Protein AF-A0A4U5U1N8-F1 (afdb_monomer)

Radius of gyration: 30.34 Å; Cα contacts (8 Å, |Δi|>4): 1080; chains: 1; bounding box: 78×65×90 Å

Solvent-accessible surface area (backbone atoms only — not comparable to full-atom values): 33071 Å² total; per-residue (Å²): 130,90,74,56,73,62,35,57,53,26,42,51,42,44,45,37,59,76,46,22,54,63,46,25,17,30,62,67,73,17,41,69,33,65,70,50,55,51,37,35,34,54,51,21,52,77,66,70,43,96,59,53,83,64,86,81,75,51,74,69,52,16,62,66,38,36,66,73,60,97,55,49,71,41,74,53,55,57,47,68,44,51,35,63,34,92,48,67,73,75,74,83,46,76,73,38,51,54,27,50,45,78,42,76,49,78,91,34,50,80,39,57,47,85,98,38,28,58,38,75,70,38,59,61,54,51,52,50,49,49,29,70,75,50,70,59,63,59,73,41,80,78,42,73,62,80,55,68,78,71,73,69,79,83,69,67,95,66,96,68,88,77,78,49,72,66,52,56,53,49,50,49,32,62,76,56,74,49,84,70,84,52,79,88,73,52,86,65,63,47,64,60,64,93,79,50,41,75,46,62,35,86,52,66,70,23,29,27,22,58,57,67,49,96,78,49,70,60,31,29,50,61,57,38,32,72,35,86,85,51,12,42,95,66,33,64,41,53,49,45,53,35,38,71,85,34,50,68,70,56,48,77,76,55,91,73,80,73,49,67,77,32,69,75,63,48,54,32,73,50,44,76,68,44,30,52,66,29,68,68,45,29,58,53,47,26,54,52,43,51,54,49,49,73,74,42,25,89,77,48,45,41,38,30,46,38,47,32,52,62,52,45,12,37,34,7,21,29,70,27,72,35,49,77,46,36,63,73,39,22,49,50,19,39,56,32,49,54,52,20,41,24,49,34,38,49,50,39,56,79,75,37,32,90,83,42,71,45,46,47,24,47,28,40,50,45,65,23,64,40,34,63,42,84,92,35,69,60,15,42,55,18,20,53,43,48,46,40,65,54,40,25,52,65,44,25,25,33,73,73,21,44,66,35,65,72,55,52,53,46,35,36,52,53,22,45,75,69,70,38,96,56,47,72,58,77,82,74,52,74,70,51,22,64,60,26,33,64,46,53,69,41,48,30,29,29,41,64,28,49,36,26,17,29,64,41,88,57,76,86,47,88,44,72,61,37,55,58,30,48,44,76,47,71,68,88,85,45,50,76,46,38,40,94,88,42,35,64,39,39,69,33,58,28,49,43,50,49,46,50,24,72,76,62,71,48,50,47,27,32,40,58,31,36,53,56,39,42,48,78,82,91,64,54,78,37,59,69,51,36,53,49,52,56,45,38,54,37,25,48,49,43,28,38,76,74,68,67,36,48,67,45,29,45,17,37,31,23,51,44,33,38,38,48,65,49,49,10,75,57,37,38,38,28,30,16,46,52,41,77,92,42,95,84,41,54,74,42,74,22,50,34,36,57,51,51,51,48,35,60,73,59,38,38,36,78,49,94,89,60,135

Mean predicted aligned error: 8.99 Å

Secondary structure (DSSP, 8-state):
----HHHHHHHHHHHIIIIIHHHHIIIIISS--HHHHHHHHHHHHHTT-SS-SS----HHHHHHHTT--SSEEEEE---EEEEE-----SS--HHHHT-EEEEE-TTSPB-SSTT-B--HHHHHHHHHHHHHHHTS--EEEEEE------------SSS--PPPHHHHHHHHHHHTTS----TTTSPPPEE--TT-EEEEE--HHHH---TTGGGPPPBHHHHHHTSTTSSGGG--SSSTT-TTT-HHHHHTT-S---EEEESS--BHHHHTTTGGGSTHHHHHHHHHHHHHHHHHTTT--EEEEEE-HHIIIIIIHTB-SSTT--BS-HHHHHHHHHHHHHHHHHHIIIIIHHHH--EEEEEEE--EEEESSTT-HHHHHHHHHHHHHHHHHHHHHHHTSS--HHHHHHHHHHHHHTT-SS-SSPPPPHHHHHHHTT--SSEEEE---EEEEEE---TT--SHHHHH-EEEE--TTSPB-SSTT-B--HHHHHHHHHHHHHHHTS--EEEEEB---B-SS--S--HHHHHHHHHHHHHHHHHHHTT---EEEEEEE-SB----GGGTTSSB--SEEE-TTSTT--EEE-HHHHHHHHHHHHTEE--TT--

Structure (mmCIF, N/CA/C/O backbone):
data_AF-A0A4U5U1N8-F1
#
_entry.id   AF-A0A4U5U1N8-F1
#
loop_
_atom_site.group_PDB
_atom_site.id
_atom_site.type_symbol
_atom_site.label_atom_id
_atom_site.label_alt_id
_atom_site.label_comp_id
_atom_site.label_asym_id
_atom_site.label_entity_id
_atom_site.label_seq_id
_atom_site.pdbx_PDB_ins_code
_atom_site.Cartn_x
_atom_site.Cartn_y
_atom_site.Cartn_z
_atom_site.occupancy
_atom_site.B_iso_or_equiv
_atom_site.auth_seq_id
_atom_site.auth_comp_id
_atom_site.auth_asym_id
_atom_site.auth_atom_id
_atom_site.pdbx_PDB_model_num
ATOM 1 N N . MET A 1 1 ? 5.875 -6.495 -27.330 1.00 36.09 1 MET A N 1
ATOM 2 C CA . MET A 1 1 ? 5.680 -5.553 -28.451 1.00 36.09 1 MET A CA 1
ATOM 3 C C . MET A 1 1 ? 6.366 -6.152 -29.669 1.00 36.09 1 MET A C 1
ATOM 5 O O . MET A 1 1 ? 7.585 -6.265 -29.663 1.00 36.09 1 MET A O 1
ATOM 9 N N . LEU A 1 2 ? 5.601 -6.657 -30.639 1.00 35.62 2 LEU A N 1
ATOM 10 C CA . LEU A 1 2 ? 6.147 -7.120 -31.917 1.00 35.62 2 LEU A CA 1
ATOM 11 C C . LEU A 1 2 ? 6.656 -5.877 -32.657 1.00 35.62 2 LEU A C 1
ATOM 13 O O . LEU A 1 2 ? 5.852 -5.110 -33.176 1.00 35.62 2 LEU A O 1
ATOM 17 N N . MET A 1 3 ? 7.963 -5.612 -32.617 1.00 47.00 3 MET A N 1
ATOM 18 C CA . MET A 1 3 ? 8.541 -4.534 -33.420 1.00 47.00 3 MET A CA 1
ATOM 19 C C . MET A 1 3 ? 8.435 -4.928 -34.890 1.00 47.00 3 MET A C 1
ATOM 21 O O . MET A 1 3 ? 8.891 -6.002 -35.284 1.00 47.00 3 MET A O 1
ATOM 25 N N . PHE A 1 4 ? 7.833 -4.062 -35.699 1.00 55.88 4 PHE A N 1
ATOM 26 C CA . PHE A 1 4 ? 7.873 -4.211 -37.146 1.00 55.88 4 PHE A CA 1
ATOM 27 C C . PHE A 1 4 ? 9.339 -4.136 -37.612 1.00 55.88 4 PHE A C 1
ATOM 29 O O . PHE A 1 4 ? 10.073 -3.266 -37.134 1.00 55.88 4 PHE A O 1
ATOM 36 N N . PRO A 1 5 ? 9.789 -4.999 -38.544 1.00 73.06 5 PRO A N 1
ATOM 37 C CA . PRO A 1 5 ? 11.172 -4.992 -39.029 1.00 73.06 5 PRO A CA 1
ATOM 38 C C . PRO A 1 5 ? 11.665 -3.620 -39.522 1.00 73.06 5 PRO A C 1
ATOM 40 O O . PRO A 1 5 ? 12.852 -3.327 -39.414 1.00 73.06 5 PRO A O 1
ATOM 43 N N . CYS A 1 6 ? 10.770 -2.752 -40.014 1.00 82.06 6 CYS A N 1
ATOM 44 C CA . CYS A 1 6 ? 11.125 -1.408 -40.480 1.00 82.06 6 CYS A CA 1
ATOM 45 C C . CYS A 1 6 ? 11.585 -0.463 -39.361 1.00 82.06 6 CYS A C 1
ATOM 47 O O . CYS A 1 6 ? 12.508 0.318 -39.583 1.00 82.06 6 CYS A O 1
ATOM 49 N N . GLU A 1 7 ? 10.995 -0.551 -38.167 1.00 86.75 7 GLU A N 1
ATOM 50 C CA . GLU A 1 7 ? 11.324 0.341 -37.047 1.00 86.75 7 GLU A CA 1
ATOM 51 C C . GLU A 1 7 ? 12.685 -0.002 -36.442 1.00 86.75 7 GLU A C 1
ATOM 53 O O . GLU A 1 7 ? 13.459 0.881 -36.084 1.00 86.75 7 GLU A O 1
ATOM 58 N N . VAL A 1 8 ? 13.026 -1.292 -36.409 1.00 87.56 8 VAL A N 1
ATOM 59 C CA . VAL A 1 8 ? 14.351 -1.753 -35.969 1.00 87.56 8 VAL A CA 1
ATOM 60 C C . VAL A 1 8 ? 15.438 -1.232 -36.906 1.00 87.56 8 VAL A C 1
ATOM 62 O O . VAL A 1 8 ? 16.449 -0.707 -36.448 1.00 87.56 8 VAL A O 1
ATOM 65 N N . VAL A 1 9 ? 15.203 -1.313 -38.219 1.00 89.44 9 VAL A N 1
ATOM 66 C CA . VAL A 1 9 ? 16.128 -0.782 -39.232 1.00 89.44 9 VAL A CA 1
ATOM 67 C C . VAL A 1 9 ? 16.237 0.743 -39.145 1.00 89.44 9 VAL A C 1
ATOM 69 O O . VAL A 1 9 ? 17.320 1.292 -39.337 1.00 89.44 9 VAL A O 1
ATOM 72 N N . ALA A 1 10 ? 15.142 1.446 -38.842 1.00 91.56 10 ALA A N 1
ATOM 73 C CA . ALA A 1 10 ? 15.162 2.891 -38.624 1.00 91.56 10 ALA A CA 1
ATOM 74 C C . ALA A 1 10 ? 15.995 3.274 -37.389 1.00 91.56 10 ALA A C 1
ATOM 76 O O . ALA A 1 10 ? 16.814 4.191 -37.467 1.00 91.56 10 ALA A O 1
ATOM 77 N N . ALA A 1 11 ? 15.834 2.551 -36.278 1.00 93.06 11 ALA A N 1
ATOM 78 C CA . ALA A 1 11 ? 16.604 2.767 -35.058 1.00 93.06 11 ALA A CA 1
ATOM 79 C C . ALA A 1 11 ? 18.103 2.489 -35.256 1.00 93.06 11 ALA A C 1
ATOM 81 O O . ALA A 1 11 ? 18.928 3.311 -34.854 1.00 93.06 11 ALA A O 1
ATOM 82 N N . ASP A 1 12 ? 18.461 1.384 -35.920 1.00 93.81 12 ASP A N 1
ATOM 83 C CA . ASP A 1 12 ? 19.859 1.091 -36.258 1.00 93.81 12 ASP A CA 1
ATOM 84 C C . ASP A 1 12 ? 20.443 2.181 -37.162 1.00 93.81 12 ASP A C 1
ATOM 86 O O . ASP A 1 12 ? 21.479 2.762 -36.847 1.00 93.81 12 ASP A O 1
ATOM 90 N N . ARG A 1 13 ? 19.726 2.577 -38.221 1.00 93.94 13 ARG A N 1
ATOM 91 C CA . ARG A 1 13 ? 20.154 3.672 -39.100 1.00 93.94 13 ARG A CA 1
ATOM 92 C C . ARG A 1 13 ? 20.382 4.978 -38.336 1.00 93.94 13 ARG A C 1
ATOM 94 O O . ARG A 1 13 ? 21.367 5.661 -38.606 1.00 93.94 13 ARG A O 1
ATOM 101 N N . ALA A 1 14 ? 19.521 5.331 -37.384 1.00 95.19 14 ALA A N 1
ATOM 102 C CA . ALA A 1 14 ? 19.724 6.517 -36.554 1.00 95.19 14 ALA A CA 1
ATOM 103 C C . ALA A 1 14 ? 21.027 6.425 -35.736 1.00 95.19 14 ALA A C 1
ATOM 105 O O . ALA A 1 14 ? 21.788 7.394 -35.691 1.00 95.19 14 ALA A O 1
ATOM 106 N N . LEU A 1 15 ? 21.339 5.260 -35.156 1.00 95.88 15 LEU A N 1
ATOM 107 C CA . LEU A 1 15 ? 22.602 5.026 -34.442 1.00 95.88 15 LEU A CA 1
ATOM 108 C C . LEU A 1 15 ? 23.815 5.074 -35.379 1.00 95.88 15 LEU A C 1
ATOM 110 O O . LEU A 1 15 ? 24.818 5.707 -35.045 1.00 95.88 15 LEU A O 1
ATOM 114 N N . GLN A 1 16 ? 23.711 4.496 -36.574 1.00 96.00 16 GLN A N 1
ATOM 115 C CA . GLN A 1 16 ? 24.749 4.558 -37.606 1.00 96.00 16 GLN A CA 1
ATOM 116 C C . GLN A 1 16 ? 25.038 6.013 -38.021 1.00 96.00 16 GLN A C 1
ATOM 118 O O . GLN A 1 16 ? 26.195 6.404 -38.137 1.00 96.00 16 GLN A O 1
ATOM 123 N N . PHE A 1 17 ? 24.017 6.860 -38.169 1.00 96.06 17 PHE A N 1
ATOM 124 C CA . PHE A 1 17 ? 24.200 8.281 -38.495 1.00 96.06 17 PHE A CA 1
ATOM 125 C C . PHE A 1 17 ? 24.734 9.117 -37.321 1.00 96.06 17 PHE A C 1
ATOM 127 O O . PHE A 1 17 ? 25.592 9.973 -37.516 1.00 96.06 17 PHE A O 1
ATOM 134 N N . GLN A 1 18 ? 24.248 8.896 -36.097 1.00 93.56 18 GLN A N 1
ATOM 135 C CA . GLN A 1 18 ? 24.595 9.738 -34.943 1.00 93.56 18 GLN A CA 1
ATOM 136 C C . GLN A 1 18 ? 25.885 9.318 -34.229 1.00 93.56 18 GLN A C 1
ATOM 138 O O . GLN A 1 18 ? 26.564 10.155 -33.629 1.00 93.56 18 GLN A O 1
ATOM 143 N N . ARG A 1 19 ? 26.187 8.017 -34.215 1.00 93.88 19 ARG A N 1
ATOM 144 C CA . ARG A 1 19 ? 27.355 7.427 -33.542 1.00 93.88 19 ARG A CA 1
ATOM 145 C C . ARG A 1 19 ? 28.305 6.814 -34.555 1.00 93.88 19 ARG A C 1
ATOM 147 O O . ARG A 1 19 ? 29.485 7.158 -34.552 1.00 93.88 19 ARG A O 1
ATOM 154 N N . GLY A 1 20 ? 27.776 5.983 -35.453 1.00 95.94 20 GLY A N 1
ATOM 155 C CA . GLY A 1 20 ? 28.558 5.311 -36.491 1.00 95.94 20 GLY A CA 1
ATOM 156 C C . GLY A 1 20 ? 29.323 6.274 -37.397 1.00 95.94 20 GLY A C 1
ATOM 157 O O . GLY A 1 20 ? 30.432 5.946 -37.801 1.00 95.94 20 GLY A O 1
ATOM 158 N N . TRP A 1 21 ? 28.818 7.490 -37.636 1.00 96.44 21 TRP A N 1
ATOM 159 C CA . TRP A 1 21 ? 29.503 8.497 -38.456 1.00 96.44 21 TRP A CA 1
ATOM 160 C C . TRP A 1 21 ? 30.965 8.721 -38.032 1.00 96.44 21 TRP A C 1
ATOM 162 O O . TRP A 1 21 ? 31.841 8.818 -38.888 1.00 96.44 21 TRP A O 1
ATOM 172 N N . PHE A 1 22 ? 31.247 8.709 -36.728 1.00 96.50 22 PHE A N 1
ATOM 173 C CA . PHE A 1 22 ? 32.614 8.804 -36.209 1.00 96.50 22 PHE A CA 1
ATOM 174 C C . PHE A 1 22 ? 33.151 7.461 -35.706 1.00 96.50 22 PHE A C 1
ATOM 176 O O . PHE A 1 22 ? 34.342 7.187 -35.836 1.00 96.50 22 PHE A O 1
ATOM 183 N N . ALA A 1 23 ? 32.287 6.603 -35.159 1.00 97.19 23 ALA A N 1
ATOM 184 C CA . ALA A 1 23 ? 32.712 5.345 -34.560 1.00 97.19 23 ALA A CA 1
ATOM 185 C C . ALA A 1 23 ? 33.088 4.265 -35.592 1.00 97.19 23 ALA A C 1
ATOM 187 O O . ALA A 1 23 ? 34.042 3.533 -35.349 1.00 97.19 23 ALA A O 1
ATOM 188 N N . HIS A 1 24 ? 32.423 4.161 -36.751 1.00 97.12 24 HIS A N 1
ATOM 189 C CA . HIS A 1 24 ? 32.784 3.161 -37.777 1.00 97.12 24 HIS A CA 1
ATOM 190 C C . HIS A 1 24 ? 34.177 3.356 -38.362 1.00 97.12 24 HIS A C 1
ATOM 192 O O . HIS A 1 24 ? 34.922 2.367 -38.396 1.00 97.12 24 HIS A O 1
ATOM 198 N N . PRO A 1 25 ? 34.564 4.581 -38.780 1.00 98.00 25 PRO A N 1
ATOM 199 C CA . PRO A 1 25 ? 35.912 4.806 -39.272 1.00 98.00 25 PRO A CA 1
ATOM 200 C C . PRO A 1 25 ? 36.972 4.393 -38.248 1.00 98.00 25 PRO A C 1
ATOM 202 O O . PRO A 1 25 ? 37.932 3.711 -38.590 1.00 98.00 25 PRO A O 1
ATOM 205 N N . ILE A 1 26 ? 36.765 4.725 -36.974 1.00 97.94 26 ILE A N 1
ATOM 206 C CA . ILE A 1 26 ? 37.755 4.480 -35.922 1.00 97.94 26 ILE A CA 1
ATOM 207 C C . ILE A 1 26 ? 37.766 3.007 -35.488 1.00 97.94 26 ILE A C 1
ATOM 209 O O . ILE A 1 26 ? 38.822 2.384 -35.469 1.00 97.94 26 ILE A O 1
ATOM 213 N N . PHE A 1 27 ? 36.614 2.421 -35.162 1.00 97.06 27 PHE A N 1
ATOM 214 C CA . PHE A 1 27 ? 36.540 1.127 -34.469 1.00 97.06 27 PHE A CA 1
ATOM 215 C C . PHE A 1 27 ? 36.222 -0.067 -35.376 1.00 97.06 27 PHE A C 1
ATOM 217 O O . PHE A 1 27 ? 36.320 -1.204 -34.922 1.00 97.06 27 PHE A O 1
ATOM 224 N N . LYS A 1 28 ? 35.846 0.145 -36.648 1.00 95.06 28 LYS A N 1
ATOM 225 C CA . LYS A 1 28 ? 35.412 -0.948 -37.537 1.00 95.06 28 LYS A CA 1
ATOM 226 C C . LYS A 1 28 ? 36.340 -1.159 -38.728 1.00 95.06 28 LYS A C 1
ATOM 228 O O . LYS A 1 28 ? 37.045 -2.169 -38.804 1.00 95.06 28 LYS A O 1
ATOM 233 N N . ASN A 1 29 ? 36.331 -0.245 -39.693 1.00 95.38 29 ASN A N 1
ATOM 234 C CA . ASN A 1 29 ? 36.944 -0.498 -41.002 1.00 95.38 29 ASN A CA 1
ATOM 235 C C . ASN A 1 29 ? 37.616 0.716 -41.661 1.00 95.38 29 ASN A C 1
ATOM 237 O O . ASN A 1 29 ? 38.034 0.589 -42.808 1.00 95.38 29 ASN A O 1
ATOM 241 N N . GLY A 1 30 ? 37.758 1.851 -40.972 1.00 96.94 30 GLY A N 1
ATOM 242 C CA . GLY A 1 30 ? 38.370 3.049 -41.557 1.00 96.94 30 GLY A CA 1
ATOM 243 C C . GLY A 1 30 ? 37.421 3.893 -42.409 1.00 96.94 30 GLY A C 1
ATOM 244 O O . GLY A 1 30 ? 37.813 4.974 -42.830 1.00 96.94 30 GLY A O 1
ATOM 245 N N . ASP A 1 31 ? 36.186 3.441 -42.655 1.00 97.81 31 ASP A N 1
ATOM 246 C CA . ASP A 1 31 ? 35.242 4.080 -43.576 1.00 97.81 31 ASP A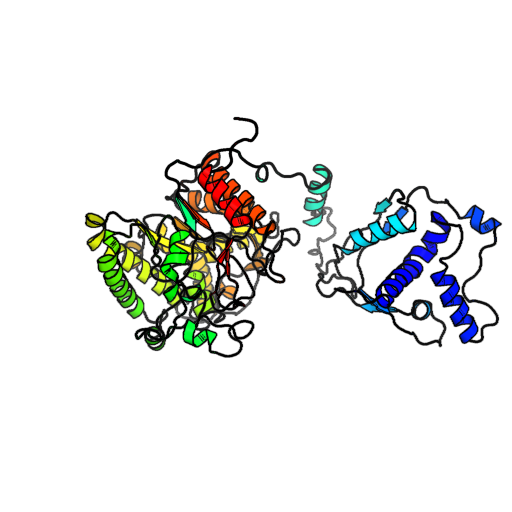 CA 1
ATOM 247 C C . ASP A 1 31 ? 33.906 4.441 -42.901 1.00 97.81 31 ASP A C 1
ATOM 249 O O . ASP A 1 31 ? 33.576 3.953 -41.817 1.00 97.81 31 ASP A O 1
ATOM 253 N N . TYR A 1 32 ? 33.115 5.304 -43.543 1.00 98.00 32 TYR A N 1
ATOM 254 C CA . TYR A 1 32 ? 31.778 5.655 -43.063 1.00 98.00 32 TYR A CA 1
ATOM 255 C C . TYR A 1 32 ? 30.819 4.449 -43.088 1.00 98.00 32 TYR A C 1
ATOM 257 O O . TYR A 1 32 ? 30.971 3.556 -43.929 1.00 98.00 32 TYR A O 1
ATOM 265 N N . PRO A 1 33 ? 29.777 4.429 -42.229 1.00 97.19 33 PRO A N 1
ATOM 266 C CA . PRO A 1 33 ? 28.763 3.378 -42.246 1.00 97.19 33 PRO A CA 1
ATOM 267 C C . PRO A 1 33 ? 28.093 3.208 -43.612 1.00 97.19 33 PRO A C 1
ATOM 269 O O . PRO A 1 33 ? 27.700 4.191 -44.246 1.00 97.19 33 PRO A O 1
ATOM 272 N N . ASP A 1 34 ? 27.861 1.963 -44.032 1.00 95.00 34 ASP A N 1
ATOM 273 C CA . ASP A 1 34 ? 27.206 1.669 -45.315 1.00 95.00 34 ASP A CA 1
ATOM 274 C C . ASP A 1 34 ? 25.800 2.276 -45.400 1.00 95.00 34 ASP A C 1
ATOM 276 O O . ASP A 1 34 ? 25.427 2.826 -46.435 1.00 95.00 34 ASP A O 1
ATOM 280 N N . ALA A 1 35 ? 25.050 2.277 -44.292 1.00 93.31 35 ALA A N 1
ATOM 281 C CA . ALA A 1 35 ? 23.739 2.918 -44.216 1.00 93.31 35 ALA A CA 1
ATOM 282 C C . ALA A 1 35 ? 23.800 4.425 -44.529 1.00 93.31 35 ALA A C 1
ATOM 284 O O . ALA A 1 35 ? 22.895 4.955 -45.174 1.00 93.31 35 ALA A O 1
ATOM 285 N N . MET A 1 36 ? 24.869 5.106 -44.103 1.00 95.31 36 MET A N 1
ATOM 286 C CA . MET A 1 36 ? 25.071 6.536 -44.336 1.00 95.31 36 MET A CA 1
ATOM 287 C C . MET A 1 36 ? 25.526 6.808 -45.770 1.00 95.31 36 MET A C 1
ATOM 289 O O . MET A 1 36 ? 24.948 7.669 -46.435 1.00 95.31 36 MET A O 1
ATOM 293 N N . LYS A 1 37 ? 26.494 6.029 -46.275 1.00 95.62 37 LYS A N 1
ATOM 294 C CA . LYS A 1 37 ? 26.947 6.098 -47.675 1.00 95.62 37 LYS A CA 1
ATOM 295 C C . LYS A 1 37 ? 25.784 5.896 -48.643 1.00 95.62 37 LYS A C 1
ATOM 297 O O . LYS A 1 37 ? 25.605 6.691 -49.561 1.00 95.62 37 LYS A O 1
ATOM 302 N N . TRP A 1 38 ? 24.960 4.880 -48.392 1.00 92.88 38 TRP A N 1
ATOM 303 C CA . TRP A 1 38 ? 23.801 4.558 -49.218 1.00 92.88 38 TRP A CA 1
ATOM 304 C C . TRP A 1 38 ? 22.745 5.666 -49.203 1.00 92.88 38 TRP A C 1
ATOM 306 O O . TRP A 1 38 ? 22.325 6.139 -50.256 1.00 92.88 38 TRP A O 1
ATOM 316 N N . GLN A 1 39 ? 22.331 6.121 -48.018 1.00 93.06 39 GLN A N 1
ATOM 317 C CA . GLN A 1 39 ? 21.272 7.124 -47.894 1.00 93.06 39 GLN A CA 1
ATOM 318 C C . GLN A 1 39 ? 21.678 8.492 -48.445 1.00 93.06 39 GLN A C 1
ATOM 320 O O . GLN A 1 39 ? 20.934 9.094 -49.220 1.00 93.06 39 GLN A O 1
ATOM 325 N N . VAL A 1 40 ? 22.868 8.983 -48.085 1.00 95.00 40 VAL A N 1
ATOM 326 C CA . VAL A 1 40 ? 23.341 10.289 -48.561 1.00 95.00 40 VAL A CA 1
ATOM 327 C C . VAL A 1 40 ? 23.659 10.236 -50.055 1.00 95.00 40 VAL A C 1
ATOM 329 O O . VAL A 1 40 ? 23.319 11.180 -50.770 1.00 95.00 40 VAL A O 1
ATOM 332 N N . GLY A 1 41 ? 24.242 9.135 -50.540 1.00 93.50 41 GLY A N 1
ATOM 333 C CA . GLY A 1 41 ? 24.523 8.921 -51.960 1.00 93.50 41 GLY A CA 1
ATOM 334 C C . GLY A 1 41 ? 23.252 8.949 -52.805 1.00 93.50 41 GLY A C 1
ATOM 335 O O . GLY A 1 41 ? 23.110 9.818 -53.666 1.00 93.50 41 GLY A O 1
ATOM 336 N N . ASN A 1 42 ? 22.280 8.090 -52.484 1.00 92.12 42 ASN A N 1
ATOM 337 C CA . ASN A 1 42 ? 21.018 8.007 -53.224 1.00 92.12 42 ASN A CA 1
ATOM 338 C C . ASN A 1 42 ? 20.243 9.325 -53.199 1.00 92.12 42 ASN A C 1
ATOM 340 O O . ASN A 1 42 ? 19.684 9.743 -54.210 1.00 92.12 42 ASN A O 1
ATOM 344 N N . LYS A 1 43 ? 20.199 10.016 -52.055 1.00 93.12 43 LYS A N 1
ATOM 345 C CA . LYS A 1 43 ? 19.506 11.307 -51.986 1.00 93.12 43 LYS A CA 1
ATOM 346 C C . LYS A 1 43 ? 20.232 12.397 -52.757 1.00 93.12 43 LYS A C 1
ATOM 348 O O . LYS A 1 43 ? 19.556 13.241 -53.330 1.00 93.12 43 LYS A O 1
ATOM 353 N N . SER A 1 44 ? 21.562 12.376 -52.807 1.00 92.75 44 SER A N 1
ATOM 354 C CA . SER A 1 44 ? 22.330 13.322 -53.626 1.00 92.75 44 SER A CA 1
ATOM 355 C C . SER A 1 44 ? 22.034 13.128 -55.116 1.00 92.75 44 SER A C 1
ATOM 357 O O . SER A 1 44 ? 21.790 14.110 -55.815 1.00 92.75 44 SER A O 1
ATOM 359 N N . GLU A 1 45 ? 21.946 11.875 -55.573 1.00 92.94 45 GLU A N 1
ATOM 360 C CA . GLU A 1 45 ? 21.542 11.536 -56.943 1.00 92.94 45 GLU A CA 1
ATOM 361 C C . GLU A 1 45 ? 20.110 12.003 -57.241 1.00 92.94 45 GLU A C 1
ATOM 363 O O . GLU A 1 45 ? 19.877 12.730 -58.207 1.00 92.94 45 GLU A O 1
ATOM 368 N N . LEU A 1 46 ? 19.150 11.679 -56.368 1.00 91.06 46 LEU A N 1
ATOM 369 C CA . LEU A 1 46 ? 17.754 12.110 -56.518 1.00 91.06 46 LEU A CA 1
ATOM 370 C C . LEU A 1 46 ? 17.595 13.642 -56.475 1.00 91.06 46 LEU A C 1
ATOM 372 O O . LEU A 1 46 ? 16.664 14.184 -57.069 1.00 91.06 46 LEU A O 1
ATOM 376 N N . GLN A 1 47 ? 18.489 14.350 -55.780 1.00 90.88 47 GLN A N 1
ATOM 377 C CA . GLN A 1 47 ? 18.554 15.816 -55.732 1.00 90.88 47 GLN A CA 1
ATOM 378 C C . GLN A 1 47 ? 19.189 16.434 -56.990 1.00 90.88 47 GLN A C 1
ATOM 380 O O . GLN A 1 47 ? 19.210 17.660 -57.105 1.00 90.88 47 GLN A O 1
ATOM 385 N N . GLY A 1 48 ? 19.703 15.622 -57.920 1.00 91.38 48 GLY A N 1
ATOM 386 C CA . GLY A 1 48 ? 20.384 16.083 -59.129 1.00 91.38 48 GLY A CA 1
ATOM 387 C C . GLY A 1 48 ? 21.775 16.665 -58.868 1.00 91.38 48 GLY A C 1
ATOM 388 O O . GLY A 1 48 ? 22.238 17.501 -59.644 1.00 91.38 48 GLY A O 1
ATOM 389 N N . LEU A 1 49 ? 22.430 16.277 -57.768 1.00 90.81 49 LEU A N 1
ATOM 390 C CA . LEU A 1 49 ? 23.802 16.693 -57.481 1.00 90.81 49 LEU A CA 1
ATOM 391 C C . LEU A 1 49 ? 24.789 15.864 -58.320 1.00 90.81 49 LEU A C 1
ATOM 393 O O . LEU A 1 49 ? 24.585 14.661 -58.478 1.00 90.81 49 LEU A O 1
ATOM 397 N N . PRO A 1 50 ? 25.864 16.480 -58.849 1.00 89.31 50 PRO A N 1
ATOM 398 C CA . PRO A 1 50 ? 26.834 15.781 -59.694 1.00 89.31 50 PRO A CA 1
ATOM 399 C C . PRO A 1 50 ? 27.664 14.743 -58.924 1.00 89.31 50 PRO A C 1
ATOM 401 O O . PRO A 1 50 ? 28.189 13.815 -59.530 1.00 89.31 50 PRO A O 1
ATOM 404 N N . GLU A 1 51 ? 27.775 14.894 -57.601 1.00 91.56 51 GLU A N 1
ATOM 405 C CA . GLU A 1 51 ? 28.518 14.010 -56.702 1.00 91.56 51 GLU A CA 1
ATOM 406 C C . GLU A 1 51 ? 27.761 13.843 -55.373 1.00 91.56 51 GLU A C 1
ATOM 408 O O . GLU A 1 51 ? 26.901 14.657 -55.013 1.00 91.56 51 GLU A O 1
ATOM 413 N N . THR A 1 52 ? 28.079 12.780 -54.627 1.00 93.25 52 THR A N 1
ATOM 414 C CA . THR A 1 52 ? 27.528 12.558 -53.282 1.00 93.25 52 THR A CA 1
ATOM 415 C C . THR A 1 52 ? 27.960 13.664 -52.318 1.00 93.25 52 THR A C 1
ATOM 417 O O . THR A 1 52 ? 29.111 14.091 -52.309 1.00 93.25 52 THR A O 1
ATOM 420 N N . ARG A 1 53 ? 27.047 14.100 -51.440 1.00 94.06 53 ARG A N 1
ATOM 421 C CA . ARG A 1 53 ? 27.373 15.047 -50.359 1.00 94.06 53 ARG A CA 1
ATOM 422 C C . ARG A 1 53 ? 28.274 14.458 -49.273 1.00 94.06 53 ARG A C 1
ATOM 424 O O . ARG A 1 53 ? 28.817 15.225 -48.482 1.00 94.06 53 ARG A O 1
ATOM 431 N N . LEU A 1 54 ? 28.386 13.131 -49.186 1.00 94.81 54 LEU A N 1
ATOM 432 C CA . LEU A 1 54 ? 29.278 12.459 -48.243 1.00 94.81 54 LEU A CA 1
ATOM 433 C C . LEU A 1 54 ? 30.623 12.175 -48.928 1.00 94.81 54 LEU A C 1
ATOM 435 O O . LEU A 1 54 ? 30.631 11.384 -49.873 1.00 94.81 54 LEU A O 1
ATOM 439 N N . PRO A 1 55 ? 31.738 12.770 -48.468 1.00 94.50 55 PRO A N 1
ATOM 440 C CA . PRO A 1 55 ? 33.063 12.475 -49.005 1.00 94.50 55 PRO A CA 1
ATOM 441 C C . PRO A 1 55 ? 33.444 10.999 -48.840 1.00 94.50 55 PRO A C 1
ATOM 443 O O . PRO A 1 55 ? 32.929 10.305 -47.964 1.00 94.50 55 PRO A O 1
ATOM 446 N N . SER A 1 56 ? 34.382 10.528 -49.658 1.00 94.31 56 SER A N 1
ATOM 447 C CA . SER A 1 56 ? 34.964 9.187 -49.548 1.00 94.31 56 SER A CA 1
ATOM 448 C C . SER A 1 56 ? 36.377 9.248 -48.982 1.00 94.31 56 SER A C 1
ATOM 450 O O . SER A 1 56 ? 37.164 10.081 -49.428 1.00 94.31 56 SER A O 1
ATOM 452 N N . PHE A 1 57 ? 36.726 8.320 -48.092 1.00 97.06 57 PHE A N 1
ATOM 453 C CA . PHE A 1 57 ? 38.118 8.102 -47.701 1.00 97.06 57 PHE A CA 1
ATOM 454 C C . PHE A 1 57 ? 38.863 7.273 -48.751 1.00 97.06 57 PHE A C 1
ATOM 456 O O . PHE A 1 57 ? 38.344 6.275 -49.262 1.00 97.06 57 PHE A O 1
ATOM 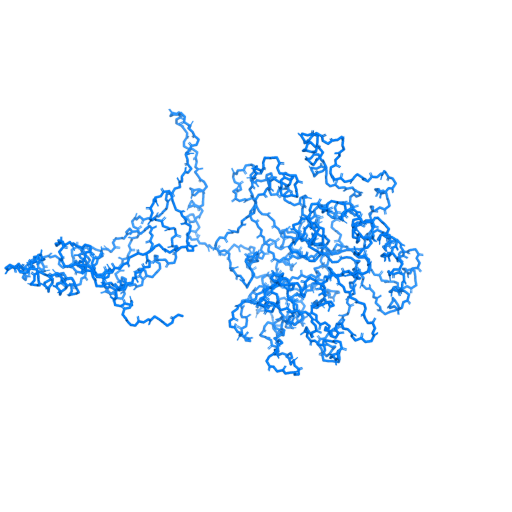463 N N . THR A 1 58 ? 40.101 7.658 -49.038 1.00 97.31 58 THR A N 1
ATOM 464 C CA . THR A 1 58 ? 41.075 6.821 -49.750 1.00 97.31 58 THR A CA 1
ATOM 465 C C . THR A 1 58 ? 41.501 5.633 -48.882 1.00 97.31 58 THR A C 1
ATOM 467 O O . THR A 1 58 ? 41.367 5.659 -47.661 1.00 97.31 58 THR A O 1
ATOM 470 N N . GLU A 1 59 ? 42.048 4.573 -49.481 1.00 97.06 59 GLU A N 1
ATOM 471 C CA . GLU A 1 59 ? 42.520 3.410 -48.710 1.00 97.06 59 GLU A CA 1
ATOM 472 C C . GLU A 1 59 ? 43.662 3.759 -47.737 1.00 97.06 59 GLU A C 1
ATOM 474 O O . GLU A 1 59 ? 43.765 3.170 -46.662 1.00 97.06 59 GLU A O 1
ATOM 479 N N . GLU A 1 60 ? 44.500 4.742 -48.076 1.00 97.50 60 GLU A N 1
ATOM 480 C CA . GLU A 1 60 ? 45.546 5.254 -47.181 1.00 97.50 60 GLU A CA 1
ATOM 481 C C . GLU A 1 60 ? 44.934 5.936 -45.949 1.00 97.50 60 GLU A C 1
ATOM 483 O O . GLU A 1 60 ? 45.331 5.638 -44.822 1.00 97.50 60 GLU A O 1
ATOM 488 N N . GLU A 1 61 ? 43.910 6.774 -46.139 1.00 98.00 61 GLU A N 1
ATOM 489 C CA . GLU A 1 61 ? 43.184 7.425 -45.042 1.00 98.00 61 GLU A CA 1
ATOM 490 C C . GLU A 1 61 ? 42.429 6.413 -44.174 1.00 98.00 61 GLU A C 1
ATOM 492 O O . GLU A 1 61 ? 42.498 6.493 -42.949 1.00 98.00 61 GLU A O 1
ATOM 497 N N . LYS A 1 62 ? 41.764 5.418 -44.777 1.00 98.06 62 LYS A N 1
ATOM 498 C CA . LYS A 1 62 ? 41.070 4.357 -44.025 1.00 98.06 62 LYS A CA 1
ATOM 499 C C . LYS A 1 62 ? 42.028 3.616 -43.097 1.00 98.06 62 LYS A C 1
ATOM 501 O O . LYS A 1 62 ? 41.713 3.405 -41.927 1.00 98.06 62 LYS A O 1
ATOM 506 N N . ASN A 1 63 ? 43.205 3.245 -43.603 1.00 96.44 63 ASN A N 1
ATOM 507 C CA . ASN A 1 63 ? 44.231 2.562 -42.814 1.00 96.44 63 ASN A CA 1
ATOM 508 C C . ASN A 1 63 ? 44.850 3.464 -41.740 1.00 96.44 63 ASN A C 1
ATOM 510 O O . ASN A 1 63 ? 45.224 2.963 -40.685 1.00 96.44 63 ASN A O 1
ATOM 514 N N . LEU A 1 64 ? 44.939 4.773 -41.990 1.00 97.25 64 LEU A N 1
ATOM 515 C CA . LEU A 1 64 ? 45.416 5.744 -41.009 1.00 97.25 64 LEU A CA 1
ATOM 516 C C . LEU A 1 64 ? 44.419 5.948 -39.857 1.00 97.25 64 LEU A C 1
ATOM 518 O O . LEU A 1 64 ? 44.843 6.126 -38.722 1.00 97.25 64 LEU A O 1
ATOM 522 N N . ILE A 1 65 ? 43.112 5.948 -40.142 1.00 97.44 65 ILE A N 1
ATOM 523 C CA . ILE A 1 65 ? 42.047 6.238 -39.164 1.00 97.44 65 ILE A CA 1
ATOM 524 C C . ILE A 1 65 ? 41.669 4.997 -38.350 1.00 97.44 65 ILE A C 1
ATOM 526 O O . ILE A 1 65 ? 41.351 5.101 -37.161 1.00 97.44 65 ILE A O 1
ATOM 530 N N . LYS A 1 66 ? 41.672 3.816 -38.972 1.00 96.56 66 LYS A N 1
ATOM 531 C CA . LYS A 1 66 ? 41.251 2.578 -38.317 1.00 96.56 66 LYS A CA 1
ATOM 532 C C . LYS A 1 66 ? 42.145 2.262 -37.113 1.00 96.56 66 LYS A C 1
ATOM 534 O O . LYS A 1 66 ? 43.356 2.134 -37.241 1.00 96.56 66 LYS A O 1
ATOM 539 N N . GLY A 1 67 ? 41.526 2.056 -35.954 1.00 95.12 67 GLY A N 1
ATOM 540 C CA . GLY A 1 67 ? 42.201 1.695 -34.708 1.00 95.12 67 GLY A CA 1
ATOM 541 C C . GLY A 1 67 ? 42.878 2.866 -33.993 1.00 95.12 67 GLY A C 1
ATOM 542 O O . GLY A 1 67 ? 43.749 2.637 -33.165 1.00 95.12 67 GLY A O 1
ATOM 543 N N . THR A 1 68 ? 42.498 4.113 -34.287 1.00 97.06 68 THR A N 1
ATOM 544 C CA . THR A 1 68 ? 43.097 5.325 -33.683 1.00 97.06 68 THR A CA 1
ATOM 545 C C . THR A 1 68 ? 42.558 5.687 -32.292 1.00 97.06 68 THR A C 1
ATOM 547 O O . THR A 1 68 ? 42.699 6.827 -31.850 1.00 97.06 68 THR A O 1
ATOM 550 N N . ALA A 1 69 ? 41.944 4.738 -31.582 1.00 95.88 69 ALA A N 1
ATOM 551 C CA . ALA A 1 69 ? 41.455 4.934 -30.222 1.00 95.88 69 ALA A CA 1
ATOM 552 C C . ALA A 1 69 ? 41.656 3.673 -29.376 1.00 95.88 69 ALA A C 1
ATOM 554 O O . ALA A 1 69 ? 41.229 2.588 -29.766 1.00 95.88 69 ALA A O 1
ATOM 555 N N . ASP A 1 70 ? 42.255 3.844 -28.196 1.00 95.00 70 ASP A N 1
ATOM 556 C CA . ASP A 1 70 ? 42.542 2.746 -27.262 1.00 95.00 70 ASP A CA 1
ATOM 557 C C . ASP A 1 70 ? 41.292 2.264 -26.506 1.00 95.00 70 ASP A C 1
ATOM 559 O O . ASP A 1 70 ? 41.238 1.138 -26.024 1.00 95.00 70 ASP A O 1
ATOM 563 N N . MET A 1 71 ? 40.277 3.124 -26.397 1.00 95.56 71 MET A N 1
ATOM 564 C CA . MET A 1 71 ? 39.056 2.889 -25.628 1.00 95.56 71 MET A CA 1
ATOM 565 C C . MET A 1 71 ? 37.866 3.605 -26.266 1.00 95.56 71 MET A C 1
ATOM 567 O O . MET A 1 71 ? 37.998 4.687 -26.848 1.00 95.56 71 MET A O 1
ATOM 571 N N . PHE A 1 72 ? 36.678 3.026 -26.127 1.00 97.06 72 PHE A N 1
ATOM 572 C CA . PHE A 1 72 ? 35.436 3.611 -26.610 1.00 97.06 72 PHE A CA 1
ATOM 573 C C . PHE A 1 72 ? 34.858 4.561 -25.551 1.00 97.06 72 PHE A C 1
ATOM 575 O O . PHE A 1 72 ? 34.149 4.152 -24.628 1.00 97.06 72 PHE A O 1
ATOM 582 N N . CYS A 1 73 ? 35.155 5.854 -25.676 1.00 96.38 73 CYS A N 1
ATOM 583 C CA . CYS A 1 73 ? 34.591 6.885 -24.804 1.00 96.38 73 CYS A CA 1
ATOM 584 C C . CYS A 1 73 ? 33.170 7.265 -25.239 1.00 96.38 73 CYS A C 1
ATOM 586 O O . CYS A 1 73 ? 32.931 7.556 -26.413 1.00 96.38 73 CYS A O 1
ATOM 588 N N . ILE A 1 74 ? 32.224 7.301 -24.297 1.00 95.38 74 ILE A N 1
ATOM 589 C CA . ILE A 1 74 ? 30.823 7.612 -24.588 1.00 95.38 74 ILE A CA 1
ATOM 590 C C . ILE A 1 74 ? 30.212 8.631 -23.625 1.00 95.38 74 ILE A C 1
ATOM 592 O O . ILE A 1 74 ? 30.317 8.520 -22.404 1.00 95.38 74 ILE A O 1
ATOM 596 N N . ASN A 1 75 ? 29.461 9.565 -24.211 1.00 94.94 75 ASN A N 1
ATOM 597 C CA . ASN A 1 75 ? 28.566 10.475 -23.506 1.00 94.94 75 ASN A CA 1
ATOM 598 C C . ASN A 1 75 ? 27.109 10.060 -23.744 1.00 94.94 75 ASN A C 1
ATOM 600 O O . ASN A 1 75 ? 26.683 9.866 -24.890 1.00 94.94 75 ASN A O 1
ATOM 604 N N . HIS A 1 76 ? 26.318 9.955 -22.677 1.00 94.19 76 HIS A N 1
ATOM 605 C CA . HIS A 1 76 ? 24.900 9.609 -22.778 1.00 94.19 76 HIS A CA 1
ATOM 606 C C . HIS A 1 76 ? 24.060 10.386 -21.769 1.00 94.19 76 HIS A C 1
ATOM 608 O O . HIS A 1 76 ? 24.303 10.305 -20.568 1.00 94.19 76 HIS A O 1
ATOM 614 N N . TYR A 1 77 ? 23.014 11.064 -22.245 1.00 92.19 77 TYR A N 1
ATOM 615 C CA . TYR A 1 77 ? 22.131 11.862 -21.383 1.00 92.19 77 TYR A CA 1
ATOM 616 C C . TYR A 1 77 ? 20.635 11.576 -21.571 1.00 92.19 77 TYR A C 1
ATOM 618 O O . TYR A 1 77 ? 19.834 11.967 -20.723 1.00 92.19 77 TYR A O 1
ATOM 626 N N . THR A 1 78 ? 20.232 10.947 -22.682 1.00 94.12 78 THR A N 1
ATOM 627 C CA . THR A 1 78 ? 18.827 10.628 -22.974 1.00 94.12 78 THR A CA 1
ATOM 628 C C . THR A 1 78 ? 18.700 9.587 -24.081 1.00 94.12 78 THR A C 1
ATOM 630 O O . THR A 1 78 ? 19.667 9.288 -24.783 1.00 94.12 78 THR A O 1
ATOM 633 N N . THR A 1 79 ? 17.490 9.060 -24.248 1.00 94.62 79 THR A N 1
ATOM 634 C CA . THR A 1 79 ? 17.110 8.142 -25.325 1.00 94.62 79 THR A CA 1
ATOM 635 C C . THR A 1 79 ? 15.842 8.639 -26.000 1.00 94.62 79 THR A C 1
ATOM 637 O O . THR A 1 79 ? 14.966 9.214 -25.353 1.00 94.62 79 THR A O 1
ATOM 640 N N . LYS A 1 80 ? 15.767 8.426 -27.313 1.00 92.88 80 LYS A N 1
ATOM 641 C CA . LYS A 1 80 ? 14.632 8.783 -28.160 1.00 92.88 80 LYS A CA 1
ATOM 642 C C . LYS A 1 80 ? 13.967 7.527 -28.695 1.00 92.88 80 LYS A C 1
ATOM 644 O O . LYS A 1 80 ? 14.640 6.522 -28.927 1.00 92.88 80 LYS A O 1
ATOM 649 N N . ILE A 1 81 ? 12.659 7.605 -28.896 1.00 92.75 81 ILE A N 1
ATOM 650 C CA . ILE A 1 81 ? 11.925 6.623 -29.687 1.00 92.75 81 ILE A CA 1
ATOM 651 C C . ILE A 1 81 ? 12.043 7.058 -31.142 1.00 92.75 81 ILE A C 1
ATOM 653 O O . ILE A 1 81 ? 11.807 8.220 -31.466 1.00 92.75 81 ILE A O 1
ATOM 657 N N . VAL A 1 82 ? 12.485 6.144 -31.996 1.00 92.50 82 VAL A N 1
ATOM 658 C CA . VAL A 1 82 ? 12.750 6.410 -33.409 1.00 92.50 82 VAL A CA 1
ATOM 659 C C . VAL A 1 82 ? 11.756 5.616 -34.232 1.00 92.50 82 VAL A C 1
ATOM 661 O O . VAL A 1 82 ? 11.598 4.420 -33.979 1.00 92.50 82 VAL A O 1
ATOM 664 N N . SER A 1 83 ? 11.153 6.274 -35.222 1.00 91.88 83 SER A N 1
ATOM 665 C CA . SER A 1 83 ? 10.294 5.609 -36.198 1.00 91.88 83 SER A CA 1
ATOM 666 C C . SER A 1 83 ? 10.741 5.872 -37.630 1.00 91.88 83 SER A C 1
ATOM 668 O O . SER A 1 83 ? 11.331 6.916 -37.926 1.00 91.88 83 SER A O 1
ATOM 670 N N . HIS A 1 84 ? 10.457 4.940 -38.538 1.00 91.88 84 HIS A N 1
ATOM 671 C CA . HIS A 1 84 ? 10.728 5.117 -39.959 1.00 91.88 84 HIS A CA 1
ATOM 672 C C . HIS A 1 84 ? 9.911 6.282 -40.535 1.00 91.88 84 HIS A C 1
ATOM 674 O O . HIS A 1 84 ? 8.694 6.350 -40.375 1.00 91.88 84 HIS A O 1
ATOM 680 N N . LEU A 1 85 ? 10.572 7.170 -41.278 1.00 91.62 85 LEU A N 1
ATOM 681 C CA . LEU A 1 85 ? 9.929 8.267 -41.993 1.00 91.62 85 LEU A CA 1
ATOM 682 C C . LEU A 1 85 ? 10.585 8.443 -43.359 1.00 91.62 85 LEU A C 1
ATOM 684 O O . LEU A 1 85 ? 11.792 8.613 -43.440 1.00 91.62 85 LEU A O 1
ATOM 688 N N . THR A 1 86 ? 9.805 8.517 -44.434 1.00 89.81 86 THR A N 1
ATOM 689 C CA . THR A 1 86 ? 10.331 8.996 -45.719 1.00 89.81 86 THR A CA 1
ATOM 690 C C . THR A 1 86 ? 10.373 10.522 -45.702 1.00 89.81 86 THR A C 1
ATOM 692 O O . THR A 1 86 ? 9.351 11.190 -45.873 1.00 89.81 86 THR A O 1
ATOM 695 N N . ALA A 1 87 ? 11.546 11.091 -45.437 1.00 89.19 87 ALA A N 1
ATOM 696 C CA . ALA A 1 87 ? 11.711 12.529 -45.308 1.00 89.19 87 ALA A CA 1
ATOM 697 C C . ALA A 1 87 ? 11.753 13.228 -46.675 1.00 89.19 87 ALA A C 1
ATOM 699 O O . ALA A 1 87 ? 12.134 12.652 -47.696 1.00 89.19 87 ALA A O 1
ATOM 700 N N . ARG A 1 88 ? 11.391 14.517 -46.684 1.00 88.19 88 ARG A N 1
ATOM 701 C CA . ARG A 1 88 ? 11.437 15.347 -47.894 1.00 88.19 88 ARG A CA 1
ATOM 702 C C . ARG A 1 88 ? 12.844 15.395 -48.494 1.00 88.19 88 ARG A C 1
ATOM 704 O O . ARG A 1 88 ? 13.834 15.463 -47.770 1.00 88.19 88 ARG A O 1
ATOM 711 N N . LEU A 1 89 ? 12.908 15.436 -49.821 1.00 88.62 89 LEU A N 1
ATOM 712 C CA . LEU A 1 89 ? 14.167 15.428 -50.560 1.00 88.62 89 LEU A CA 1
ATOM 713 C C . LEU A 1 89 ? 14.847 16.807 -50.617 1.00 88.62 89 LEU A C 1
ATOM 715 O O . LEU A 1 89 ? 16.069 16.880 -50.622 1.00 88.62 89 LEU A O 1
ATOM 719 N N . THR A 1 90 ? 14.085 17.904 -50.630 1.00 85.19 90 THR A N 1
ATOM 720 C CA . THR A 1 90 ? 14.617 19.271 -50.782 1.00 85.19 90 THR A CA 1
ATOM 721 C C . THR A 1 90 ? 14.122 20.172 -49.639 1.00 85.19 90 THR A C 1
ATOM 723 O O . THR A 1 90 ? 12.939 20.105 -49.288 1.00 85.19 90 THR A O 1
ATOM 726 N N . PRO A 1 91 ? 14.977 21.036 -49.051 1.00 89.75 91 PRO A N 1
ATOM 727 C CA . PRO A 1 91 ? 16.414 21.190 -49.321 1.00 89.75 91 PRO A CA 1
ATOM 728 C C . PRO A 1 91 ? 17.257 20.022 -48.765 1.00 89.75 91 PRO A C 1
ATOM 730 O O . PRO A 1 91 ? 16.793 19.336 -47.850 1.00 89.75 91 PRO A O 1
ATOM 733 N N . PRO A 1 92 ? 18.490 19.808 -49.272 1.00 89.19 92 PRO A N 1
ATOM 734 C CA . PRO A 1 92 ? 19.411 18.815 -48.721 1.00 89.19 92 PRO A CA 1
ATOM 735 C C . PRO A 1 92 ? 19.655 19.030 -47.222 1.00 89.19 92 PRO A C 1
ATOM 737 O O . PRO A 1 92 ? 19.876 20.158 -46.778 1.00 89.19 92 PRO A O 1
ATOM 740 N N . SER A 1 93 ? 19.597 17.963 -46.423 1.00 90.94 93 SER A N 1
ATOM 741 C CA . SER A 1 93 ? 19.748 18.062 -44.970 1.00 90.94 93 SER A CA 1
ATOM 742 C C . SER A 1 93 ? 20.148 16.731 -44.351 1.00 90.94 93 SER A C 1
ATOM 744 O O . SER A 1 93 ? 19.446 15.743 -44.544 1.00 90.94 93 SER A O 1
ATOM 746 N N . TYR A 1 94 ? 21.168 16.752 -43.485 1.00 90.62 94 TYR A N 1
ATOM 747 C CA . TYR A 1 94 ? 21.529 15.619 -42.622 1.00 90.62 94 TYR A CA 1
ATOM 748 C C . TYR A 1 94 ? 20.310 15.038 -41.886 1.00 90.62 94 TYR A C 1
ATOM 750 O O . TYR A 1 94 ? 20.142 13.825 -41.804 1.00 90.62 94 TYR A O 1
ATOM 758 N N . LYS A 1 95 ? 19.403 15.903 -41.403 1.00 89.81 95 LYS A N 1
ATOM 759 C CA . LYS A 1 95 ? 18.197 15.464 -40.691 1.00 89.81 95 LYS A CA 1
ATOM 760 C C . LYS A 1 95 ? 17.259 14.651 -41.585 1.00 89.81 95 LYS A C 1
ATOM 762 O O . LYS A 1 95 ? 16.651 13.699 -41.110 1.00 89.81 95 LYS A O 1
ATOM 767 N N . TYR A 1 96 ? 17.130 15.024 -42.857 1.00 91.06 96 TYR A N 1
ATOM 768 C CA . TYR A 1 96 ? 16.298 14.283 -43.806 1.00 91.06 96 TYR A CA 1
ATOM 769 C C . TYR A 1 96 ? 17.003 13.039 -44.331 1.00 91.06 96 TYR A C 1
ATOM 771 O O . TYR A 1 96 ? 16.329 12.069 -44.649 1.00 91.06 96 TYR A O 1
ATOM 779 N N . ASP A 1 97 ? 18.332 13.018 -44.367 1.00 92.38 97 ASP A N 1
ATOM 780 C CA . ASP A 1 97 ? 19.103 11.858 -44.824 1.00 92.38 97 ASP A CA 1
ATOM 781 C C . ASP A 1 97 ? 18.943 10.634 -43.908 1.00 92.38 97 ASP A C 1
ATOM 783 O O . ASP A 1 97 ? 19.032 9.502 -44.376 1.00 92.38 97 ASP A O 1
ATOM 787 N N . MET A 1 98 ? 18.624 10.844 -42.627 1.00 92.31 98 MET A N 1
ATOM 788 C CA . MET A 1 98 ? 18.364 9.749 -41.688 1.00 92.31 98 MET A CA 1
ATOM 789 C C . MET A 1 98 ? 17.045 9.007 -41.951 1.00 92.31 98 MET A C 1
ATOM 791 O O . MET A 1 98 ? 16.924 7.859 -41.536 1.00 92.31 98 MET A O 1
ATOM 795 N N . ASP A 1 99 ? 16.055 9.620 -42.616 1.00 92.94 99 ASP A N 1
ATOM 796 C CA . ASP A 1 99 ? 14.721 9.027 -42.835 1.00 92.94 99 ASP A CA 1
ATOM 797 C C . ASP A 1 99 ? 14.075 8.476 -41.552 1.00 92.94 99 ASP A C 1
ATOM 799 O O . ASP A 1 99 ? 13.605 7.333 -41.486 1.00 92.94 99 ASP A O 1
ATOM 803 N N . VAL A 1 100 ? 14.098 9.287 -40.497 1.00 93.50 100 VAL A N 1
ATOM 804 C CA . VAL A 1 100 ? 13.473 8.949 -39.220 1.00 93.50 100 VAL A CA 1
ATOM 805 C C . VAL A 1 100 ? 12.717 10.128 -38.626 1.00 93.50 100 VAL A C 1
ATOM 807 O O . VAL A 1 100 ? 13.068 11.293 -38.841 1.00 93.50 100 VAL A O 1
ATOM 810 N N . SER A 1 101 ? 11.690 9.818 -37.846 1.00 93.56 101 SER A N 1
ATOM 811 C CA . SER A 1 101 ? 11.120 10.720 -36.850 1.00 93.56 101 SER A CA 1
ATOM 812 C C . SER A 1 101 ? 11.619 10.330 -35.462 1.00 93.56 101 SER A C 1
ATOM 814 O O . SER A 1 101 ? 11.819 9.151 -35.181 1.00 93.56 101 SER A O 1
ATOM 816 N N . GLU A 1 102 ? 11.798 11.321 -34.593 1.00 92.94 102 GLU A N 1
ATOM 817 C CA . GLU A 1 102 ? 12.220 11.121 -33.208 1.00 92.94 102 GLU A CA 1
ATOM 818 C C . GLU A 1 102 ? 11.153 11.654 -32.258 1.00 92.94 102 GLU A C 1
ATOM 820 O O . GLU A 1 102 ? 10.673 12.779 -32.420 1.00 92.94 102 GLU A O 1
ATOM 825 N N . GLU A 1 103 ? 10.846 10.873 -31.232 1.00 93.25 103 GLU A N 1
ATOM 826 C CA . GLU A 1 103 ? 9.933 11.229 -30.154 1.00 93.25 103 GLU A CA 1
ATOM 827 C C . GLU A 1 103 ? 10.617 11.063 -28.792 1.00 93.25 103 GLU A C 1
ATOM 829 O O . GLU A 1 103 ? 11.592 10.320 -28.624 1.00 93.25 103 GLU A O 1
ATOM 834 N N . GLU A 1 104 ? 10.136 11.809 -27.798 1.00 92.88 104 GLU A N 1
ATOM 835 C CA . GLU A 1 104 ? 10.547 11.594 -26.414 1.00 92.88 104 GLU A CA 1
ATOM 836 C C . GLU A 1 104 ? 9.993 10.272 -25.882 1.00 92.88 104 GLU A C 1
ATOM 838 O O . GLU A 1 104 ? 8.863 9.898 -26.178 1.00 92.88 104 GLU A O 1
ATOM 843 N N . GLU A 1 105 ? 10.762 9.604 -25.025 1.00 90.94 105 GLU A N 1
ATOM 844 C CA . GLU A 1 105 ? 10.232 8.530 -24.188 1.00 90.94 105 GLU A CA 1
ATOM 845 C C . GLU A 1 105 ? 9.377 9.171 -23.083 1.00 90.94 105 GLU A C 1
ATOM 847 O O . GLU A 1 105 ? 9.903 9.707 -22.102 1.00 90.94 105 GLU A O 1
ATOM 852 N N . ALA A 1 106 ? 8.066 9.226 -23.314 1.00 85.25 106 ALA A N 1
ATOM 853 C CA . ALA A 1 106 ? 7.138 10.027 -22.523 1.00 85.25 106 ALA A CA 1
ATOM 854 C C . ALA A 1 106 ? 7.019 9.568 -21.060 1.00 85.25 106 ALA A C 1
ATOM 856 O O . ALA A 1 106 ? 6.728 10.406 -20.198 1.00 85.25 106 ALA A O 1
ATOM 857 N N . ASP A 1 107 ? 7.296 8.293 -20.771 1.00 84.44 107 ASP A N 1
ATOM 858 C CA . ASP A 1 107 ? 7.175 7.721 -19.425 1.00 84.44 107 ASP A CA 1
ATOM 859 C C . ASP A 1 107 ? 8.378 8.087 -18.528 1.00 84.44 107 ASP A C 1
ATOM 861 O O . ASP A 1 107 ? 8.330 7.989 -17.293 1.00 84.44 107 ASP A O 1
ATOM 865 N N . SER A 1 108 ? 9.463 8.588 -19.125 1.00 86.31 108 SER A N 1
ATOM 866 C CA . SER A 1 108 ? 10.651 9.056 -18.414 1.00 86.31 108 SER A CA 1
ATOM 867 C C . SER A 1 108 ? 10.508 10.496 -17.881 1.00 86.31 108 SER A C 1
ATOM 869 O O . SER A 1 108 ? 9.846 11.346 -18.492 1.00 86.31 108 SER A O 1
ATOM 871 N N . PRO A 1 109 ? 11.167 10.836 -16.747 1.00 87.25 109 PRO A N 1
ATOM 872 C CA . PRO A 1 109 ? 11.114 12.180 -16.170 1.00 87.25 109 PRO A CA 1
ATOM 873 C C . PRO A 1 109 ? 11.555 13.251 -17.161 1.00 87.25 109 PRO A C 1
ATOM 875 O O . PRO A 1 109 ? 12.545 13.066 -17.876 1.00 87.25 109 PRO A O 1
ATOM 878 N N . THR A 1 110 ? 10.881 14.398 -17.129 1.00 89.12 110 THR A N 1
ATOM 879 C CA . THR A 1 110 ? 11.406 15.625 -17.729 1.00 89.12 110 THR A CA 1
ATOM 880 C C . THR A 1 110 ? 12.709 16.040 -17.053 1.00 89.12 110 THR A C 1
ATOM 882 O O . THR A 1 110 ? 12.967 15.733 -15.885 1.00 89.12 110 THR A O 1
ATOM 885 N N . THR A 1 111 ? 13.533 16.760 -17.800 1.00 88.94 111 THR A N 1
ATOM 886 C CA . THR A 1 111 ? 14.718 17.441 -17.276 1.00 88.94 111 THR A CA 1
ATOM 887 C C . THR A 1 111 ? 14.590 18.938 -17.546 1.00 88.94 111 THR A C 1
ATOM 889 O O . THR A 1 111 ? 13.700 19.360 -18.284 1.00 88.94 111 THR A O 1
ATOM 892 N N . ALA A 1 112 ? 15.498 19.737 -16.984 1.00 88.69 112 ALA A N 1
ATOM 893 C CA . ALA A 1 112 ? 15.569 21.173 -17.274 1.00 88.69 112 ALA A CA 1
ATOM 894 C C . ALA A 1 112 ? 15.859 21.489 -18.749 1.00 88.69 112 ALA A C 1
ATOM 896 O O . ALA A 1 112 ? 15.652 22.606 -19.222 1.00 88.69 112 ALA A O 1
ATOM 897 N N . ILE A 1 113 ? 16.396 20.513 -19.482 1.00 88.44 113 ILE A N 1
ATOM 898 C CA . ILE A 1 113 ? 16.703 20.655 -20.896 1.00 88.44 113 ILE A CA 1
ATOM 899 C C . ILE A 1 113 ? 15.478 20.200 -21.686 1.00 88.44 113 ILE A C 1
ATOM 901 O O . ILE A 1 113 ? 15.046 19.048 -21.611 1.00 88.44 113 ILE A O 1
ATOM 905 N N . SER A 1 114 ? 14.917 21.131 -22.461 1.00 88.00 114 SER A N 1
ATOM 906 C CA . SER A 1 114 ? 13.810 20.838 -23.370 1.00 88.00 114 SER A CA 1
ATOM 907 C C . SER A 1 114 ? 14.200 19.730 -24.348 1.00 88.00 114 SER A C 1
ATOM 909 O O . SER A 1 114 ? 15.325 19.699 -24.849 1.00 88.00 114 SER A O 1
ATOM 911 N N . ASN A 1 115 ? 13.262 18.833 -24.640 1.00 85.50 115 ASN A N 1
ATOM 912 C CA . ASN A 1 115 ? 13.478 17.644 -25.460 1.00 85.50 115 ASN A CA 1
ATOM 913 C C . ASN A 1 115 ? 14.456 16.613 -24.853 1.00 85.50 115 ASN A C 1
ATOM 915 O O . ASN A 1 115 ? 14.960 15.763 -25.590 1.00 85.50 115 ASN A O 1
ATOM 919 N N . GLN A 1 116 ? 14.755 16.659 -23.550 1.00 90.38 116 GLN A N 1
ATOM 920 C CA . GLN A 1 116 ? 15.596 15.672 -22.872 1.00 90.38 116 GLN A CA 1
ATOM 921 C C . GLN A 1 116 ? 14.841 15.016 -21.709 1.00 90.38 116 GLN A C 1
ATOM 923 O O . GLN A 1 116 ? 14.422 15.680 -20.756 1.00 90.38 116 GLN A O 1
ATOM 928 N N . ARG A 1 117 ? 14.734 13.683 -21.765 1.00 91.56 117 ARG A N 1
ATOM 929 C CA . ARG A 1 117 ? 14.161 12.842 -20.705 1.00 91.56 117 ARG A CA 1
ATOM 930 C C . ARG A 1 117 ? 15.228 12.014 -20.000 1.00 91.56 117 ARG A C 1
ATOM 932 O O . ARG A 1 117 ? 16.198 11.585 -20.628 1.00 91.56 117 ARG A O 1
ATOM 939 N N . ALA A 1 118 ? 15.039 11.749 -18.712 1.00 91.25 118 ALA A N 1
ATOM 940 C CA . ALA A 1 118 ? 15.939 10.920 -17.911 1.00 91.25 118 ALA A CA 1
ATOM 941 C C . ALA A 1 118 ? 15.683 9.413 -18.141 1.00 91.25 118 ALA A C 1
ATOM 943 O O . ALA A 1 118 ? 15.132 8.726 -17.281 1.00 91.25 118 ALA A O 1
ATOM 944 N N . VAL A 1 119 ? 16.058 8.905 -19.319 1.00 91.62 119 VAL A N 1
ATOM 945 C CA . VAL A 1 119 ? 15.750 7.530 -19.758 1.00 91.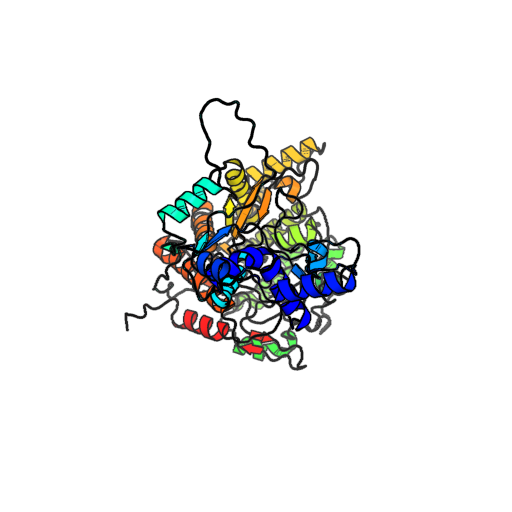62 119 VAL A CA 1
ATOM 946 C C . VAL A 1 119 ? 16.811 6.530 -19.280 1.00 91.62 119 VAL A C 1
ATOM 948 O O . VAL A 1 119 ? 17.793 6.263 -19.971 1.00 91.62 119 VAL A O 1
ATOM 951 N N . ALA A 1 120 ? 16.617 5.951 -18.093 1.00 86.19 120 ALA A N 1
ATOM 952 C CA . ALA A 1 120 ? 17.623 5.102 -17.441 1.00 86.19 120 ALA A CA 1
ATOM 953 C C . ALA A 1 120 ? 17.974 3.817 -18.220 1.00 86.19 120 ALA A C 1
ATOM 955 O O . ALA A 1 120 ? 19.138 3.423 -18.286 1.00 86.19 120 ALA A O 1
ATOM 956 N N . TRP A 1 121 ? 16.991 3.161 -18.848 1.00 88.75 121 TRP A N 1
ATOM 957 C CA . TRP A 1 121 ? 17.217 1.909 -19.587 1.00 88.75 121 TRP A CA 1
ATOM 958 C C . TRP A 1 121 ? 18.000 2.105 -20.895 1.00 88.75 121 TRP A C 1
ATOM 960 O O . TRP A 1 121 ? 18.541 1.143 -21.447 1.00 88.75 121 TRP A O 1
ATOM 970 N N . GLY A 1 122 ? 18.061 3.343 -21.387 1.00 92.88 122 GLY A N 1
ATOM 971 C CA . GLY A 1 122 ? 18.661 3.718 -22.659 1.00 92.88 122 GLY A CA 1
ATOM 972 C C . GLY A 1 122 ? 20.142 3.388 -22.769 1.00 92.88 122 GLY A C 1
ATOM 973 O O . GLY A 1 122 ? 20.565 2.725 -23.717 1.00 92.88 122 GLY A O 1
ATOM 974 N N . LEU A 1 123 ? 20.913 3.776 -21.748 1.00 94.38 123 LEU A N 1
ATOM 975 C CA . LEU A 1 123 ? 22.352 3.528 -21.691 1.00 94.38 123 LEU A CA 1
ATOM 976 C C . LEU A 1 123 ? 22.666 2.033 -21.808 1.00 94.38 123 LEU A C 1
ATOM 978 O O . LEU A 1 123 ? 23.527 1.651 -22.591 1.00 94.38 123 LEU A O 1
ATOM 982 N N . ARG A 1 124 ? 21.915 1.170 -21.112 1.00 94.56 124 ARG A N 1
ATOM 983 C CA . ARG A 1 124 ? 22.100 -0.287 -21.199 1.00 94.56 124 ARG A CA 1
ATOM 984 C C . ARG A 1 124 ? 21.944 -0.801 -22.633 1.00 94.56 124 ARG A C 1
ATOM 986 O O . ARG A 1 124 ? 22.736 -1.631 -23.067 1.00 94.56 124 ARG A O 1
ATOM 993 N N . ARG A 1 125 ? 20.926 -0.339 -23.369 1.00 94.56 125 ARG A N 1
ATOM 994 C CA . ARG A 1 125 ? 20.709 -0.767 -24.763 1.00 94.56 125 ARG A CA 1
ATOM 995 C C . ARG A 1 125 ? 21.795 -0.242 -25.697 1.00 94.56 125 ARG A C 1
ATOM 997 O O . ARG A 1 125 ? 22.256 -0.992 -26.546 1.00 94.56 125 ARG A O 1
ATOM 1004 N N . LEU A 1 126 ? 22.229 1.001 -25.501 1.00 95.31 126 LEU A N 1
ATOM 1005 C CA . LEU A 1 126 ? 23.314 1.596 -26.278 1.00 95.31 126 LEU A CA 1
ATOM 1006 C C . LEU A 1 126 ? 24.641 0.853 -26.074 1.00 95.31 126 LEU A C 1
ATOM 1008 O O . LEU A 1 126 ? 25.324 0.564 -27.049 1.00 95.31 126 LEU A O 1
ATOM 1012 N N . LEU A 1 127 ? 24.974 0.490 -24.832 1.00 96.00 127 LEU A N 1
ATOM 1013 C CA . LEU A 1 127 ? 26.171 -0.300 -24.527 1.00 96.00 127 LEU A CA 1
ATOM 1014 C C . LEU A 1 127 ? 26.132 -1.681 -25.203 1.00 96.00 127 LEU A C 1
ATOM 1016 O O . LEU A 1 127 ? 27.140 -2.107 -25.756 1.00 96.00 127 LEU A O 1
ATOM 1020 N N . ASN A 1 128 ? 24.972 -2.348 -25.227 1.00 96.19 128 ASN A N 1
ATOM 1021 C CA . ASN A 1 128 ? 24.821 -3.615 -25.956 1.00 96.19 128 ASN A CA 1
ATOM 1022 C C . ASN A 1 128 ? 24.981 -3.439 -27.473 1.00 96.19 128 ASN A C 1
ATOM 1024 O O . ASN A 1 128 ? 25.652 -4.250 -28.099 1.00 96.19 128 ASN A O 1
ATOM 1028 N N . TRP A 1 129 ? 24.421 -2.373 -28.056 1.00 95.81 129 TRP A N 1
ATOM 1029 C CA . TRP A 1 129 ? 24.594 -2.095 -29.485 1.00 95.81 129 TRP A CA 1
ATOM 1030 C C . TRP A 1 129 ? 26.066 -1.835 -29.835 1.00 95.81 129 TRP A C 1
ATOM 1032 O O . TRP A 1 129 ? 26.565 -2.406 -30.794 1.00 95.81 129 TRP A O 1
ATOM 1042 N N . ILE A 1 130 ? 26.797 -1.056 -29.027 1.00 96.50 130 ILE A N 1
ATOM 1043 C CA . ILE A 1 130 ? 28.243 -0.820 -29.221 1.00 96.50 130 ILE A CA 1
ATOM 1044 C C . ILE A 1 130 ? 29.027 -2.130 -29.141 1.00 96.50 130 ILE A C 1
ATOM 1046 O O . ILE A 1 130 ? 29.891 -2.384 -29.979 1.00 96.50 130 ILE A O 1
ATOM 1050 N N . LYS A 1 131 ? 28.708 -2.971 -28.151 1.00 96.06 131 LYS A N 1
ATOM 1051 C CA . LYS A 1 131 ? 29.310 -4.296 -27.998 1.00 96.06 131 LYS A CA 1
ATOM 1052 C C . LYS A 1 131 ? 29.114 -5.153 -29.249 1.00 96.06 131 LYS A C 1
ATOM 1054 O O . LYS A 1 131 ? 30.077 -5.749 -29.724 1.00 96.06 131 LYS A O 1
ATOM 1059 N N . GLU A 1 132 ? 27.894 -5.223 -29.771 1.00 96.19 132 GLU A N 1
ATOM 1060 C CA . GLU A 1 132 ? 27.574 -6.028 -30.954 1.00 96.19 132 GLU A CA 1
ATOM 1061 C C . GLU A 1 132 ? 28.187 -5.443 -32.236 1.00 96.19 132 GLU A C 1
ATOM 1063 O O . GLU A 1 132 ? 28.739 -6.186 -33.046 1.00 96.19 132 GLU A O 1
ATOM 1068 N N . GLU A 1 133 ? 28.149 -4.120 -32.404 1.00 96.06 133 GLU A N 1
ATOM 1069 C CA . GLU A 1 133 ? 28.560 -3.443 -33.638 1.00 96.06 133 GLU A CA 1
ATOM 1070 C C . GLU A 1 133 ? 30.086 -3.339 -33.799 1.00 96.06 133 GLU A C 1
ATOM 1072 O O . GLU A 1 133 ? 30.595 -3.392 -34.926 1.00 96.06 133 GLU A O 1
ATOM 1077 N N . TYR A 1 134 ? 30.815 -3.210 -32.683 1.00 96.12 134 TYR A N 1
ATOM 1078 C CA . TYR A 1 134 ? 32.262 -2.950 -32.655 1.00 96.12 134 TYR A CA 1
ATOM 1079 C C . TYR A 1 134 ? 33.091 -4.034 -31.951 1.00 96.12 134 TYR A C 1
ATOM 1081 O O . TYR A 1 134 ? 34.284 -3.841 -31.737 1.00 96.12 134 TYR A O 1
ATOM 1089 N N . GLY A 1 135 ? 32.497 -5.185 -31.619 1.00 93.62 135 GLY A N 1
ATOM 1090 C CA . GLY A 1 135 ? 33.241 -6.352 -31.129 1.00 93.62 135 GLY A CA 1
ATOM 1091 C C . GLY A 1 135 ? 33.687 -6.266 -29.667 1.00 93.62 135 GLY A C 1
ATOM 1092 O O . GLY A 1 135 ? 34.802 -6.666 -29.353 1.00 93.62 135 GLY A O 1
ATOM 1093 N N . ASP A 1 136 ? 32.805 -5.785 -28.788 1.00 94.81 136 ASP A N 1
ATOM 1094 C CA . ASP A 1 136 ? 33.008 -5.689 -27.329 1.00 94.81 136 ASP A CA 1
ATOM 1095 C C . ASP A 1 136 ? 34.258 -4.881 -26.907 1.00 94.81 136 ASP A C 1
ATOM 1097 O O . ASP A 1 136 ? 35.103 -5.396 -26.171 1.00 94.81 136 ASP A O 1
ATOM 1101 N N . PRO A 1 137 ? 34.413 -3.622 -27.371 1.00 95.56 137 PRO A N 1
ATOM 1102 C CA . PRO A 1 137 ? 35.557 -2.796 -26.992 1.00 95.56 137 PRO A CA 1
ATOM 1103 C C . PRO A 1 137 ? 35.532 -2.448 -25.495 1.00 95.56 137 PRO A C 1
ATOM 1105 O O . PRO A 1 137 ? 34.478 -2.457 -24.856 1.00 95.56 137 PRO A O 1
ATOM 1108 N N . GLU A 1 138 ? 36.679 -2.049 -24.940 1.00 96.62 138 GLU A N 1
ATOM 1109 C CA . GLU A 1 138 ? 36.707 -1.407 -23.622 1.00 96.62 138 GLU A CA 1
ATOM 1110 C C . GLU A 1 138 ? 35.955 -0.070 -23.685 1.00 96.62 138 GLU A C 1
ATOM 1112 O O . GLU A 1 138 ? 36.250 0.778 -24.528 1.00 96.62 138 GLU A O 1
ATOM 1117 N N . ILE A 1 139 ? 34.966 0.123 -22.807 1.00 96.94 139 ILE A N 1
ATOM 1118 C CA . ILE A 1 139 ? 34.093 1.305 -22.812 1.00 96.94 139 ILE A CA 1
ATOM 1119 C C . ILE A 1 139 ? 34.335 2.151 -21.565 1.00 96.94 139 ILE A C 1
ATOM 1121 O O . ILE A 1 139 ? 34.348 1.643 -20.444 1.00 96.94 139 ILE A O 1
ATOM 1125 N N . TYR A 1 140 ? 34.413 3.466 -21.756 1.00 96.31 140 TYR A N 1
ATOM 1126 C CA . TYR A 1 140 ? 34.463 4.442 -20.674 1.00 96.31 140 TYR A CA 1
ATOM 1127 C C . TYR A 1 140 ? 33.353 5.476 -20.826 1.00 96.31 140 TYR A C 1
ATOM 1129 O O . TYR A 1 140 ? 33.286 6.213 -21.810 1.00 96.31 140 TYR A O 1
ATOM 1137 N N . VAL A 1 141 ? 32.455 5.525 -19.842 1.00 95.75 141 VAL A N 1
ATOM 1138 C CA . VAL A 1 141 ? 31.392 6.533 -19.798 1.00 95.75 141 VAL A CA 1
ATOM 1139 C C . VAL A 1 141 ? 31.998 7.834 -19.282 1.00 95.75 141 VAL A C 1
ATOM 1141 O O . VAL A 1 141 ? 32.166 8.011 -18.077 1.00 95.75 141 VAL A O 1
ATOM 1144 N N . THR A 1 142 ? 32.345 8.728 -20.203 1.00 95.69 142 THR A N 1
ATOM 1145 C CA . THR A 1 142 ? 32.991 10.011 -19.900 1.00 95.69 142 THR A CA 1
ATOM 1146 C C . THR A 1 142 ? 32.011 11.016 -19.309 1.00 95.69 142 THR A C 1
ATOM 1148 O O . THR A 1 142 ? 32.376 11.771 -18.411 1.00 95.69 142 THR A O 1
ATOM 1151 N N . GLU A 1 143 ? 30.751 11.006 -19.760 1.00 94.50 143 GLU A N 1
ATOM 1152 C CA . GLU A 1 143 ? 29.710 11.893 -19.240 1.00 94.50 143 GLU A CA 1
ATOM 1153 C C . GLU A 1 143 ? 28.338 11.210 -19.168 1.00 94.50 143 GLU A C 1
ATOM 1155 O O . GLU A 1 143 ? 27.840 10.624 -20.136 1.00 94.50 143 GLU A O 1
ATOM 1160 N N . ASN A 1 144 ? 27.690 11.340 -18.008 1.00 94.12 144 ASN A N 1
ATOM 1161 C CA . ASN A 1 144 ? 26.312 10.926 -17.777 1.00 94.12 144 ASN A CA 1
ATOM 1162 C C . ASN A 1 144 ? 25.664 11.809 -16.703 1.00 94.12 144 ASN A C 1
ATOM 1164 O O . ASN A 1 144 ? 26.310 12.226 -15.743 1.00 94.12 144 ASN A O 1
ATOM 1168 N N . GLY A 1 145 ? 24.376 12.100 -16.863 1.00 89.50 145 GLY A N 1
ATOM 1169 C CA . GLY A 1 145 ? 23.620 12.892 -15.902 1.00 89.50 145 GLY A CA 1
ATOM 1170 C C . GLY A 1 145 ? 22.427 13.591 -16.536 1.00 89.50 145 GLY A C 1
ATOM 1171 O O . GLY A 1 145 ? 22.176 13.480 -17.736 1.00 89.50 145 GLY A O 1
ATOM 1172 N N . VAL A 1 146 ? 21.685 14.328 -15.713 1.00 89.12 146 VAL A N 1
ATOM 1173 C CA . VAL A 1 146 ? 20.523 15.113 -16.140 1.00 89.12 146 VAL A CA 1
ATOM 1174 C C . VAL A 1 146 ? 20.515 16.475 -15.458 1.00 89.12 146 VAL A C 1
ATOM 1176 O O . VAL A 1 146 ? 20.962 16.617 -14.318 1.00 89.12 146 VAL A O 1
ATOM 1179 N N . ALA A 1 147 ? 19.997 17.481 -16.158 1.00 86.69 147 ALA A N 1
ATOM 1180 C CA . ALA A 1 147 ? 19.861 18.830 -15.627 1.00 86.69 147 ALA A CA 1
ATOM 1181 C C . ALA A 1 147 ? 18.553 18.990 -14.831 1.00 86.69 147 ALA A C 1
ATOM 1183 O O . ALA A 1 147 ? 17.522 18.413 -15.180 1.00 86.69 147 ALA A O 1
ATOM 1184 N N . THR A 1 148 ? 18.583 19.809 -13.777 1.00 81.31 148 THR A N 1
ATOM 1185 C CA . THR A 1 148 ? 17.423 20.097 -12.916 1.00 81.31 148 THR A CA 1
ATOM 1186 C C . THR A 1 148 ? 17.128 21.594 -12.883 1.00 81.31 148 THR A C 1
ATOM 1188 O O . THR A 1 148 ? 18.062 22.373 -12.707 1.00 81.31 148 THR A O 1
ATOM 1191 N N . ASP A 1 149 ? 15.851 21.988 -12.937 1.00 72.44 149 ASP A N 1
ATOM 1192 C CA . ASP A 1 149 ? 15.408 23.399 -12.928 1.00 72.44 149 ASP A CA 1
ATOM 1193 C C . ASP A 1 149 ? 15.554 24.094 -11.566 1.00 72.44 149 ASP A C 1
ATOM 1195 O O . ASP A 1 149 ? 15.198 25.261 -11.390 1.00 72.44 149 ASP A O 1
ATOM 1199 N N . ILE A 1 150 ? 16.063 23.375 -10.564 1.00 60.56 150 ILE A N 1
ATOM 1200 C CA . ILE A 1 150 ? 16.258 23.905 -9.222 1.00 60.56 150 ILE A CA 1
ATOM 1201 C C . ILE A 1 150 ? 17.362 24.959 -9.294 1.00 60.56 150 ILE A C 1
ATOM 1203 O O . ILE A 1 150 ? 18.549 24.624 -9.328 1.00 60.56 150 ILE A O 1
ATOM 1207 N N . LYS A 1 151 ? 16.969 26.241 -9.272 1.00 54.44 151 LYS A N 1
ATOM 1208 C CA . LYS A 1 151 ? 17.880 27.330 -8.913 1.00 54.44 151 LYS A CA 1
ATOM 1209 C C . LYS A 1 151 ? 18.519 26.933 -7.581 1.00 54.44 151 LYS A C 1
ATOM 1211 O O . LYS A 1 151 ? 17.775 26.744 -6.614 1.00 54.44 151 LYS A O 1
ATOM 1216 N N . PRO A 1 152 ? 19.855 26.784 -7.497 1.00 51.69 152 PRO A N 1
ATOM 1217 C CA . PRO A 1 152 ? 20.505 26.755 -6.199 1.00 51.69 152 PRO A CA 1
ATOM 1218 C C . PRO A 1 152 ? 19.969 27.963 -5.433 1.00 51.69 152 PRO A C 1
ATOM 1220 O O . PRO A 1 152 ? 19.875 29.047 -6.020 1.00 51.69 152 PRO A O 1
ATOM 1223 N N . GLN A 1 153 ? 19.560 27.791 -4.172 1.00 49.94 153 GLN A N 1
ATOM 1224 C CA . GLN A 1 153 ? 19.400 28.956 -3.303 1.00 49.94 153 GLN A CA 1
ATOM 1225 C C . GLN A 1 153 ? 20.652 29.802 -3.520 1.00 49.94 153 GLN A C 1
ATOM 1227 O O . GLN A 1 153 ? 21.751 29.251 -3.461 1.00 49.94 153 GLN A O 1
ATOM 1232 N N . LEU A 1 154 ? 20.468 31.065 -3.919 1.00 41.31 154 LEU A N 1
ATOM 1233 C CA . LEU A 1 154 ? 21.551 32.000 -4.196 1.00 41.31 154 LEU A CA 1
ATOM 1234 C C . LEU A 1 154 ? 22.408 32.098 -2.930 1.00 41.31 154 LEU A C 1
ATOM 1236 O O . LEU A 1 154 ? 22.177 32.942 -2.072 1.00 41.31 154 LEU A O 1
ATOM 1240 N N . MET A 1 155 ? 23.389 31.211 -2.805 1.00 43.16 155 MET A N 1
ATOM 1241 C CA . MET A 1 155 ? 24.549 31.450 -1.986 1.00 43.16 155 MET A CA 1
ATOM 1242 C C . MET A 1 155 ? 25.308 32.508 -2.761 1.00 43.16 155 MET A C 1
ATOM 1244 O O . MET A 1 155 ? 25.877 32.253 -3.825 1.00 43.16 155 MET A O 1
ATOM 1248 N N . THR A 1 156 ? 25.234 33.734 -2.249 1.00 39.44 156 THR A N 1
ATOM 1249 C CA . THR A 1 156 ? 26.291 34.719 -2.449 1.00 39.44 156 THR A CA 1
ATOM 1250 C C . THR A 1 156 ? 27.625 33.986 -2.402 1.00 39.44 156 THR A C 1
ATOM 1252 O O . THR A 1 156 ? 27.813 33.145 -1.526 1.00 39.44 156 THR A O 1
ATOM 1255 N N . LEU A 1 157 ? 28.492 34.260 -3.376 1.00 42.31 157 LEU A N 1
ATOM 1256 C CA . LEU A 1 157 ? 29.837 33.707 -3.545 1.00 42.31 157 LEU A CA 1
ATOM 1257 C C . LEU A 1 157 ? 30.726 33.985 -2.315 1.00 42.31 157 LEU A C 1
ATOM 1259 O O . LEU A 1 157 ? 31.653 34.784 -2.359 1.00 42.31 157 LEU A O 1
ATOM 1263 N N . THR A 1 158 ? 30.421 33.324 -1.208 1.00 45.31 158 THR A N 1
ATOM 1264 C CA . THR A 1 158 ? 31.228 33.177 -0.005 1.00 45.31 158 THR A CA 1
ATOM 1265 C C . THR A 1 158 ? 31.406 31.675 0.179 1.00 45.31 158 THR A C 1
ATOM 1267 O O . THR A 1 158 ? 30.548 30.996 0.734 1.00 45.31 158 THR A O 1
ATOM 1270 N N . GLU A 1 159 ? 32.464 31.168 -0.448 1.00 51.84 159 GLU A N 1
ATOM 1271 C CA . GLU A 1 159 ? 33.195 29.908 -0.244 1.00 51.84 159 GLU A CA 1
ATOM 1272 C C . GLU A 1 159 ? 32.662 28.888 0.790 1.00 51.84 159 GLU A C 1
ATOM 1274 O O . GLU A 1 159 ? 33.359 28.491 1.719 1.00 51.84 159 GLU A O 1
ATOM 1279 N N . SER A 1 160 ? 31.463 28.345 0.581 1.00 51.06 160 SER A N 1
ATOM 1280 C CA . SER A 1 160 ? 31.150 26.989 1.040 1.00 51.06 160 SER A CA 1
ATOM 1281 C C . SER A 1 160 ? 30.202 26.328 0.044 1.00 51.06 160 SER A C 1
ATOM 1283 O O . SER A 1 160 ? 29.040 26.699 -0.101 1.00 51.06 160 SER A O 1
ATOM 1285 N N . SER A 1 161 ? 30.713 25.369 -0.728 1.00 60.28 161 SER A N 1
ATOM 1286 C CA . SER A 1 161 ? 29.860 24.539 -1.573 1.00 60.28 161 SER A CA 1
ATOM 1287 C C . SER A 1 161 ? 29.143 23.541 -0.668 1.00 60.28 161 SER A C 1
ATOM 1289 O O . SER A 1 161 ? 29.753 22.626 -0.125 1.00 60.28 161 SER A O 1
ATOM 1291 N N . THR A 1 162 ? 27.839 23.722 -0.455 1.00 66.50 162 THR A N 1
ATOM 1292 C CA . THR A 1 162 ? 27.046 22.695 0.232 1.00 66.50 162 THR A CA 1
ATOM 1293 C C . THR A 1 162 ? 26.809 21.532 -0.738 1.00 66.50 162 THR A C 1
ATOM 1295 O O . THR A 1 162 ? 26.252 21.760 -1.821 1.00 66.50 162 THR A O 1
ATOM 1298 N N . PRO A 1 163 ? 27.225 20.293 -0.411 1.00 76.56 163 PRO A N 1
ATOM 1299 C CA . PRO A 1 163 ? 27.013 19.147 -1.285 1.00 76.56 163 PRO A CA 1
ATOM 1300 C C . PRO A 1 163 ? 25.522 18.928 -1.562 1.00 76.56 163 PRO A C 1
ATOM 1302 O O . PRO A 1 163 ? 24.684 18.933 -0.661 1.00 76.56 163 PRO A O 1
ATOM 1305 N N . LYS A 1 164 ? 25.170 18.714 -2.834 1.00 79.31 164 LYS A N 1
ATOM 1306 C CA . LYS A 1 164 ? 23.809 18.302 -3.209 1.00 79.31 164 LYS A CA 1
ATOM 1307 C C . LYS A 1 164 ? 23.557 16.866 -2.735 1.00 79.31 164 LYS A C 1
ATOM 1309 O O . LYS A 1 164 ? 24.493 16.082 -2.597 1.00 79.31 164 LYS A O 1
ATOM 1314 N N . ARG A 1 165 ? 22.285 16.461 -2.618 1.00 78.31 165 ARG A N 1
ATOM 1315 C CA . ARG A 1 165 ? 21.914 15.053 -2.352 1.00 78.31 165 ARG A CA 1
ATOM 1316 C C . ARG A 1 165 ? 22.592 14.077 -3.322 1.00 78.31 165 ARG A C 1
ATOM 1318 O O . ARG A 1 165 ? 23.046 13.022 -2.898 1.00 78.31 165 ARG A O 1
ATOM 1325 N N . SER A 1 166 ? 22.688 14.436 -4.604 1.00 85.50 166 SER A N 1
ATOM 1326 C CA . SER A 1 166 ? 23.366 13.616 -5.613 1.00 85.50 166 SER A CA 1
ATOM 1327 C C . SER A 1 166 ? 24.855 13.420 -5.320 1.00 85.50 166 SER A C 1
ATOM 1329 O O . SER A 1 166 ? 25.376 12.354 -5.615 1.00 85.50 166 SER A O 1
ATOM 1331 N N . ALA A 1 167 ? 25.527 14.397 -4.700 1.00 86.94 167 ALA A N 1
ATOM 1332 C CA . ALA A 1 167 ? 26.926 14.272 -4.302 1.00 86.94 167 ALA A CA 1
ATOM 1333 C C . ALA A 1 167 ? 27.093 13.289 -3.135 1.00 86.94 167 ALA A C 1
ATOM 1335 O O . ALA A 1 167 ? 27.969 12.434 -3.192 1.00 86.94 167 ALA A O 1
ATOM 1336 N N . HIS A 1 168 ? 26.216 13.348 -2.123 1.00 83.69 168 HIS A N 1
ATOM 1337 C CA . HIS A 1 168 ? 26.194 12.348 -1.047 1.00 83.69 168 HIS A CA 1
ATOM 1338 C C . HIS A 1 168 ? 25.917 10.943 -1.591 1.00 83.69 168 HIS A C 1
ATOM 1340 O O . HIS A 1 168 ? 26.646 10.008 -1.281 1.00 83.69 168 HIS A O 1
ATOM 1346 N N . TYR A 1 169 ? 24.898 10.805 -2.444 1.00 83.12 169 TYR A N 1
ATOM 1347 C CA . TYR A 1 169 ? 24.563 9.530 -3.073 1.00 83.12 169 TYR A CA 1
ATOM 1348 C C . TYR A 1 169 ? 25.741 8.970 -3.881 1.00 83.12 169 TYR A C 1
ATOM 1350 O O . TYR A 1 169 ? 26.142 7.831 -3.667 1.00 83.12 169 TYR A O 1
ATOM 1358 N N . TYR A 1 170 ? 26.344 9.780 -4.756 1.00 88.88 170 TYR A N 1
ATOM 1359 C CA . TYR A 1 170 ? 27.461 9.341 -5.593 1.00 88.88 170 TYR A CA 1
ATOM 1360 C C . TYR A 1 170 ? 28.715 9.012 -4.774 1.00 88.88 170 TYR A C 1
ATOM 1362 O O . TYR A 1 170 ? 29.391 8.032 -5.070 1.00 88.88 170 TYR A O 1
ATOM 1370 N N . TYR A 1 171 ? 28.983 9.754 -3.693 1.00 90.44 171 TYR A N 1
ATOM 1371 C CA . TYR A 1 171 ? 30.041 9.413 -2.740 1.00 90.44 171 TYR A CA 1
ATOM 1372 C C . TYR A 1 171 ? 29.855 8.007 -2.157 1.00 90.44 171 TYR A C 1
ATOM 1374 O O . TYR A 1 171 ? 30.819 7.248 -2.106 1.00 90.44 171 TYR A O 1
ATOM 1382 N N . HIS A 1 172 ? 28.633 7.641 -1.755 1.00 83.50 172 HIS A N 1
ATOM 1383 C CA . HIS A 1 172 ? 28.348 6.299 -1.241 1.00 83.50 172 HIS A CA 1
ATOM 1384 C C . HIS A 1 172 ? 28.538 5.225 -2.315 1.00 83.50 172 HIS A C 1
ATOM 1386 O O . HIS A 1 172 ? 29.242 4.253 -2.066 1.00 83.50 172 HIS A O 1
ATOM 1392 N N . VAL A 1 173 ? 28.038 5.449 -3.534 1.00 88.12 173 VAL A N 1
ATOM 1393 C CA . VAL A 1 173 ? 28.256 4.527 -4.665 1.00 88.12 173 VAL A CA 1
ATOM 1394 C C . VAL A 1 173 ? 29.749 4.305 -4.933 1.00 88.12 173 VAL A C 1
ATOM 1396 O O . VAL A 1 173 ? 30.176 3.171 -5.137 1.00 88.12 173 VAL A O 1
ATOM 1399 N N . MET A 1 174 ? 30.559 5.369 -4.907 1.00 91.94 174 MET A N 1
ATOM 1400 C CA . MET A 1 174 ? 32.010 5.271 -5.097 1.00 91.94 174 MET A CA 1
ATOM 1401 C C . MET A 1 174 ? 32.696 4.548 -3.936 1.00 91.94 174 MET A C 1
ATOM 1403 O O . MET A 1 174 ? 33.531 3.676 -4.163 1.00 91.94 174 MET A O 1
ATOM 1407 N N . LYS A 1 175 ? 32.353 4.910 -2.695 1.00 89.31 175 LYS A N 1
ATOM 1408 C CA . LYS A 1 175 ? 32.921 4.315 -1.479 1.00 89.31 175 LYS A CA 1
ATOM 1409 C C . LYS A 1 175 ? 32.662 2.810 -1.417 1.00 89.31 175 LYS A C 1
ATOM 1411 O O . LYS A 1 175 ? 33.554 2.058 -1.036 1.00 89.31 175 LYS A O 1
ATOM 1416 N N . ASP A 1 176 ? 31.461 2.400 -1.801 1.00 87.75 176 ASP A N 1
ATOM 1417 C CA . ASP A 1 176 ? 30.987 1.025 -1.686 1.00 87.75 176 ASP A CA 1
ATOM 1418 C C . ASP A 1 176 ? 31.224 0.208 -2.973 1.00 87.75 176 ASP A C 1
ATOM 1420 O O . ASP A 1 176 ? 30.874 -0.970 -3.040 1.00 87.75 176 ASP A O 1
ATOM 1424 N N . ASN A 1 177 ? 31.848 0.824 -3.988 1.00 89.31 177 ASN A N 1
ATOM 1425 C CA . ASN A 1 177 ? 32.091 0.260 -5.317 1.00 89.31 177 ASN A CA 1
ATOM 1426 C C . ASN A 1 177 ? 30.823 -0.351 -5.948 1.00 89.31 177 ASN A C 1
ATOM 1428 O O . ASN A 1 177 ? 30.820 -1.488 -6.426 1.00 89.31 177 ASN A O 1
ATOM 1432 N N . GLY A 1 178 ? 29.730 0.414 -5.927 1.00 87.38 178 GLY A N 1
ATOM 1433 C CA . GLY A 1 178 ? 28.421 0.011 -6.431 1.00 87.38 178 GLY A CA 1
ATOM 1434 C C . GLY A 1 178 ? 27.355 -0.010 -5.340 1.00 87.38 178 GLY A C 1
ATOM 1435 O O . GLY A 1 178 ? 27.282 0.891 -4.510 1.00 87.38 178 GLY A O 1
ATOM 1436 N N . PHE A 1 179 ? 26.496 -1.029 -5.383 1.00 85.00 179 PHE A N 1
ATOM 1437 C CA . PHE A 1 179 ? 25.344 -1.190 -4.492 1.00 85.00 179 PHE A CA 1
ATOM 1438 C C . PHE A 1 179 ? 25.455 -2.533 -3.756 1.00 85.00 179 PHE A C 1
ATOM 1440 O O . PHE A 1 179 ? 24.799 -3.500 -4.156 1.00 85.00 179 PHE A O 1
ATOM 1447 N N . PRO A 1 180 ? 26.342 -2.663 -2.750 1.00 79.88 180 PRO A N 1
ATOM 1448 C CA . PRO A 1 180 ? 26.446 -3.907 -1.998 1.00 79.88 180 PRO A CA 1
ATOM 1449 C C . PRO A 1 180 ? 25.127 -4.190 -1.280 1.00 79.88 180 PRO A C 1
ATOM 1451 O O . PRO A 1 180 ? 24.497 -3.271 -0.765 1.00 79.88 180 PRO A O 1
ATOM 1454 N N . LEU A 1 181 ? 24.739 -5.467 -1.216 1.00 75.69 181 LEU A N 1
ATOM 1455 C CA . LEU A 1 181 ? 23.600 -5.906 -0.410 1.00 75.69 181 LEU A CA 1
ATOM 1456 C C . LEU A 1 181 ? 23.872 -5.557 1.059 1.00 75.69 181 LEU A C 1
ATOM 1458 O O . LEU A 1 181 ? 24.813 -6.120 1.638 1.00 75.69 181 LEU A O 1
ATOM 1462 N N . PRO A 1 182 ? 23.095 -4.646 1.666 1.00 78.38 182 PRO A N 1
ATOM 1463 C CA . PRO A 1 182 ? 23.327 -4.278 3.047 1.00 78.38 182 PRO A CA 1
ATOM 1464 C C . PRO A 1 182 ? 22.995 -5.458 3.978 1.00 78.38 182 PRO A C 1
ATOM 1466 O O . PRO A 1 182 ? 22.269 -6.391 3.623 1.00 78.38 182 PRO A O 1
ATOM 1469 N N . ASP A 1 183 ? 23.601 -5.476 5.170 1.00 76.31 183 ASP A N 1
ATOM 1470 C CA . ASP A 1 183 ? 23.489 -6.611 6.103 1.00 76.31 183 ASP A CA 1
ATOM 1471 C C . ASP A 1 183 ? 22.038 -6.904 6.509 1.00 76.31 183 ASP A C 1
ATOM 1473 O O . ASP A 1 183 ? 21.679 -8.049 6.792 1.00 76.31 183 ASP A O 1
ATOM 1477 N N . ASP A 1 184 ? 21.189 -5.881 6.507 1.00 77.44 184 ASP A N 1
ATOM 1478 C CA . ASP A 1 184 ? 19.762 -5.996 6.760 1.00 77.44 184 ASP A CA 1
ATOM 1479 C C . ASP A 1 184 ? 19.000 -6.679 5.621 1.00 77.44 184 ASP A C 1
ATOM 1481 O O . ASP A 1 184 ? 17.930 -7.211 5.897 1.00 77.44 184 ASP A O 1
ATOM 1485 N N . GLU A 1 185 ? 19.525 -6.765 4.399 1.00 80.75 185 GLU A N 1
ATOM 1486 C CA . GLU A 1 185 ? 18.925 -7.510 3.281 1.00 80.75 185 GLU A CA 1
ATOM 1487 C C . GLU A 1 185 ? 19.377 -8.979 3.209 1.00 80.75 185 GLU A C 1
ATOM 1489 O O . GLU A 1 185 ? 18.698 -9.806 2.601 1.00 80.75 185 GLU A O 1
ATOM 1494 N N . LYS A 1 186 ? 20.459 -9.364 3.899 1.00 88.19 186 LYS A N 1
ATOM 1495 C CA . LYS A 1 186 ? 20.903 -10.771 3.971 1.00 88.19 186 LYS A CA 1
ATOM 1496 C C . LYS A 1 186 ? 19.876 -11.641 4.695 1.00 88.19 186 LYS A C 1
ATOM 1498 O O . LYS A 1 186 ? 19.353 -11.239 5.731 1.00 88.19 186 LYS A O 1
ATOM 1503 N N . ILE A 1 187 ? 19.600 -12.849 4.201 1.00 90.56 187 ILE A N 1
ATOM 1504 C CA . ILE A 1 187 ? 18.651 -13.769 4.850 1.00 90.56 187 ILE A CA 1
ATOM 1505 C C . ILE A 1 187 ? 19.134 -14.132 6.258 1.00 90.56 187 ILE A C 1
ATOM 1507 O O . ILE A 1 187 ? 20.242 -14.630 6.441 1.00 90.56 187 ILE A O 1
ATOM 1511 N N . LEU A 1 188 ? 18.268 -13.912 7.248 1.00 94.62 188 LEU A N 1
ATOM 1512 C CA . LEU A 1 188 ? 18.430 -14.469 8.586 1.00 94.62 188 LEU A CA 1
ATOM 1513 C C . LEU A 1 188 ? 17.839 -15.880 8.618 1.00 94.62 188 LEU A C 1
ATOM 1515 O O . LEU A 1 188 ? 16.653 -16.051 8.335 1.00 94.62 188 LEU A O 1
ATOM 1519 N N . TYR A 1 189 ? 18.637 -16.867 9.007 1.00 95.12 189 TYR A N 1
ATOM 1520 C CA . TYR A 1 189 ? 18.138 -18.211 9.271 1.00 95.12 189 TYR A CA 1
ATOM 1521 C C . TYR A 1 189 ? 17.677 -18.336 10.724 1.00 95.12 189 TYR A C 1
ATOM 1523 O O . TYR A 1 189 ? 18.324 -17.836 11.643 1.00 95.12 189 TYR A O 1
ATOM 1531 N N . GLY A 1 190 ? 16.534 -18.977 10.935 1.00 94.88 190 GLY A N 1
ATOM 1532 C CA . GLY A 1 190 ? 15.906 -19.123 12.239 1.00 94.88 190 GLY A CA 1
ATOM 1533 C C . GLY A 1 190 ? 14.420 -19.447 12.139 1.00 94.88 190 GLY A C 1
ATOM 1534 O O . GLY A 1 190 ? 13.836 -19.509 11.054 1.00 94.88 190 GLY A O 1
ATOM 1535 N N . GLN A 1 191 ? 13.803 -19.648 13.298 1.00 96.50 191 GLN A N 1
ATOM 1536 C CA . GLN A 1 191 ? 12.388 -19.979 13.418 1.00 96.50 191 GLN A CA 1
ATOM 1537 C C . GLN A 1 191 ? 11.655 -18.942 14.263 1.00 96.50 191 GLN A C 1
ATOM 1539 O O . GLN A 1 191 ? 12.207 -18.385 15.212 1.00 96.50 191 GLN A O 1
ATOM 1544 N N . PHE A 1 192 ? 10.386 -18.724 13.936 1.00 97.25 192 PHE A N 1
ATOM 1545 C CA . PHE A 1 192 ? 9.461 -17.992 14.791 1.00 97.25 192 PHE A CA 1
ATOM 1546 C C . PHE A 1 192 ? 9.124 -18.809 16.053 1.00 97.25 192 PHE A C 1
ATOM 1548 O O . PHE A 1 192 ? 9.361 -20.022 16.101 1.00 97.25 192 PHE A O 1
ATOM 1555 N N . PRO A 1 193 ? 8.524 -18.193 17.088 1.00 94.75 193 PRO A N 1
ATOM 1556 C CA . PRO A 1 193 ? 7.992 -18.937 18.226 1.00 94.75 193 PRO A CA 1
ATOM 1557 C C . PRO A 1 193 ? 7.044 -20.063 17.784 1.00 94.75 193 PRO A C 1
ATOM 1559 O O . PRO A 1 193 ? 6.303 -19.927 16.814 1.00 94.75 193 PRO A O 1
ATOM 1562 N N . LYS A 1 194 ? 7.002 -21.183 18.516 1.00 93.50 194 LYS A N 1
ATOM 1563 C CA . LYS A 1 194 ? 6.118 -22.322 18.174 1.00 93.50 194 LYS A CA 1
ATOM 1564 C C . LYS A 1 194 ? 4.625 -21.964 18.173 1.00 93.50 194 LYS A C 1
ATOM 1566 O O . LYS A 1 194 ? 3.820 -22.657 17.561 1.00 93.50 194 LYS A O 1
ATOM 1571 N N . THR A 1 195 ? 4.253 -20.900 18.880 1.00 92.81 195 THR A N 1
ATOM 1572 C CA . THR A 1 195 ? 2.886 -20.371 18.968 1.00 92.81 195 THR A CA 1
ATOM 1573 C C . THR A 1 195 ? 2.533 -19.408 17.831 1.00 92.81 195 THR A C 1
ATOM 1575 O O . THR A 1 195 ? 1.401 -18.925 17.790 1.00 92.81 195 THR A O 1
ATOM 1578 N N . PHE A 1 196 ? 3.466 -19.130 16.912 1.00 95.19 196 PHE A N 1
ATOM 1579 C CA . PHE A 1 196 ? 3.274 -18.171 15.831 1.00 95.19 196 PHE A CA 1
ATOM 1580 C C . PHE A 1 196 ? 2.113 -18.566 14.910 1.00 95.19 196 PHE A C 1
ATOM 1582 O O . PHE A 1 196 ? 1.924 -19.732 14.546 1.00 95.19 196 PHE A O 1
ATOM 1589 N N . ASN A 1 197 ? 1.289 -17.584 14.556 1.00 93.06 197 ASN A N 1
ATOM 1590 C CA . ASN A 1 197 ? 0.048 -17.805 13.830 1.00 93.06 197 ASN A CA 1
ATOM 1591 C C . ASN A 1 197 ? 0.182 -17.445 12.347 1.00 93.06 197 ASN A C 1
ATOM 1593 O O . ASN A 1 197 ? 0.147 -16.271 11.987 1.00 93.06 197 ASN A O 1
ATOM 1597 N N . TRP A 1 198 ? 0.280 -18.471 11.506 1.00 92.75 198 TRP A N 1
ATOM 1598 C CA . TRP A 1 198 ? 0.250 -18.361 10.050 1.00 92.75 198 TRP A CA 1
ATOM 1599 C C . TRP A 1 198 ? -1.178 -18.438 9.505 1.00 92.75 198 TRP A C 1
ATOM 1601 O O . TRP A 1 198 ? -1.940 -19.330 9.891 1.00 92.75 198 TRP A O 1
ATOM 1611 N N . SER A 1 199 ? -1.529 -17.541 8.585 1.00 91.88 199 SER A N 1
ATOM 1612 C CA . SER A 1 199 ? -2.846 -17.527 7.938 1.00 91.88 199 SER A CA 1
ATOM 1613 C C . SER A 1 199 ? -2.828 -16.821 6.580 1.00 91.88 199 SER A C 1
ATOM 1615 O O . SER A 1 199 ? -1.856 -16.180 6.202 1.00 91.88 199 SER A O 1
ATOM 1617 N N . THR A 1 200 ? -3.940 -16.897 5.863 1.00 91.31 200 THR A N 1
ATOM 1618 C CA . THR A 1 200 ? -4.254 -16.070 4.689 1.00 91.31 200 THR A CA 1
ATOM 1619 C C . THR A 1 200 ? -5.501 -15.237 4.982 1.00 91.31 200 THR A C 1
ATOM 1621 O O . THR A 1 200 ? -6.263 -15.587 5.887 1.00 91.31 200 THR A O 1
ATOM 1624 N N . ALA A 1 201 ? -5.720 -14.163 4.228 1.00 92.19 201 ALA A N 1
ATOM 1625 C CA . ALA A 1 201 ? -6.887 -13.293 4.367 1.00 92.19 201 ALA A CA 1
ATOM 1626 C C . ALA A 1 201 ? -7.726 -13.207 3.078 1.00 92.19 201 ALA A C 1
ATOM 1628 O O . ALA A 1 201 ? -7.261 -13.519 1.976 1.00 92.19 201 ALA A O 1
ATOM 1629 N N . SER A 1 202 ? -8.985 -12.809 3.263 1.00 91.88 202 SER A N 1
ATOM 1630 C CA . SER A 1 202 ? -9.992 -12.519 2.239 1.00 91.88 202 SER A CA 1
ATOM 1631 C C . SER A 1 202 ? -11.062 -11.595 2.830 1.00 91.88 202 SER A C 1
ATOM 1633 O O . SER A 1 202 ? -11.275 -11.624 4.044 1.00 91.88 202 SER A O 1
ATOM 1635 N 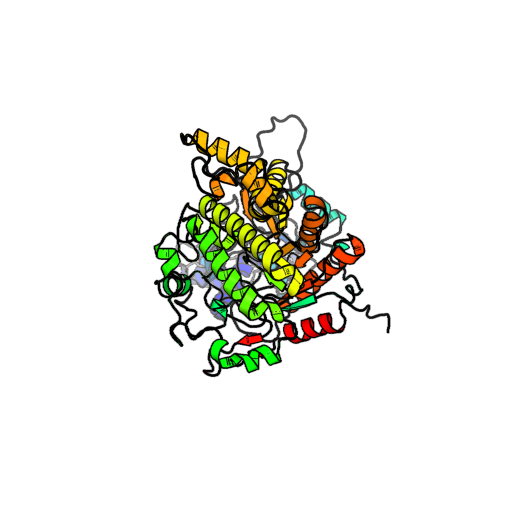N . ALA A 1 203 ? -11.795 -10.860 1.992 1.00 94.12 203 ALA A N 1
ATOM 1636 C CA . ALA A 1 203 ? -12.918 -10.024 2.422 1.00 94.12 203 ALA A CA 1
ATOM 1637 C C . ALA A 1 203 ? -14.232 -10.415 1.736 1.00 94.12 203 ALA A C 1
ATOM 1639 O O . ALA A 1 203 ? -14.236 -10.772 0.559 1.00 94.12 203 ALA A O 1
ATOM 1640 N N . ALA A 1 204 ? -15.345 -10.302 2.468 1.00 93.50 204 ALA A N 1
ATOM 1641 C CA . ALA A 1 204 ? -16.668 -10.788 2.065 1.00 93.50 204 ALA A CA 1
ATOM 1642 C C . ALA A 1 204 ? -17.065 -10.357 0.642 1.00 93.50 204 ALA A C 1
ATOM 1644 O O . ALA A 1 204 ? -17.228 -11.202 -0.235 1.00 93.50 204 ALA A O 1
ATOM 1645 N N . PHE A 1 205 ? -17.122 -9.046 0.376 1.00 95.94 205 PHE A N 1
ATOM 1646 C CA . PHE A 1 205 ? -17.512 -8.522 -0.940 1.00 95.94 205 PHE A CA 1
ATOM 1647 C C . PHE A 1 205 ? -16.573 -8.973 -2.073 1.00 95.94 205 PHE A C 1
ATOM 1649 O O . PHE A 1 205 ? -16.998 -9.113 -3.217 1.00 95.94 205 PHE A O 1
ATOM 1656 N N . GLN A 1 206 ? -15.300 -9.237 -1.761 1.00 96.44 206 GLN A N 1
ATOM 1657 C CA . GLN A 1 206 ? -14.298 -9.599 -2.762 1.00 96.44 206 GLN A CA 1
ATOM 1658 C C . GLN A 1 206 ? -14.382 -11.062 -3.210 1.00 96.44 206 GLN A C 1
ATOM 1660 O O . GLN A 1 206 ? -13.926 -11.378 -4.313 1.00 96.44 206 GLN A O 1
ATOM 1665 N N . ILE A 1 207 ? -14.926 -11.955 -2.370 1.00 95.44 207 ILE A N 1
ATOM 1666 C CA . ILE A 1 207 ? -14.927 -13.405 -2.625 1.00 95.44 207 ILE A CA 1
ATOM 1667 C C . ILE A 1 207 ? -16.317 -14.049 -2.658 1.00 95.44 207 ILE A C 1
ATOM 1669 O O . ILE A 1 207 ? -16.507 -14.995 -3.421 1.00 95.44 207 ILE A O 1
ATOM 1673 N N . GLU A 1 208 ? -17.292 -13.564 -1.882 1.00 96.12 208 GLU A N 1
ATOM 1674 C CA . GLU A 1 208 ? -18.550 -14.289 -1.647 1.00 96.12 208 GLU A CA 1
ATOM 1675 C C . GLU A 1 208 ? -19.395 -14.439 -2.912 1.00 96.12 208 GLU A C 1
ATOM 1677 O O . GLU A 1 208 ? -19.813 -15.552 -3.238 1.00 96.12 208 GLU A O 1
ATOM 1682 N N . GLY A 1 209 ? -19.633 -13.340 -3.629 1.00 94.56 209 GLY A N 1
ATOM 1683 C CA . GLY A 1 209 ? -20.600 -13.311 -4.721 1.00 94.56 209 GLY A CA 1
ATOM 1684 C C . GLY A 1 209 ? -22.032 -13.456 -4.214 1.00 94.56 209 GLY A C 1
ATOM 1685 O O . GLY A 1 209 ? -22.364 -13.032 -3.108 1.00 94.56 209 GLY A O 1
ATOM 1686 N N . SER A 1 210 ? -22.902 -14.057 -5.032 1.00 93.50 210 SER A N 1
ATOM 1687 C CA . SER A 1 210 ? -24.309 -14.312 -4.685 1.00 93.50 210 SER A CA 1
ATOM 1688 C C . SER A 1 210 ? -25.021 -13.069 -4.125 1.00 93.50 210 SER A C 1
ATOM 1690 O O . SER A 1 210 ? -25.821 -13.146 -3.192 1.00 93.50 210 SER A O 1
ATOM 1692 N N . TRP A 1 211 ? -24.743 -11.899 -4.711 1.00 92.75 211 TRP A N 1
ATOM 1693 C CA . TRP A 1 211 ? -24.999 -10.586 -4.100 1.00 92.75 211 TRP A CA 1
ATOM 1694 C C . TRP A 1 211 ? -26.466 -10.266 -3.754 1.00 92.75 211 TRP A C 1
ATOM 1696 O O . TRP A 1 211 ? -26.718 -9.357 -2.958 1.00 92.75 211 TRP A O 1
ATOM 1706 N N . ARG A 1 212 ? -27.426 -11.014 -4.318 1.00 92.62 212 ARG A N 1
ATOM 1707 C CA . ARG A 1 212 ? -28.880 -10.933 -4.050 1.00 92.62 212 ARG A CA 1
ATOM 1708 C C . ARG A 1 212 ? -29.500 -12.233 -3.527 1.00 92.62 212 ARG A C 1
ATOM 1710 O O . ARG A 1 212 ? -30.725 -12.340 -3.452 1.00 92.62 212 ARG A O 1
ATOM 1717 N N . ALA A 1 213 ? -28.691 -13.233 -3.193 1.00 92.12 213 ALA A N 1
ATOM 1718 C CA . ALA A 1 213 ? -29.194 -14.508 -2.705 1.00 92.12 213 ALA A CA 1
ATOM 1719 C C . ALA A 1 213 ? -29.843 -14.365 -1.319 1.00 92.12 213 ALA A C 1
ATOM 1721 O O . ALA A 1 213 ? -29.465 -13.513 -0.514 1.00 92.12 213 ALA A O 1
ATOM 1722 N N . HIS A 1 214 ? -30.838 -15.215 -1.055 1.00 94.25 214 HIS A N 1
ATOM 1723 C CA . HIS A 1 214 ? -31.435 -15.440 0.269 1.00 94.25 214 HIS A CA 1
ATOM 1724 C C . HIS A 1 214 ? -31.825 -14.173 1.055 1.00 94.25 214 HIS A C 1
ATOM 1726 O O . HIS A 1 214 ? -31.742 -14.135 2.280 1.00 94.25 214 HIS A O 1
ATOM 1732 N N . GLY A 1 215 ? -32.275 -13.128 0.352 1.00 91.75 215 GLY A N 1
ATOM 1733 C CA . GLY A 1 215 ? -32.733 -11.885 0.975 1.00 91.75 215 GLY A CA 1
ATOM 1734 C C . GLY A 1 215 ? -31.617 -10.940 1.432 1.00 91.75 215 GLY A C 1
ATOM 1735 O O . GLY A 1 215 ? -31.909 -10.007 2.182 1.00 91.75 215 GLY A O 1
ATOM 1736 N N . LYS A 1 216 ? -30.364 -11.137 0.985 1.00 93.94 216 LYS A N 1
ATOM 1737 C CA . LYS A 1 216 ? -29.267 -10.183 1.216 1.00 93.94 216 LYS A CA 1
ATOM 1738 C C . LYS A 1 216 ? -29.682 -8.779 0.760 1.00 93.94 216 LYS A C 1
ATOM 1740 O O . LYS A 1 216 ? -30.085 -8.562 -0.383 1.00 93.94 216 LYS A O 1
ATOM 1745 N N . GLY A 1 217 ? -29.571 -7.816 1.675 1.00 93.81 217 GLY A N 1
ATOM 1746 C CA . GLY A 1 217 ? -29.755 -6.400 1.371 1.00 93.81 217 GLY A CA 1
ATOM 1747 C C . GLY A 1 217 ? -28.584 -5.836 0.564 1.00 93.81 217 GLY A C 1
ATOM 1748 O O . GLY A 1 217 ? -27.462 -6.334 0.640 1.00 93.81 217 GLY A O 1
ATOM 1749 N N . LEU A 1 218 ? -28.843 -4.761 -0.183 1.00 95.56 218 LEU A N 1
ATOM 1750 C CA . LEU A 1 218 ? -27.792 -4.059 -0.916 1.00 95.56 218 LEU A CA 1
ATOM 1751 C C . LEU A 1 218 ? -26.776 -3.434 0.039 1.00 95.56 218 LEU A C 1
ATOM 1753 O O . LEU A 1 218 ? -27.150 -2.879 1.078 1.00 95.56 218 LEU A O 1
ATOM 1757 N N . SER A 1 219 ? -25.518 -3.448 -0.367 1.00 96.06 219 SER A N 1
ATOM 1758 C CA . SER A 1 219 ? -24.408 -2.773 0.282 1.00 96.06 219 SER A CA 1
ATOM 1759 C C . SER A 1 219 ? -23.960 -1.527 -0.492 1.00 96.06 219 SER A C 1
ATOM 1761 O O . SER A 1 219 ? -24.478 -1.209 -1.572 1.00 96.06 219 SER A O 1
ATOM 1763 N N . ILE A 1 220 ? -23.048 -0.749 0.089 1.00 96.88 220 ILE A N 1
ATOM 1764 C CA . ILE A 1 220 ? -22.483 0.425 -0.585 1.00 96.88 220 ILE A CA 1
ATOM 1765 C C . ILE A 1 220 ? -21.635 0.016 -1.786 1.00 96.88 220 ILE A C 1
ATOM 1767 O O . ILE A 1 220 ? -21.680 0.720 -2.796 1.00 96.88 220 ILE A O 1
ATOM 1771 N N . TRP A 1 221 ? -20.940 -1.122 -1.718 1.00 96.62 221 TRP A N 1
ATOM 1772 C CA . TRP A 1 221 ? -20.160 -1.634 -2.840 1.00 96.62 221 TRP A CA 1
ATOM 1773 C C . TRP A 1 221 ? -21.035 -2.189 -3.957 1.00 96.62 221 TRP A C 1
ATOM 1775 O O . TRP A 1 221 ? -20.735 -1.913 -5.117 1.00 96.62 221 TRP A O 1
ATOM 1785 N N . ASP A 1 222 ? -22.171 -2.827 -3.639 1.00 96.19 222 ASP A N 1
ATOM 1786 C CA . ASP A 1 222 ? -23.165 -3.199 -4.656 1.00 96.19 222 ASP A CA 1
ATOM 1787 C C . ASP A 1 222 ? -23.560 -1.962 -5.482 1.00 96.19 222 ASP A C 1
ATOM 1789 O O . ASP A 1 222 ? -23.532 -1.978 -6.708 1.00 96.19 222 ASP A O 1
ATOM 1793 N N . LYS A 1 223 ? -23.893 -0.839 -4.829 1.00 95.25 223 LYS A N 1
ATOM 1794 C CA . LYS A 1 223 ? -24.245 0.401 -5.542 1.00 95.25 223 LYS A CA 1
ATOM 1795 C C . LYS A 1 223 ? -23.050 0.996 -6.297 1.00 95.25 223 LYS A C 1
ATOM 1797 O O . LYS A 1 223 ? -23.220 1.484 -7.414 1.00 95.25 223 LYS A O 1
ATOM 1802 N N . PHE A 1 224 ? -21.876 1.016 -5.672 1.00 94.12 224 PHE A N 1
ATOM 1803 C CA . PHE A 1 224 ? -20.683 1.660 -6.216 1.00 94.12 224 PHE A CA 1
ATOM 1804 C C . PHE A 1 224 ? -20.177 0.943 -7.471 1.00 94.12 224 PHE A C 1
ATOM 1806 O O . PHE A 1 224 ? -20.008 1.596 -8.495 1.00 94.12 224 PHE A O 1
ATOM 1813 N N . ALA A 1 225 ? -20.034 -0.384 -7.429 1.00 94.06 225 ALA A N 1
ATOM 1814 C CA . ALA A 1 225 ? -19.554 -1.184 -8.556 1.00 94.06 225 ALA A CA 1
ATOM 1815 C C . ALA A 1 225 ? -20.525 -1.187 -9.750 1.00 94.06 225 ALA A C 1
ATOM 1817 O O . ALA A 1 225 ? -20.099 -1.195 -10.898 1.00 94.06 225 ALA A O 1
ATOM 1818 N N . HIS A 1 226 ? -21.835 -1.087 -9.500 1.00 95.06 226 HIS A N 1
ATOM 1819 C CA . HIS A 1 226 ? -22.839 -0.931 -10.559 1.00 95.06 226 HIS A CA 1
ATOM 1820 C C . HIS A 1 226 ? -22.946 0.496 -11.122 1.00 95.06 226 HIS A C 1
ATOM 1822 O O . HIS A 1 226 ? -23.745 0.745 -12.027 1.00 95.06 226 HIS A O 1
ATOM 1828 N N . THR A 1 227 ? -22.189 1.457 -10.587 1.00 92.44 227 THR A N 1
ATOM 1829 C CA . THR A 1 227 ? -22.155 2.821 -11.122 1.00 92.44 227 THR A CA 1
ATOM 1830 C C . THR A 1 227 ? -21.096 2.899 -12.228 1.00 92.44 227 THR A C 1
ATOM 1832 O O . THR A 1 227 ? -19.934 2.590 -11.961 1.00 92.44 227 THR A O 1
ATOM 1835 N N . PRO A 1 228 ? -21.447 3.342 -13.453 1.00 91.44 228 PRO A N 1
ATOM 1836 C CA . PRO A 1 228 ? -20.490 3.431 -14.553 1.00 91.44 228 PRO A CA 1
ATOM 1837 C C . PRO A 1 228 ? -19.218 4.199 -14.177 1.00 91.44 228 PRO A C 1
ATOM 1839 O O . PRO A 1 228 ? -19.281 5.216 -13.483 1.00 91.44 228 PRO A O 1
ATOM 1842 N N . SER A 1 229 ? -18.072 3.705 -14.654 1.00 89.00 229 SER A N 1
ATOM 1843 C CA . SER A 1 229 ? -16.745 4.321 -14.481 1.00 89.00 229 SER A CA 1
ATOM 1844 C C . SER A 1 229 ? -16.230 4.416 -13.038 1.00 89.00 229 SER A C 1
ATOM 1846 O O . SER A 1 229 ? -15.248 5.111 -12.792 1.00 89.00 229 SER A O 1
ATOM 1848 N N . ARG A 1 230 ? -16.869 3.740 -12.074 1.00 90.44 230 ARG A N 1
ATOM 1849 C CA . ARG A 1 230 ? -16.375 3.661 -10.687 1.00 90.44 230 ARG A CA 1
ATOM 1850 C C . ARG A 1 230 ? -15.413 2.504 -10.436 1.00 90.44 230 ARG A C 1
ATOM 1852 O O . ARG A 1 230 ? -14.666 2.560 -9.466 1.00 90.44 230 ARG A O 1
ATOM 1859 N N . VAL A 1 231 ? -15.448 1.486 -11.290 1.00 92.88 231 VAL A N 1
ATOM 1860 C CA . VAL A 1 231 ? -14.578 0.310 -11.229 1.00 92.88 231 VAL A CA 1
ATOM 1861 C C . VAL A 1 231 ? -13.995 0.065 -12.615 1.00 92.88 231 VAL A C 1
ATOM 1863 O O . VAL A 1 231 ? -14.700 0.203 -13.624 1.00 92.88 231 VAL A O 1
ATOM 1866 N N . ASP A 1 232 ? -12.714 -0.291 -12.660 1.00 91.69 232 ASP A N 1
ATOM 1867 C CA . ASP A 1 232 ? -12.008 -0.657 -13.883 1.00 91.69 232 ASP A CA 1
ATOM 1868 C C . ASP A 1 232 ? -12.759 -1.761 -14.643 1.00 91.69 232 ASP A C 1
ATOM 1870 O O . ASP A 1 232 ? -13.360 -2.663 -14.061 1.00 91.69 232 ASP A O 1
ATOM 1874 N N . ASN A 1 233 ? -12.764 -1.660 -15.975 1.00 91.44 233 ASN A N 1
ATOM 1875 C CA . ASN A 1 233 ? -13.467 -2.574 -16.888 1.00 91.44 233 ASN A CA 1
ATOM 1876 C C . ASN A 1 233 ? -14.979 -2.737 -16.629 1.00 91.44 233 ASN A C 1
ATOM 1878 O O . ASN A 1 233 ? -15.604 -3.609 -17.225 1.00 91.44 233 ASN A O 1
ATOM 1882 N N . SER A 1 234 ? -15.588 -1.877 -15.800 1.00 92.25 234 SER A N 1
ATOM 1883 C CA . SER A 1 234 ? -16.966 -2.051 -15.310 1.00 92.25 234 SER A CA 1
ATOM 1884 C C . SER A 1 234 ? -17.186 -3.389 -14.588 1.00 92.25 234 SER A C 1
ATOM 1886 O O . SER A 1 234 ? -18.287 -3.943 -14.622 1.00 92.25 234 SER A O 1
ATOM 1888 N N . ASP A 1 235 ? -16.136 -3.910 -13.949 1.00 95.69 235 ASP A N 1
ATOM 1889 C CA . ASP A 1 235 ? -16.205 -5.122 -13.140 1.00 95.69 235 ASP A CA 1
ATOM 1890 C C . ASP A 1 235 ? -17.102 -4.924 -11.902 1.00 95.69 235 ASP A C 1
ATOM 1892 O O . ASP A 1 235 ? -17.271 -3.817 -11.386 1.00 95.69 235 ASP A O 1
ATOM 1896 N N . ASN A 1 236 ? -17.647 -6.025 -11.374 1.00 96.00 236 ASN A N 1
ATOM 1897 C CA . ASN A 1 236 ? -18.404 -6.037 -10.121 1.00 96.00 236 ASN A CA 1
ATOM 1898 C C . ASN A 1 236 ? -18.161 -7.314 -9.294 1.00 96.00 236 ASN A C 1
ATOM 1900 O O . ASN A 1 236 ? -17.546 -8.284 -9.755 1.00 96.00 236 ASN A O 1
ATOM 1904 N N . GLY A 1 237 ? -18.653 -7.293 -8.052 1.00 95.44 237 GLY A N 1
ATOM 1905 C CA . GLY A 1 237 ? -18.567 -8.389 -7.084 1.00 95.44 237 GLY A CA 1
ATOM 1906 C C . GLY A 1 237 ? -19.751 -9.364 -7.114 1.00 95.44 237 GLY A C 1
ATOM 1907 O O . GLY A 1 237 ? -19.883 -10.167 -6.197 1.00 95.44 237 GLY A O 1
ATOM 1908 N N . ASP A 1 238 ? -20.616 -9.325 -8.134 1.00 96.25 238 ASP A N 1
ATOM 1909 C CA . ASP A 1 238 ? -21.884 -10.075 -8.139 1.00 96.25 238 ASP A CA 1
ATOM 1910 C C . ASP A 1 238 ? -21.684 -11.584 -8.001 1.00 96.25 238 ASP A C 1
ATOM 1912 O O . ASP A 1 238 ? -22.425 -12.264 -7.286 1.00 96.25 238 ASP A O 1
ATOM 1916 N N . ILE A 1 239 ? -20.674 -12.084 -8.715 1.00 95.44 239 ILE A N 1
ATOM 1917 C CA . ILE A 1 239 ? -20.200 -13.467 -8.653 1.00 95.44 239 ILE A CA 1
ATOM 1918 C C . ILE A 1 239 ? -18.907 -13.541 -7.839 1.00 95.44 239 ILE A C 1
ATOM 1920 O O . ILE A 1 239 ? -18.725 -14.501 -7.103 1.00 95.44 239 ILE A O 1
ATOM 1924 N N . ALA A 1 240 ? -18.021 -12.539 -7.933 1.00 95.81 240 ALA A N 1
ATOM 1925 C CA . ALA A 1 240 ? -16.733 -12.526 -7.236 1.00 95.81 240 ALA A CA 1
ATOM 1926 C C . ALA A 1 240 ? -15.948 -13.838 -7.452 1.00 95.81 240 ALA A C 1
ATOM 1928 O O . ALA A 1 240 ? -15.658 -14.187 -8.600 1.00 95.81 240 ALA A O 1
ATOM 1929 N N . CYS A 1 241 ? -15.626 -14.561 -6.377 1.00 95.12 241 CYS A N 1
ATOM 1930 C CA . CYS A 1 241 ? -15.052 -15.906 -6.434 1.00 95.12 241 CYS A CA 1
ATOM 1931 C C . CYS A 1 241 ? -16.124 -16.999 -6.279 1.00 95.12 241 CYS A C 1
ATOM 1933 O O . CYS A 1 241 ? -15.816 -18.179 -6.422 1.00 95.12 241 CYS A O 1
ATOM 1935 N N . ASP A 1 242 ? -17.377 -16.642 -6.013 1.00 95.75 242 ASP A N 1
ATOM 1936 C CA . ASP A 1 242 ? -18.484 -17.551 -5.704 1.00 95.75 242 ASP A CA 1
ATOM 1937 C C . ASP A 1 242 ? -18.235 -18.395 -4.442 1.00 95.75 242 ASP A C 1
ATOM 1939 O O . ASP A 1 242 ? -18.697 -19.530 -4.315 1.00 95.75 242 ASP A O 1
ATOM 1943 N N . SER A 1 243 ? -17.482 -17.848 -3.482 1.00 94.56 243 SER A N 1
ATOM 1944 C CA . SER A 1 243 ? -17.197 -18.509 -2.203 1.00 94.56 243 SER A CA 1
ATOM 1945 C C . SER A 1 243 ? -18.463 -18.805 -1.399 1.00 94.56 243 SER A C 1
ATOM 1947 O O . SER A 1 243 ? -18.477 -19.760 -0.628 1.00 94.56 243 SER A O 1
ATOM 1949 N N . TYR A 1 244 ? -19.558 -18.069 -1.633 1.00 93.81 244 TYR A N 1
ATOM 1950 C CA . TYR A 1 244 ? -20.868 -18.357 -1.044 1.00 93.81 244 TYR A CA 1
ATOM 1951 C C . TYR A 1 244 ? -21.358 -19.782 -1.352 1.00 93.81 244 TYR A C 1
ATOM 1953 O O . TYR A 1 244 ? -21.908 -20.450 -0.479 1.00 93.81 244 TYR A O 1
ATOM 1961 N N . ASN A 1 245 ? -21.117 -20.265 -2.575 1.00 94.25 245 ASN A N 1
ATOM 1962 C CA . ASN A 1 245 ? -21.511 -21.605 -3.019 1.00 94.25 245 ASN A CA 1
ATOM 1963 C C . ASN A 1 245 ? -20.344 -22.610 -3.004 1.00 94.25 245 ASN A C 1
ATOM 1965 O O . ASN A 1 245 ? -20.534 -23.777 -3.346 1.00 94.25 245 ASN A O 1
AT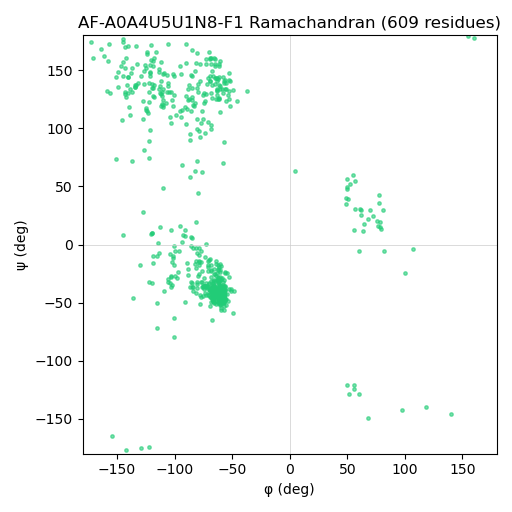OM 1969 N N . LYS A 1 246 ? -19.130 -22.175 -2.635 1.00 90.44 246 LYS A N 1
ATOM 1970 C CA . LYS A 1 246 ? -17.878 -22.952 -2.739 1.00 90.44 246 LYS A CA 1
ATOM 1971 C C . LYS A 1 246 ? -17.097 -23.021 -1.426 1.00 90.44 246 LYS A C 1
ATOM 1973 O O . LYS A 1 246 ? -15.882 -23.191 -1.440 1.00 90.44 246 LYS A O 1
ATOM 1978 N N . ILE A 1 247 ? -17.793 -22.933 -0.292 1.00 86.75 247 ILE A N 1
ATOM 1979 C CA . ILE A 1 247 ? -17.174 -22.944 1.042 1.00 86.75 247 ILE A CA 1
ATOM 1980 C C . ILE A 1 247 ? -16.280 -24.175 1.234 1.00 86.75 247 ILE A C 1
ATOM 1982 O O . ILE A 1 247 ? -15.171 -24.030 1.734 1.00 86.75 247 ILE A O 1
ATOM 1986 N N . ASP A 1 248 ? -16.717 -25.362 0.800 1.00 84.75 248 ASP A N 1
ATOM 1987 C CA . ASP A 1 248 ? -15.932 -26.596 0.952 1.00 84.75 248 ASP A CA 1
ATOM 1988 C C . ASP A 1 248 ? -14.558 -26.487 0.273 1.00 84.75 248 ASP A C 1
ATOM 1990 O O . ASP A 1 248 ? -13.538 -26.845 0.857 1.00 84.75 248 ASP A O 1
ATOM 1994 N N . MET A 1 249 ? -14.521 -25.889 -0.919 1.00 83.00 249 MET A N 1
ATOM 1995 C CA . MET A 1 249 ? -13.298 -25.672 -1.689 1.00 83.00 249 MET A CA 1
ATOM 1996 C C . MET A 1 249 ? -12.355 -24.667 -1.018 1.00 83.00 249 MET A C 1
ATOM 1998 O O . MET A 1 249 ? -11.139 -24.838 -1.054 1.00 83.00 249 MET A O 1
ATOM 2002 N N . ASP A 1 250 ? -12.900 -23.624 -0.393 1.00 83.81 250 ASP A N 1
ATOM 2003 C CA . ASP A 1 250 ? -12.096 -22.633 0.320 1.00 83.81 250 ASP A CA 1
ATOM 2004 C C . ASP A 1 250 ? -11.578 -23.199 1.659 1.00 83.81 250 ASP A C 1
ATOM 2006 O O . ASP A 1 250 ? -10.440 -22.934 2.057 1.00 83.81 250 ASP A O 1
ATOM 2010 N N . VAL A 1 251 ? -12.379 -24.027 2.342 1.00 79.62 251 VAL A N 1
ATOM 2011 C CA . VAL A 1 251 ? -12.023 -24.676 3.616 1.00 79.62 251 VAL A CA 1
ATOM 2012 C C . VAL A 1 251 ? -10.947 -25.745 3.437 1.00 79.62 251 VAL A C 1
ATOM 2014 O O . VAL A 1 251 ? -10.089 -25.862 4.311 1.00 79.62 251 VAL A O 1
ATOM 2017 N N . GLU A 1 252 ? -10.910 -26.463 2.309 1.00 70.81 252 GLU A N 1
ATOM 2018 C CA . GLU A 1 252 ? -9.813 -27.392 1.984 1.00 70.81 252 GLU A CA 1
ATOM 2019 C C . GLU A 1 252 ? -8.427 -26.719 2.028 1.00 70.81 252 GLU A C 1
ATOM 2021 O O . GLU A 1 252 ? -7.416 -27.379 2.278 1.00 70.81 252 GLU A O 1
ATOM 2026 N N . VAL A 1 253 ? -8.373 -25.395 1.848 1.00 67.19 253 VAL A N 1
ATOM 2027 C CA . VAL A 1 253 ? -7.133 -24.610 1.825 1.00 67.19 253 VAL A CA 1
ATOM 2028 C C . VAL A 1 253 ? -6.876 -23.866 3.153 1.00 67.19 253 VAL A C 1
ATOM 2030 O O . VAL A 1 253 ? -5.763 -23.393 3.398 1.00 67.19 253 VAL A O 1
ATOM 2033 N N . LEU A 1 254 ? -7.854 -23.797 4.066 1.00 65.75 254 LEU A N 1
ATOM 2034 C CA . LEU A 1 254 ? -7.780 -23.025 5.314 1.00 65.75 254 LEU A CA 1
ATOM 2035 C C . LEU A 1 254 ? -7.522 -23.903 6.552 1.00 65.75 254 LEU A C 1
ATOM 2037 O O . LEU A 1 254 ? -8.231 -24.863 6.826 1.00 65.75 254 LEU A O 1
ATOM 2041 N N . LYS A 1 255 ? -6.543 -23.516 7.386 1.00 55.88 255 LYS A N 1
ATOM 2042 C CA . LYS A 1 255 ? -6.235 -24.208 8.662 1.00 55.88 255 LYS A CA 1
ATOM 2043 C C . LYS A 1 255 ? -6.746 -23.499 9.926 1.00 55.88 255 LYS A C 1
ATOM 2045 O O . LYS A 1 255 ? -6.945 -24.157 10.944 1.00 55.88 255 LYS A O 1
ATOM 2050 N N . LYS A 1 256 ? -6.910 -22.169 9.911 1.00 59.31 256 LYS A N 1
ATOM 2051 C CA . LYS A 1 256 ? -7.326 -21.344 11.068 1.00 59.31 256 LYS A CA 1
ATOM 2052 C C . LYS A 1 256 ? -8.215 -20.185 10.609 1.00 59.31 256 LYS A C 1
ATOM 2054 O O . LYS A 1 256 ? -7.956 -19.614 9.556 1.00 59.31 256 LYS A O 1
ATOM 2059 N N . LEU A 1 257 ? -9.209 -19.814 11.424 1.00 65.38 257 LEU A N 1
ATOM 2060 C CA . LEU A 1 257 ? -10.162 -18.738 11.125 1.00 65.38 257 LE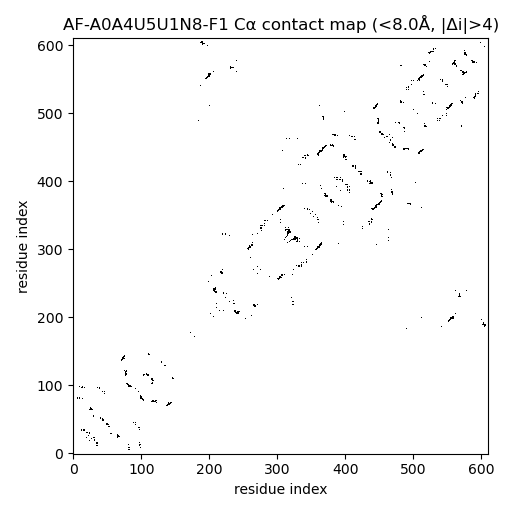U A CA 1
ATOM 2061 C C . LEU A 1 257 ? -9.951 -17.521 12.044 1.00 65.38 257 LEU A C 1
ATOM 2063 O O . LEU A 1 257 ? -9.954 -17.654 13.270 1.00 65.38 257 LEU A O 1
ATOM 2067 N N . LYS A 1 258 ? -9.818 -16.339 11.438 1.00 80.19 258 LYS A N 1
ATOM 2068 C CA . LYS A 1 258 ? -9.888 -15.013 12.075 1.00 80.19 258 LYS A CA 1
ATOM 2069 C C . LYS A 1 258 ? -11.078 -14.281 11.450 1.00 80.19 258 LYS A C 1
ATOM 2071 O O . LYS A 1 258 ? -11.265 -14.399 10.243 1.00 80.19 258 LYS A O 1
ATOM 2076 N N . VAL A 1 259 ? -11.892 -13.578 12.241 1.00 73.44 259 VAL A N 1
ATOM 2077 C CA . VAL A 1 259 ? -13.126 -12.943 11.735 1.00 73.44 259 VAL A CA 1
ATOM 2078 C C . VAL A 1 259 ? -13.062 -11.430 11.887 1.00 73.44 259 VAL A C 1
ATOM 2080 O O . VAL A 1 259 ? -12.849 -10.924 12.989 1.00 73.44 259 VAL A O 1
ATOM 2083 N N . THR A 1 260 ? -13.309 -10.726 10.783 1.00 82.25 260 THR A N 1
ATOM 2084 C CA . THR A 1 260 ? -13.436 -9.266 10.720 1.00 82.25 260 THR A CA 1
ATOM 2085 C C . THR A 1 260 ? -14.911 -8.878 10.674 1.00 82.25 260 THR A C 1
ATOM 2087 O O . THR A 1 260 ? -15.650 -9.402 9.845 1.00 82.25 260 THR A O 1
ATOM 2090 N N . LEU A 1 261 ? -15.358 -7.967 11.544 1.00 86.88 261 LEU A N 1
ATOM 2091 C CA . LEU A 1 261 ? -16.766 -7.555 11.594 1.00 86.88 261 LEU A CA 1
ATOM 2092 C C . LEU A 1 261 ? -17.121 -6.607 10.439 1.00 86.88 261 LEU A C 1
ATOM 2094 O O . LEU A 1 261 ? -18.229 -6.683 9.908 1.00 86.88 261 LEU A O 1
ATOM 2098 N N . TYR A 1 262 ? -16.193 -5.722 10.061 1.00 88.19 262 TYR A N 1
ATOM 2099 C CA . TYR A 1 262 ? -16.360 -4.750 8.980 1.00 88.19 262 TYR A CA 1
ATOM 2100 C C . TYR A 1 262 ? -15.085 -4.608 8.139 1.00 88.19 262 TYR A C 1
ATOM 2102 O O . TYR A 1 262 ? -14.047 -4.172 8.640 1.00 88.19 262 TYR A O 1
ATOM 2110 N N . HIS A 1 263 ? -15.184 -4.935 6.848 1.00 90.88 263 HIS A N 1
ATOM 2111 C CA . HIS A 1 263 ? -14.120 -4.789 5.845 1.00 90.88 263 HIS A CA 1
ATOM 2112 C C . HIS A 1 263 ? -14.670 -3.978 4.665 1.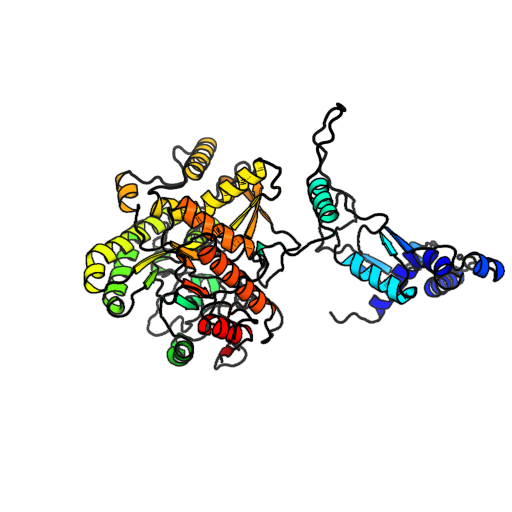00 90.88 263 HIS A C 1
ATOM 2114 O O . HIS A 1 263 ? -15.200 -4.520 3.702 1.00 90.88 263 HIS A O 1
ATOM 2120 N N . TRP A 1 264 ? -14.677 -2.654 4.852 1.00 90.25 264 TRP A N 1
ATOM 2121 C CA . TRP A 1 264 ? -15.042 -1.601 3.884 1.00 90.25 264 TRP A CA 1
ATOM 2122 C C . TRP A 1 264 ? -16.455 -1.612 3.300 1.00 90.25 264 TRP A C 1
ATOM 2124 O O . TRP A 1 264 ? -16.811 -0.660 2.607 1.00 90.25 264 TRP A O 1
ATOM 2134 N N . ASP A 1 265 ? -17.271 -2.621 3.595 1.00 90.88 265 ASP A N 1
ATOM 2135 C CA . ASP A 1 265 ? -18.624 -2.738 3.070 1.00 90.88 265 ASP A CA 1
ATOM 2136 C C . ASP A 1 265 ? -19.699 -2.536 4.142 1.00 90.88 265 ASP A C 1
ATOM 2138 O O . ASP A 1 265 ? -19.775 -3.245 5.146 1.00 90.88 265 ASP A O 1
ATOM 2142 N N . LEU A 1 266 ? -20.550 -1.538 3.912 1.00 93.69 266 LEU A N 1
ATOM 2143 C CA . LEU A 1 266 ? -21.653 -1.145 4.782 1.00 93.69 266 LEU A CA 1
ATOM 2144 C C . LEU A 1 266 ? -22.995 -1.455 4.104 1.00 93.69 266 LEU A C 1
ATOM 2146 O O . LEU A 1 266 ? -23.157 -1.155 2.919 1.00 93.69 266 LEU A O 1
ATOM 2150 N N . PRO A 1 267 ? -24.020 -1.933 4.837 1.00 95.94 267 PRO A N 1
ATOM 2151 C CA . PRO A 1 267 ? -25.373 -2.006 4.301 1.00 95.94 267 PRO A CA 1
ATOM 2152 C C . PRO A 1 267 ? -25.846 -0.649 3.759 1.00 95.94 267 PRO A C 1
ATOM 2154 O O . PRO A 1 267 ? -25.836 0.367 4.461 1.00 95.94 267 PRO A O 1
ATOM 2157 N N . LEU A 1 268 ? -26.345 -0.629 2.522 1.00 95.38 268 LEU A N 1
ATOM 2158 C CA . LEU A 1 268 ? -26.779 0.589 1.834 1.00 95.38 268 LEU A CA 1
ATOM 2159 C C . LEU A 1 268 ? -27.912 1.298 2.585 1.00 95.38 268 LEU A C 1
ATOM 2161 O O . LEU A 1 268 ? -28.025 2.521 2.538 1.00 95.38 268 LEU A O 1
ATOM 2165 N N . ALA A 1 269 ? -28.752 0.542 3.296 1.00 96.06 269 ALA A N 1
ATOM 2166 C CA . ALA A 1 269 ? -29.802 1.096 4.144 1.00 96.06 269 ALA A CA 1
ATOM 2167 C C . ALA A 1 269 ? -29.237 1.986 5.264 1.00 96.06 269 ALA A C 1
ATOM 2169 O O . ALA A 1 269 ? -29.806 3.037 5.542 1.00 96.06 269 ALA A O 1
ATOM 2170 N N . LEU A 1 270 ? -28.096 1.615 5.857 1.00 96.25 270 LEU A N 1
ATOM 2171 C CA . LEU A 1 270 ? -27.420 2.430 6.869 1.00 96.25 270 LEU A CA 1
ATOM 2172 C C . LEU A 1 270 ? -26.728 3.637 6.238 1.00 96.25 270 LEU A C 1
ATOM 2174 O O . LEU A 1 270 ? -26.806 4.737 6.781 1.00 96.25 270 LEU A O 1
ATOM 2178 N N . GLN A 1 271 ? -26.138 3.470 5.051 1.00 97.06 271 GLN A N 1
ATOM 2179 C CA . GLN A 1 271 ? -25.572 4.596 4.306 1.00 97.06 271 GLN A CA 1
ATOM 2180 C C . GLN A 1 271 ? -26.622 5.664 3.977 1.00 97.06 271 GLN A C 1
ATOM 2182 O O . GLN A 1 271 ? -26.342 6.854 4.085 1.00 97.06 271 GLN A O 1
ATOM 2187 N N . LYS A 1 272 ? -27.847 5.261 3.615 1.00 95.38 272 LYS A N 1
ATOM 2188 C CA . LYS A 1 272 ? -28.968 6.186 3.365 1.00 95.38 272 LYS A CA 1
ATOM 2189 C C . LYS A 1 272 ? -29.376 6.993 4.603 1.00 95.38 272 LYS A C 1
ATOM 2191 O O . LYS A 1 272 ? -29.985 8.044 4.450 1.00 95.38 272 LYS A O 1
ATOM 2196 N N . LEU A 1 273 ? -29.029 6.525 5.803 1.00 96.31 273 LEU A N 1
ATOM 2197 C CA . LEU A 1 273 ? -29.209 7.252 7.062 1.00 96.31 273 LEU A CA 1
ATOM 2198 C C . LEU A 1 273 ? -27.981 8.102 7.441 1.00 96.31 273 LEU A C 1
ATOM 2200 O O . LEU A 1 273 ? -27.946 8.653 8.537 1.00 96.31 273 LEU A O 1
ATOM 2204 N N . GLY A 1 274 ? -26.979 8.210 6.565 1.00 95.00 274 GLY A N 1
ATOM 2205 C CA . GLY A 1 274 ? -25.743 8.971 6.779 1.00 95.00 274 GLY A CA 1
ATOM 2206 C C . GLY A 1 274 ? -24.502 8.111 7.035 1.00 95.00 274 GLY A C 1
ATOM 2207 O O . GLY A 1 274 ? -23.407 8.653 7.124 1.00 95.00 274 GLY A O 1
ATOM 2208 N N . GLY A 1 275 ? -24.637 6.782 7.129 1.00 97.19 275 GLY A N 1
ATOM 2209 C CA . GLY A 1 275 ? -23.498 5.871 7.276 1.00 97.19 275 GLY A CA 1
ATOM 2210 C C . GLY A 1 275 ? -22.562 6.275 8.418 1.00 97.19 275 GLY A C 1
ATOM 2211 O O . GLY A 1 275 ? -23.019 6.529 9.529 1.00 97.19 275 GLY A O 1
ATOM 2212 N N . TRP A 1 276 ? -21.264 6.369 8.131 1.00 98.19 276 TRP A N 1
ATOM 2213 C CA . TRP A 1 276 ? -20.238 6.746 9.105 1.00 98.19 276 TRP A CA 1
ATOM 2214 C C . TRP A 1 276 ? -20.230 8.235 9.475 1.00 98.19 276 TRP A C 1
ATOM 2216 O O . TRP A 1 276 ? -19.605 8.594 10.468 1.00 98.19 276 TRP A O 1
ATOM 2226 N N . GLU A 1 277 ? -20.954 9.108 8.769 1.00 96.88 277 GLU A N 1
ATOM 2227 C CA . GLU A 1 277 ? -21.145 10.500 9.212 1.00 96.88 277 GLU A CA 1
ATOM 2228 C C . GLU A 1 277 ? -22.133 10.600 10.379 1.00 96.88 277 GLU A C 1
ATOM 2230 O O . GLU A 1 277 ? -22.032 11.500 11.212 1.00 96.88 277 GLU A O 1
ATOM 2235 N N . ASN A 1 278 ? -23.088 9.672 10.455 1.00 97.38 278 ASN A N 1
ATOM 2236 C CA . ASN A 1 278 ? -24.132 9.689 11.466 1.00 97.38 278 ASN A CA 1
ATOM 2237 C C . ASN A 1 278 ? -23.686 8.927 12.721 1.00 97.38 278 ASN A C 1
ATOM 2239 O O . ASN A 1 278 ? -23.529 7.711 12.687 1.00 97.38 278 ASN A O 1
ATOM 2243 N N . GLU A 1 279 ? -23.569 9.618 13.858 1.00 97.00 279 GLU A N 1
ATOM 2244 C CA . GLU A 1 279 ? -23.127 9.028 15.132 1.00 97.00 279 GLU A CA 1
ATOM 2245 C C . GLU A 1 279 ? -23.982 7.833 15.598 1.00 97.00 279 GLU A C 1
ATOM 2247 O O . GLU A 1 279 ? -23.467 6.942 16.274 1.00 97.00 279 GLU A O 1
ATOM 2252 N N . THR A 1 280 ? -25.250 7.725 15.178 1.00 97.56 280 THR A N 1
ATOM 2253 C CA . THR A 1 280 ? -26.091 6.551 15.495 1.00 97.56 280 THR A CA 1
ATOM 2254 C C . THR A 1 280 ? -25.511 5.232 14.967 1.00 97.56 280 THR A C 1
ATOM 2256 O O . THR A 1 280 ? -25.870 4.165 15.471 1.00 97.56 280 THR A O 1
ATOM 2259 N N . ILE A 1 281 ? -24.588 5.277 13.997 1.00 98.00 281 ILE A N 1
ATOM 2260 C CA . ILE A 1 281 ? -23.867 4.107 13.484 1.00 98.00 281 ILE A CA 1
ATOM 2261 C C . ILE A 1 281 ? -23.056 3.392 14.568 1.00 98.00 281 ILE A C 1
ATOM 2263 O O . ILE A 1 281 ? -22.917 2.175 14.503 1.00 98.00 281 ILE A O 1
ATOM 2267 N N . VAL A 1 282 ? -22.584 4.119 15.588 1.00 98.50 282 VAL A N 1
ATOM 2268 C CA . VAL A 1 282 ? -21.797 3.570 16.702 1.00 98.50 282 VAL A CA 1
ATOM 2269 C C . VAL A 1 282 ? -22.611 2.514 17.445 1.00 98.50 282 VAL A C 1
ATOM 2271 O O . VAL A 1 282 ? -22.170 1.376 17.596 1.00 98.50 282 VAL A O 1
ATOM 2274 N N . GLN A 1 283 ? -23.843 2.859 17.829 1.00 98.38 283 GLN A N 1
ATOM 2275 C CA . GLN A 1 283 ? -24.732 1.922 18.511 1.00 98.38 283 GLN A CA 1
ATOM 2276 C C . GLN A 1 283 ? -25.147 0.770 17.591 1.00 98.38 283 GLN A C 1
ATOM 2278 O O . GLN A 1 283 ? -25.149 -0.382 18.010 1.00 98.38 283 GLN A O 1
ATOM 2283 N N . ARG A 1 284 ? -25.442 1.051 16.317 1.00 98.25 284 ARG A N 1
ATOM 2284 C CA . ARG A 1 284 ? -25.829 0.009 15.351 1.00 98.25 284 ARG A CA 1
ATOM 2285 C C . ARG A 1 284 ? -24.713 -1.007 15.119 1.00 98.25 284 ARG A C 1
ATOM 2287 O O . ARG A 1 284 ? -24.993 -2.197 15.003 1.00 98.25 284 ARG A O 1
ATOM 2294 N N . PHE A 1 285 ? -23.463 -0.550 15.067 1.00 98.56 285 PHE A N 1
ATOM 2295 C CA . PHE A 1 285 ? -22.301 -1.423 14.954 1.00 98.56 285 PHE A CA 1
ATOM 2296 C C . PHE A 1 285 ? -22.103 -2.263 16.220 1.00 98.56 285 PHE A C 1
ATOM 2298 O O . PHE A 1 285 ? -21.855 -3.462 16.118 1.00 98.56 285 PHE A O 1
ATOM 2305 N N . ARG A 1 286 ? -22.298 -1.672 17.407 1.00 98.56 286 ARG A N 1
ATOM 2306 C CA . ARG A 1 286 ? -22.298 -2.406 18.680 1.00 98.56 286 ARG A CA 1
ATOM 2307 C C . ARG A 1 286 ? -23.372 -3.502 18.706 1.00 98.56 286 ARG A C 1
ATOM 2309 O O . ARG A 1 286 ? -23.075 -4.628 19.090 1.00 98.56 286 ARG A O 1
ATOM 2316 N N . ASP A 1 287 ? -24.594 -3.203 18.273 1.00 98.50 287 ASP A N 1
ATOM 2317 C CA . ASP A 1 287 ? -25.695 -4.177 18.239 1.00 98.50 287 ASP A CA 1
ATOM 2318 C C . ASP A 1 287 ? -25.427 -5.302 17.224 1.00 98.50 287 ASP A C 1
ATOM 2320 O O . ASP A 1 287 ? -25.691 -6.473 17.493 1.00 98.50 287 ASP A O 1
ATOM 2324 N N . TYR A 1 288 ? -24.836 -4.968 16.074 1.00 98.31 288 TYR A N 1
ATOM 2325 C CA . TYR A 1 288 ? -24.354 -5.952 15.104 1.00 98.31 288 TYR A CA 1
ATOM 2326 C C . TYR A 1 288 ? -23.262 -6.857 15.696 1.00 98.31 288 TYR A C 1
ATOM 2328 O O . TYR A 1 288 ? -23.342 -8.081 15.568 1.00 98.31 288 TYR A O 1
ATOM 2336 N N . ALA A 1 289 ? -22.289 -6.283 16.407 1.00 98.62 289 ALA A N 1
ATOM 2337 C CA . ALA A 1 289 ? -21.252 -7.043 17.097 1.00 98.62 289 ALA A CA 1
ATOM 2338 C C . ALA A 1 289 ? -21.847 -7.997 18.152 1.00 98.62 289 ALA A C 1
ATOM 2340 O O . ALA A 1 289 ? -21.417 -9.146 18.240 1.00 98.62 289 ALA A O 1
ATOM 2341 N N . ASP A 1 290 ? -22.895 -7.585 18.878 1.00 98.69 290 ASP A N 1
ATOM 2342 C CA . ASP A 1 290 ? -23.611 -8.432 19.850 1.00 98.69 290 ASP A CA 1
ATOM 2343 C C . ASP A 1 290 ? -24.187 -9.702 19.205 1.00 98.69 290 ASP A C 1
ATOM 2345 O O . ASP A 1 290 ? -24.058 -10.821 19.723 1.00 98.69 290 ASP A O 1
ATOM 2349 N N . VAL A 1 291 ? -24.781 -9.550 18.018 1.00 98.38 291 VAL A N 1
ATOM 2350 C CA . VAL A 1 291 ? -25.287 -10.680 17.232 1.00 98.38 291 VAL A CA 1
ATOM 2351 C C . VAL A 1 291 ? -24.140 -11.612 16.839 1.00 98.38 291 VAL A C 1
ATOM 2353 O O . VAL A 1 291 ? -24.253 -12.825 17.015 1.00 98.38 291 VAL A O 1
ATOM 2356 N N . LEU A 1 292 ? -23.015 -11.085 16.360 1.00 98.00 292 LEU A N 1
ATOM 2357 C CA . LEU A 1 292 ? -21.894 -11.924 15.931 1.00 98.00 292 LEU A CA 1
ATOM 2358 C C . LEU A 1 292 ? -21.213 -12.649 17.097 1.00 98.00 292 LEU A C 1
ATOM 2360 O O . LEU A 1 292 ? -20.983 -13.860 17.018 1.00 98.00 292 LEU A O 1
ATOM 2364 N N . PHE A 1 293 ? -20.951 -11.958 18.206 1.00 98.38 293 PHE A N 1
ATOM 2365 C CA . PHE A 1 293 ? -20.333 -12.559 19.386 1.00 98.38 293 PHE A CA 1
ATOM 2366 C C . PHE A 1 293 ? -21.222 -13.635 20.009 1.00 98.38 293 PHE A C 1
ATOM 2368 O O . PHE A 1 293 ? -20.726 -14.709 20.359 1.00 98.38 293 PHE A O 1
ATOM 2375 N N . SER A 1 294 ? -22.537 -13.404 20.095 1.00 98.12 294 SER A N 1
ATOM 2376 C CA . SER A 1 294 ? -23.474 -14.407 20.621 1.00 98.12 294 SER A CA 1
ATOM 2377 C C . SER A 1 294 ? -23.583 -15.653 19.741 1.00 98.12 294 SER A C 1
ATOM 2379 O O . SER A 1 294 ? -23.712 -16.759 20.267 1.00 98.12 294 SER A O 1
ATOM 2381 N N . ARG A 1 295 ? -23.524 -15.506 18.412 1.00 97.75 295 ARG A N 1
ATOM 2382 C CA . ARG A 1 295 ? -23.708 -16.622 17.469 1.00 97.75 295 ARG A CA 1
ATOM 2383 C C . ARG A 1 295 ? -22.434 -17.416 17.206 1.00 97.75 295 ARG A C 1
ATOM 2385 O O . ARG A 1 295 ? -22.504 -18.637 17.049 1.00 97.75 295 ARG A O 1
ATOM 2392 N N . PHE A 1 296 ? -21.282 -16.753 17.156 1.00 96.50 296 PHE A N 1
ATOM 2393 C CA . PHE A 1 296 ? -20.043 -17.375 16.683 1.00 96.50 296 PHE A CA 1
ATOM 2394 C C . PHE A 1 296 ? -18.928 -17.430 17.729 1.00 96.50 296 PHE A C 1
ATOM 2396 O O . PHE A 1 296 ? -18.005 -18.231 17.578 1.00 96.50 296 PHE A O 1
ATOM 2403 N N . GLY A 1 297 ? -19.012 -16.664 18.819 1.00 95.25 297 GLY A N 1
ATOM 2404 C CA . GLY A 1 297 ? -17.925 -16.538 19.796 1.00 95.25 297 GLY A CA 1
ATOM 2405 C C . GLY A 1 297 ? -17.628 -17.783 20.641 1.00 95.25 297 GLY A C 1
ATOM 2406 O O . GLY A 1 297 ? -16.555 -17.900 21.239 1.00 95.25 297 GLY A O 1
ATOM 2407 N N . SER A 1 298 ? -18.508 -18.789 20.625 1.00 94.50 298 SER A N 1
ATOM 2408 C CA . SER A 1 298 ? -18.169 -20.119 21.151 1.00 94.50 298 SER A CA 1
ATOM 2409 C C . SER A 1 298 ? -17.005 -20.762 20.383 1.00 94.50 298 SER A C 1
ATOM 2411 O O . SER A 1 298 ? -16.183 -21.440 20.998 1.00 94.50 298 SER A O 1
ATOM 2413 N N . ARG A 1 299 ? -16.878 -20.483 19.077 1.00 93.12 299 ARG A N 1
ATOM 2414 C CA . ARG A 1 299 ? -15.859 -21.045 18.171 1.00 93.12 299 ARG A CA 1
ATOM 2415 C C . ARG A 1 299 ? -14.799 -20.029 17.742 1.00 93.12 299 ARG A C 1
ATOM 2417 O O . ARG A 1 299 ? -13.625 -20.371 17.680 1.00 93.12 299 ARG A O 1
ATOM 2424 N N . VAL A 1 300 ? -15.192 -18.787 17.471 1.00 94.19 300 VAL A N 1
ATOM 2425 C CA . VAL A 1 300 ? -14.284 -17.723 17.022 1.00 94.19 300 VAL A CA 1
ATOM 2426 C C . VAL A 1 300 ? -13.580 -17.099 18.226 1.00 94.19 300 VAL A C 1
ATOM 2428 O O . VAL A 1 300 ? -14.232 -16.589 19.137 1.00 94.19 300 VAL A O 1
ATOM 2431 N N . LYS A 1 301 ? -12.242 -17.143 18.224 1.00 94.19 301 LYS A N 1
ATOM 2432 C CA . LYS A 1 301 ? -11.384 -16.641 19.318 1.00 94.19 301 LYS A CA 1
ATOM 2433 C C . LYS A 1 301 ? -10.519 -15.445 18.930 1.00 94.19 301 LYS A C 1
ATOM 2435 O O . LYS A 1 301 ? -9.744 -14.975 19.754 1.00 94.19 301 LYS A O 1
ATOM 2440 N N . PHE A 1 302 ? -10.635 -14.968 17.697 1.00 96.12 302 PHE A N 1
ATOM 2441 C CA . PHE A 1 302 ? -9.855 -13.849 17.187 1.00 96.12 302 PHE A CA 1
ATOM 2442 C C . PHE A 1 302 ? -10.764 -12.948 16.355 1.00 96.12 302 PHE A C 1
ATOM 2444 O O . PHE A 1 302 ? -11.239 -13.359 15.291 1.00 96.12 302 PHE A O 1
ATOM 2451 N N . TRP A 1 303 ? -11.013 -11.747 16.869 1.00 98.19 303 TRP A N 1
ATOM 2452 C CA . TRP A 1 303 ? -11.966 -10.786 16.335 1.00 98.19 303 TRP A CA 1
ATOM 2453 C C . TRP A 1 303 ? -11.269 -9.492 15.923 1.00 98.19 303 TRP A C 1
ATOM 2455 O O . TRP A 1 303 ? -10.594 -8.853 16.726 1.00 98.19 303 TRP A O 1
ATOM 2465 N N . ILE A 1 304 ? -11.499 -9.063 14.689 1.00 98.50 304 ILE A N 1
ATOM 2466 C CA . ILE A 1 304 ? -11.122 -7.737 14.206 1.00 98.50 304 ILE A CA 1
ATOM 2467 C C . ILE A 1 304 ? -12.410 -6.933 14.065 1.00 98.50 304 ILE A C 1
ATOM 2469 O O . ILE A 1 304 ? -13.326 -7.332 13.356 1.00 98.50 304 ILE A O 1
ATOM 2473 N N . THR A 1 305 ? -12.506 -5.802 14.747 1.00 98.50 305 THR A N 1
ATOM 2474 C CA . THR A 1 305 ? -13.668 -4.903 14.653 1.00 98.50 305 THR A CA 1
ATOM 2475 C C . THR A 1 305 ? -13.761 -4.262 13.269 1.00 98.50 305 THR A C 1
ATOM 2477 O O . THR A 1 305 ? -14.693 -4.538 12.518 1.00 98.50 305 THR A O 1
ATOM 2480 N N . LEU A 1 306 ? -12.777 -3.438 12.918 1.00 98.25 306 LEU A N 1
ATOM 2481 C CA . LEU A 1 306 ? -12.688 -2.721 11.653 1.00 98.25 306 LEU A CA 1
ATOM 2482 C C . LEU A 1 306 ? -11.376 -3.105 10.967 1.00 98.25 306 LEU A C 1
ATOM 2484 O O . LEU A 1 306 ? -10.318 -3.057 11.601 1.00 98.25 306 LEU A O 1
ATOM 2488 N N . ASN A 1 307 ? -11.440 -3.458 9.685 1.00 98.06 307 ASN A N 1
ATOM 2489 C CA . ASN A 1 307 ? -10.256 -3.520 8.841 1.00 98.06 307 ASN A CA 1
ATOM 2490 C C . ASN A 1 307 ? -10.004 -2.155 8.210 1.00 98.06 307 ASN A C 1
ATOM 2492 O O . ASN A 1 307 ? -10.875 -1.598 7.537 1.00 98.06 307 ASN A O 1
ATOM 2496 N N . GLU A 1 308 ? -8.800 -1.639 8.421 1.00 97.50 308 GLU A N 1
ATOM 2497 C CA . GLU A 1 308 ? -8.240 -0.526 7.671 1.00 97.50 308 GLU A CA 1
ATOM 2498 C C . GLU A 1 308 ? -9.118 0.741 7.662 1.00 97.50 308 GLU A C 1
ATOM 2500 O O . GLU A 1 308 ? -9.495 1.253 6.604 1.00 97.50 308 GLU A O 1
ATOM 2505 N N . PRO A 1 309 ? -9.415 1.324 8.837 1.00 97.88 309 PRO A N 1
ATOM 2506 C CA . PRO A 1 309 ? -10.360 2.434 8.962 1.00 97.88 309 PRO A CA 1
ATOM 2507 C C . PRO A 1 309 ? -9.939 3.709 8.205 1.00 97.88 309 PRO A C 1
ATOM 2509 O O . PRO A 1 309 ? -10.807 4.503 7.847 1.00 97.88 309 PRO A O 1
ATOM 2512 N N . TYR A 1 310 ? -8.648 3.890 7.890 1.00 97.62 310 TYR A N 1
ATOM 2513 C CA . TYR A 1 310 ? -8.182 4.971 7.007 1.00 97.62 310 TYR A CA 1
ATOM 2514 C C . TYR A 1 310 ? -8.786 4.875 5.600 1.00 97.62 310 TYR A C 1
ATOM 2516 O O . TYR A 1 310 ? -9.180 5.897 5.048 1.00 97.62 310 TYR A O 1
ATOM 2524 N N . ILE A 1 311 ? -8.923 3.677 5.029 1.00 97.25 311 ILE A N 1
ATOM 2525 C CA . ILE A 1 311 ? -9.495 3.494 3.686 1.00 97.25 311 ILE A CA 1
ATOM 2526 C C . ILE A 1 311 ? -10.972 3.879 3.703 1.00 97.25 311 ILE A C 1
ATOM 2528 O O . ILE A 1 311 ? -11.440 4.637 2.855 1.00 97.25 311 ILE A O 1
ATOM 2532 N N . VAL A 1 312 ? -11.686 3.460 4.746 1.00 97.88 312 VAL A N 1
ATOM 2533 C CA . VAL A 1 312 ? -13.088 3.829 4.963 1.00 97.88 312 VAL A CA 1
ATOM 2534 C C . VAL A 1 312 ? -13.227 5.346 5.083 1.00 97.88 312 VAL A C 1
ATOM 2536 O O . VAL A 1 312 ? -13.985 5.961 4.339 1.00 97.88 312 VAL A O 1
ATOM 2539 N N . ALA A 1 313 ? -12.483 5.961 6.002 1.00 98.06 313 ALA A N 1
ATOM 2540 C CA . ALA A 1 313 ? -12.602 7.380 6.299 1.00 98.06 313 ALA A CA 1
ATOM 2541 C C . ALA A 1 313 ? -12.105 8.259 5.146 1.00 98.06 313 ALA A C 1
ATOM 2543 O O . ALA A 1 313 ? -12.804 9.178 4.730 1.00 98.06 313 ALA A O 1
ATOM 2544 N N . ASN A 1 314 ? -10.912 7.996 4.619 1.00 96.69 314 ASN A N 1
ATOM 2545 C CA . ASN A 1 314 ? -10.269 8.881 3.661 1.00 96.69 314 ASN A CA 1
ATOM 2546 C C . ASN A 1 314 ? -10.617 8.533 2.211 1.00 96.69 314 ASN A C 1
ATOM 2548 O O . ASN A 1 314 ? -11.060 9.411 1.485 1.00 96.69 314 ASN A O 1
ATOM 2552 N N . LEU A 1 315 ? -10.518 7.278 1.771 1.00 96.38 315 LEU A N 1
ATOM 2553 C CA . LEU A 1 315 ? -10.847 6.940 0.376 1.00 96.38 315 LEU A CA 1
ATOM 2554 C C . LEU A 1 315 ? -12.369 6.916 0.150 1.00 96.38 315 LEU A C 1
ATOM 2556 O O . LEU A 1 315 ? -12.840 7.357 -0.900 1.00 96.38 315 LEU A O 1
ATOM 2560 N N . GLY A 1 316 ? -13.142 6.458 1.141 1.00 96.56 316 GLY A N 1
ATOM 2561 C CA . GLY A 1 316 ? -14.605 6.374 1.065 1.00 96.56 316 GLY A CA 1
ATOM 2562 C C . GLY A 1 316 ? -15.352 7.683 1.352 1.00 96.56 316 GLY A C 1
ATOM 2563 O O . GLY A 1 316 ? -16.325 7.989 0.658 1.00 96.56 316 GLY A O 1
ATOM 2564 N N . TYR A 1 317 ? -14.917 8.441 2.367 1.00 97.81 317 TYR A N 1
ATOM 2565 C CA . TYR A 1 317 ? -15.581 9.671 2.838 1.00 97.81 317 TYR A CA 1
ATOM 2566 C C . TYR A 1 317 ? -14.751 10.955 2.648 1.00 97.81 317 TYR A C 1
ATOM 2568 O O . TYR A 1 317 ? -15.280 12.048 2.847 1.00 97.81 317 TYR A O 1
ATOM 2576 N N . GLY A 1 318 ? -13.473 10.857 2.275 1.00 96.19 318 GLY A N 1
ATOM 2577 C CA . GLY A 1 318 ? -12.575 11.994 2.045 1.00 96.19 318 GLY A CA 1
ATOM 2578 C C . GLY A 1 318 ? -12.408 12.331 0.566 1.00 96.19 318 GLY A C 1
ATOM 2579 O O . GLY A 1 318 ? -12.796 13.418 0.149 1.00 96.19 318 GLY A O 1
ATOM 2580 N N . TYR A 1 319 ? -11.855 11.407 -0.219 1.00 94.06 319 TYR A N 1
ATOM 2581 C CA . TYR A 1 319 ? -11.632 11.540 -1.661 1.00 94.06 319 TYR A CA 1
ATOM 2582 C C . TYR A 1 319 ? -12.824 11.077 -2.501 1.00 94.06 319 TYR A C 1
ATOM 2584 O O . TYR A 1 319 ? -12.986 11.521 -3.635 1.00 94.06 319 TYR A O 1
ATOM 2592 N N . GLY A 1 320 ? -13.639 10.157 -1.977 1.00 92.38 320 GLY A N 1
ATOM 2593 C CA . GLY A 1 320 ? -14.761 9.558 -2.702 1.00 92.38 320 GLY A CA 1
ATOM 2594 C C . GLY A 1 320 ? -14.342 8.654 -3.868 1.00 92.38 320 GLY A C 1
ATOM 2595 O O . GLY A 1 320 ? -15.129 8.443 -4.799 1.00 92.38 320 GLY A O 1
ATOM 2596 N N . THR A 1 321 ? -13.109 8.142 -3.833 1.00 91.69 321 THR A N 1
ATOM 2597 C CA . THR A 1 321 ? -12.574 7.177 -4.804 1.00 91.69 321 THR A CA 1
ATOM 2598 C C . THR A 1 321 ? -13.002 5.747 -4.489 1.00 91.69 321 THR A C 1
ATOM 2600 O O . THR A 1 321 ? -12.984 4.908 -5.382 1.00 91.69 321 THR A O 1
ATOM 2603 N N . PHE A 1 322 ? -13.416 5.470 -3.250 1.00 94.69 322 PHE A N 1
ATOM 2604 C CA . PHE A 1 322 ? -13.978 4.190 -2.808 1.00 94.69 322 PHE A CA 1
ATOM 2605 C C . PHE A 1 322 ? -15.432 4.376 -2.367 1.00 94.69 322 PHE A C 1
ATOM 2607 O O . PHE A 1 322 ? -15.885 5.503 -2.142 1.00 94.69 322 PHE A O 1
ATOM 2614 N N . ALA A 1 323 ? -16.182 3.280 -2.221 1.00 94.31 323 ALA A N 1
ATOM 2615 C CA . ALA A 1 323 ? -17.533 3.340 -1.672 1.00 94.31 323 ALA A CA 1
ATOM 2616 C C . ALA A 1 323 ? -17.523 3.982 -0.263 1.00 94.31 323 ALA A C 1
ATOM 2618 O O . ALA A 1 323 ? -16.633 3.689 0.537 1.00 94.31 323 ALA A O 1
ATOM 2619 N N . PRO A 1 324 ? -18.495 4.849 0.080 1.00 96.31 324 PRO A N 1
ATOM 2620 C CA . PRO A 1 324 ? -19.701 5.212 -0.675 1.00 96.31 324 PRO A CA 1
ATOM 2621 C C . PRO A 1 324 ? -19.526 6.345 -1.708 1.00 96.31 324 PRO A C 1
ATOM 2623 O O . PRO A 1 324 ? -20.523 6.781 -2.288 1.00 96.31 324 PRO A O 1
ATOM 2626 N N . GLY A 1 325 ? -18.308 6.833 -1.949 1.00 94.06 325 GLY A N 1
ATOM 2627 C CA . GLY A 1 325 ? -18.025 7.904 -2.907 1.00 94.06 325 GLY A CA 1
ATOM 2628 C C . GLY A 1 325 ? -18.291 9.309 -2.361 1.00 94.06 325 GLY A C 1
ATOM 2629 O O . GLY A 1 325 ? -18.685 10.192 -3.122 1.00 94.06 325 GLY A O 1
ATOM 2630 N N . ILE A 1 326 ? -18.135 9.501 -1.048 1.00 94.94 326 ILE A N 1
ATOM 2631 C CA . ILE A 1 326 ? -18.369 10.768 -0.343 1.00 94.94 326 ILE A CA 1
ATOM 2632 C C . ILE A 1 326 ? -17.052 11.543 -0.221 1.00 94.94 326 ILE A C 1
ATOM 2634 O O . ILE A 1 326 ? -15.983 10.954 -0.087 1.00 94.94 326 ILE A O 1
ATOM 2638 N N . VAL A 1 327 ? -17.137 12.874 -0.273 1.00 94.94 327 VAL A N 1
ATOM 2639 C CA . VAL A 1 327 ? -15.978 13.776 -0.263 1.00 94.94 327 VAL A CA 1
ATOM 2640 C C . VAL A 1 327 ? -16.036 14.718 0.941 1.00 94.94 327 VAL A C 1
ATOM 2642 O O . VAL A 1 327 ? -17.093 15.272 1.247 1.00 94.94 327 VAL A O 1
ATOM 2645 N N . GLY A 1 328 ? -14.893 14.942 1.597 1.00 94.75 328 GLY A N 1
ATOM 2646 C CA . GLY A 1 328 ? -14.718 15.971 2.632 1.00 94.75 328 GLY A CA 1
ATOM 2647 C C . GLY A 1 328 ? -15.321 15.660 4.010 1.00 94.75 328 GLY A C 1
ATOM 2648 O O . GLY A 1 328 ? -15.575 16.578 4.792 1.00 94.75 328 GLY A O 1
ATOM 2649 N N . LYS A 1 329 ? -15.589 14.387 4.315 1.00 96.81 329 LYS A N 1
ATOM 2650 C CA . LYS A 1 329 ? -16.232 13.907 5.555 1.00 96.81 329 LYS A CA 1
ATOM 2651 C C . LYS A 1 329 ? -15.361 12.955 6.377 1.00 96.81 329 LYS A C 1
ATOM 2653 O O . LYS A 1 329 ? -15.819 12.384 7.368 1.00 96.81 329 LYS A O 1
ATOM 2658 N N . GLN A 1 330 ? -14.091 12.826 6.011 1.00 97.38 330 GLN A N 1
ATOM 2659 C CA . GLN A 1 330 ? -13.148 11.856 6.554 1.00 97.38 330 GLN A CA 1
ATOM 2660 C C . GLN A 1 330 ? -12.962 11.939 8.075 1.00 97.38 330 GLN A C 1
ATOM 2662 O O . GLN A 1 330 ? -12.930 10.905 8.736 1.00 97.38 330 GLN A O 1
ATOM 2667 N N . TYR A 1 331 ? -12.903 13.140 8.665 1.00 98.31 331 TYR A N 1
ATOM 2668 C CA . TYR A 1 331 ? -12.683 13.282 10.111 1.00 98.31 331 TYR A CA 1
ATOM 2669 C C . TYR A 1 331 ? -13.901 12.874 10.943 1.00 98.31 331 TYR A C 1
ATOM 2671 O O . TYR A 1 331 ? -13.742 12.249 11.988 1.00 98.31 331 TYR A O 1
ATOM 2679 N N . ILE A 1 332 ? -15.115 13.168 10.469 1.00 98.12 332 ILE A N 1
ATOM 2680 C CA . ILE A 1 332 ? -16.354 12.753 11.142 1.00 98.12 332 ILE A CA 1
ATOM 2681 C C . ILE A 1 332 ? -16.501 11.229 11.049 1.00 98.12 332 ILE A C 1
ATOM 2683 O O . ILE A 1 332 ? -16.766 10.575 12.059 1.00 98.12 332 ILE A O 1
ATOM 2687 N N . ALA A 1 333 ? -16.259 10.664 9.861 1.00 98.50 333 ALA A N 1
ATOM 2688 C CA . ALA A 1 333 ? -16.287 9.221 9.645 1.00 98.50 333 ALA A CA 1
ATOM 2689 C C . ALA A 1 333 ? -15.272 8.490 10.539 1.00 98.50 333 ALA A C 1
ATOM 2691 O O . ALA A 1 333 ? -15.649 7.565 11.259 1.00 98.50 333 ALA A O 1
ATOM 2692 N N . ALA A 1 334 ? -14.014 8.943 10.570 1.00 98.56 334 ALA A N 1
ATOM 2693 C CA . ALA A 1 334 ? -12.975 8.379 11.433 1.00 98.56 334 ALA A CA 1
ATOM 2694 C C . ALA A 1 334 ? -13.340 8.456 12.919 1.00 98.56 334 ALA A C 1
ATOM 2696 O O . ALA A 1 334 ? -13.205 7.470 13.643 1.00 98.56 334 ALA A O 1
ATOM 2697 N N . HIS A 1 335 ? -13.869 9.596 13.365 1.00 98.62 335 HIS A N 1
ATOM 2698 C CA . HIS A 1 335 ? -14.264 9.787 14.756 1.00 98.62 335 HIS A CA 1
ATOM 2699 C C . HIS A 1 335 ? -15.382 8.816 15.174 1.00 98.62 335 HIS A C 1
ATOM 2701 O O . HIS A 1 335 ? -15.366 8.289 16.287 1.00 98.62 335 HIS A O 1
ATOM 2707 N N . ASN A 1 336 ? -16.339 8.520 14.289 1.00 98.75 336 ASN A N 1
ATOM 2708 C CA . ASN A 1 336 ? -17.379 7.520 14.550 1.00 98.75 336 ASN A CA 1
ATOM 2709 C C . ASN A 1 336 ? -16.864 6.075 14.452 1.00 98.75 336 ASN A C 1
ATOM 2711 O O . ASN A 1 336 ? -17.277 5.248 15.263 1.00 98.75 336 ASN A O 1
ATOM 2715 N N . LEU A 1 337 ? -15.941 5.775 13.533 1.00 98.81 337 LEU A N 1
ATOM 2716 C CA . LEU A 1 337 ? -15.275 4.468 13.436 1.00 98.81 337 LEU A CA 1
ATOM 2717 C C . LEU A 1 337 ? -14.542 4.115 14.741 1.00 98.81 337 LEU A C 1
ATOM 2719 O O . LEU A 1 337 ? -14.756 3.038 15.292 1.00 98.81 337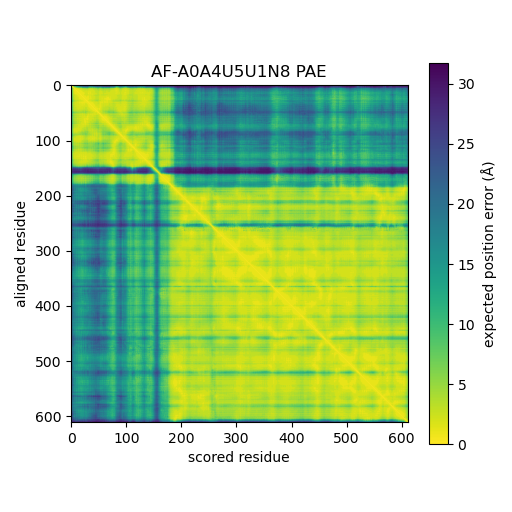 LEU A O 1
ATOM 2723 N N . ILE A 1 338 ? -13.749 5.042 15.287 1.00 98.81 338 ILE A N 1
ATOM 2724 C CA . ILE A 1 338 ? -13.009 4.837 16.545 1.00 98.81 338 ILE A CA 1
ATOM 2725 C C . ILE A 1 338 ? -13.968 4.575 17.716 1.00 98.81 338 ILE A C 1
ATOM 2727 O O . ILE A 1 338 ? -13.777 3.625 18.476 1.00 98.81 338 ILE A O 1
ATOM 2731 N N . LYS A 1 339 ? -15.046 5.361 17.839 1.00 98.75 339 LYS A N 1
ATOM 2732 C CA . LYS A 1 339 ? -16.074 5.130 18.872 1.00 98.75 339 LYS A CA 1
ATOM 2733 C C . LYS A 1 339 ? -16.767 3.774 18.703 1.00 98.75 339 LYS A C 1
ATOM 2735 O O . LYS A 1 339 ? -16.992 3.080 19.688 1.00 98.75 339 LYS A O 1
ATOM 2740 N N . ALA A 1 340 ? -17.097 3.385 17.470 1.00 98.81 340 ALA A N 1
ATOM 2741 C CA . ALA A 1 340 ? -17.734 2.101 17.175 1.00 98.81 340 ALA A CA 1
ATOM 2742 C C . ALA A 1 340 ? -16.832 0.912 17.537 1.00 98.81 340 ALA A C 1
ATOM 2744 O O . ALA A 1 340 ? -17.310 -0.063 18.117 1.00 98.81 340 ALA A O 1
ATOM 2745 N N . HIS A 1 341 ? -15.531 1.016 17.251 1.00 98.81 341 HIS A N 1
ATOM 2746 C CA . HIS A 1 341 ? -14.530 0.051 17.698 1.00 98.81 341 HIS A CA 1
ATOM 2747 C C . HIS A 1 341 ? -14.520 -0.086 19.226 1.00 98.81 341 HIS A C 1
ATOM 2749 O O . HIS A 1 341 ? -14.694 -1.197 19.730 1.00 98.81 341 HIS A O 1
ATOM 2755 N N . ALA A 1 342 ? -14.394 1.031 19.951 1.00 98.81 342 ALA A N 1
ATOM 2756 C CA . ALA A 1 342 ? -14.354 1.027 21.411 1.00 98.81 342 ALA A CA 1
ATOM 2757 C C . ALA A 1 342 ? -15.613 0.376 22.010 1.00 98.81 342 ALA A C 1
ATOM 2759 O O . ALA A 1 342 ? -15.517 -0.503 22.866 1.00 98.81 342 ALA A O 1
ATOM 2760 N N . GLU A 1 343 ? -16.803 0.736 21.525 1.00 98.75 343 GLU A N 1
ATOM 2761 C CA . GLU A 1 343 ? -18.056 0.163 22.028 1.00 98.75 343 GLU A CA 1
ATOM 2762 C C . GLU A 1 343 ? -18.205 -1.338 21.730 1.00 98.75 343 GLU A C 1
ATOM 2764 O O . GLU A 1 343 ? -18.730 -2.080 22.565 1.00 98.75 343 GLU A O 1
ATOM 2769 N N . ALA A 1 344 ? -17.708 -1.819 20.586 1.00 98.88 344 ALA A N 1
ATOM 2770 C CA . ALA A 1 344 ? -17.664 -3.250 20.287 1.00 98.88 344 ALA A CA 1
ATOM 2771 C C . ALA A 1 344 ? -16.652 -4.001 21.173 1.00 98.88 344 ALA A C 1
ATOM 2773 O O . ALA A 1 344 ? -16.953 -5.102 21.640 1.00 98.88 344 ALA A O 1
ATOM 2774 N N . TRP A 1 345 ? -15.483 -3.407 21.444 1.00 98.81 345 TRP A N 1
ATOM 2775 C CA . TRP A 1 345 ? -14.482 -3.977 22.351 1.00 98.81 345 TRP A CA 1
ATOM 2776 C C . TRP A 1 345 ? -15.036 -4.118 23.768 1.00 98.81 345 TRP A C 1
ATOM 2778 O O . TRP A 1 345 ? -14.965 -5.198 24.353 1.00 98.81 345 TRP A O 1
ATOM 2788 N N . HIS A 1 346 ? -15.666 -3.066 24.296 1.00 98.81 346 HIS A N 1
ATOM 2789 C CA . HIS A 1 346 ? -16.258 -3.089 25.635 1.00 98.81 346 HIS A CA 1
ATOM 2790 C C . HIS A 1 346 ? -17.418 -4.069 25.736 1.00 98.81 346 HIS A C 1
ATOM 2792 O O . HIS A 1 346 ? -17.493 -4.826 26.696 1.00 98.81 346 HIS A O 1
ATOM 2798 N N . LEU A 1 347 ? -18.277 -4.143 24.717 1.00 98.81 347 LEU A N 1
ATOM 2799 C CA . LEU A 1 347 ? -19.309 -5.175 24.660 1.00 98.81 347 LEU A CA 1
ATOM 2800 C C . LEU A 1 347 ? -18.707 -6.585 24.765 1.00 98.81 347 LEU A C 1
ATOM 2802 O O . LEU A 1 347 ? -19.208 -7.409 25.533 1.00 98.81 347 LEU A O 1
ATOM 2806 N N . TYR A 1 348 ? -17.647 -6.871 24.003 1.00 98.81 348 TYR A N 1
ATOM 2807 C CA . TYR A 1 348 ? -16.969 -8.162 24.078 1.00 98.81 348 TYR A CA 1
ATOM 2808 C C . TYR A 1 348 ? -16.382 -8.399 25.469 1.00 98.81 348 TYR A C 1
ATOM 2810 O O . TYR A 1 348 ? -16.613 -9.452 26.065 1.00 98.81 348 TYR A O 1
ATOM 2818 N N . ASN A 1 349 ? -15.665 -7.409 25.998 1.00 98.62 349 ASN A N 1
ATOM 2819 C CA . ASN A 1 349 ? -15.018 -7.468 27.298 1.00 98.62 349 ASN A CA 1
ATOM 2820 C C . ASN A 1 349 ? -16.012 -7.757 28.430 1.00 98.62 349 ASN A C 1
ATOM 2822 O O . ASN A 1 349 ? -15.807 -8.686 29.208 1.00 98.62 349 ASN A O 1
ATOM 2826 N N . ASP A 1 350 ? -17.109 -7.007 28.469 1.00 98.44 350 ASP A N 1
ATOM 2827 C CA . ASP A 1 350 ? -18.038 -6.999 29.595 1.00 98.44 350 ASP A CA 1
ATOM 2828 C C . ASP A 1 350 ? -19.003 -8.192 29.553 1.00 98.44 350 ASP A C 1
ATOM 2830 O O . ASP A 1 350 ? -19.384 -8.725 30.596 1.00 98.44 350 ASP A O 1
ATOM 2834 N N . LYS A 1 351 ? -19.403 -8.637 28.352 1.00 98.56 351 LYS A N 1
ATOM 2835 C CA . LYS A 1 351 ? -20.443 -9.668 28.178 1.00 98.56 351 LYS A CA 1
ATOM 2836 C C . LYS A 1 351 ? -19.904 -11.040 27.770 1.00 98.56 351 LYS A C 1
ATOM 2838 O O . LYS A 1 351 ? -20.497 -12.055 28.134 1.00 98.56 351 LYS A O 1
ATOM 2843 N N . TYR A 1 352 ? -18.813 -11.101 27.007 1.00 98.56 352 TYR A N 1
ATOM 2844 C CA . TYR A 1 352 ? -18.407 -12.323 26.299 1.00 98.56 352 TYR A CA 1
ATOM 2845 C C . TYR A 1 352 ? -17.039 -12.865 26.699 1.00 98.56 352 TYR A C 1
ATOM 2847 O O . TYR A 1 352 ? -16.861 -14.083 26.729 1.00 98.56 352 TYR A O 1
ATOM 2855 N N . ARG A 1 353 ? -16.077 -12.008 27.048 1.00 98.00 353 ARG A N 1
ATOM 2856 C CA . ARG A 1 353 ? -14.681 -12.407 27.266 1.00 98.00 353 ARG A CA 1
ATOM 2857 C C . ARG A 1 353 ? -14.535 -13.496 28.323 1.00 98.00 353 ARG A C 1
ATOM 2859 O O . ARG A 1 353 ? -13.838 -14.476 28.079 1.00 98.00 353 ARG A O 1
ATOM 2866 N N . ALA A 1 354 ? -15.245 -13.372 29.444 1.00 97.69 354 ALA A N 1
ATOM 2867 C CA . ALA A 1 354 ? -15.184 -14.334 30.545 1.00 97.69 354 ALA A CA 1
ATOM 2868 C C . ALA A 1 354 ? -15.637 -15.755 30.153 1.00 97.69 354 ALA A C 1
ATOM 2870 O O . ALA A 1 354 ? -15.130 -16.730 30.699 1.00 97.69 354 ALA A O 1
ATOM 2871 N N . THR A 1 355 ? -16.573 -15.888 29.206 1.00 97.44 355 THR A N 1
ATOM 2872 C CA . THR A 1 355 ? -17.112 -17.194 28.781 1.00 97.44 355 THR A CA 1
ATOM 2873 C C . THR A 1 355 ? -16.484 -17.705 27.488 1.00 97.44 355 THR A C 1
ATOM 2875 O O . THR A 1 355 ? -16.436 -18.912 27.256 1.00 97.44 355 THR A O 1
ATOM 2878 N N . GLN A 1 356 ? -16.004 -16.804 26.631 1.00 97.56 356 GLN A N 1
ATOM 2879 C CA . GLN A 1 356 ? -15.512 -17.144 25.301 1.00 97.56 356 GLN A CA 1
ATOM 2880 C C . GLN A 1 356 ? -13.986 -17.161 25.200 1.00 97.56 356 GLN A C 1
ATOM 2882 O O . GLN A 1 356 ? -13.473 -17.910 24.370 1.00 97.56 356 GLN A O 1
ATOM 2887 N N . GLY A 1 357 ? -13.265 -16.382 26.010 1.00 95.94 357 GLY A N 1
ATOM 2888 C CA . GLY A 1 357 ? -11.798 -16.382 26.063 1.00 95.94 357 GLY A CA 1
ATOM 2889 C C . GLY A 1 357 ? -11.093 -15.981 24.761 1.00 95.94 357 GLY A C 1
ATOM 2890 O O . GLY A 1 357 ? -9.982 -16.440 24.513 1.00 95.94 357 GLY A O 1
ATOM 2891 N N . GLY A 1 358 ? -11.741 -15.199 23.893 1.00 96.12 358 GLY A N 1
ATOM 2892 C CA . GLY A 1 358 ? -11.143 -14.700 22.653 1.00 96.12 358 GLY A CA 1
ATOM 2893 C C . GLY A 1 358 ? -10.433 -13.355 22.817 1.00 96.12 358 GLY A C 1
ATOM 2894 O O . GLY A 1 358 ? -10.519 -12.704 23.860 1.00 96.12 358 GLY A O 1
ATOM 2895 N N . LEU A 1 359 ? -9.745 -12.958 21.749 1.00 97.69 359 LEU A N 1
ATOM 2896 C CA . LEU A 1 359 ? -9.093 -11.663 21.586 1.00 97.69 359 LEU A CA 1
ATOM 2897 C C . LEU A 1 359 ? -9.883 -10.796 20.605 1.00 97.69 359 LEU A C 1
ATOM 2899 O O . LEU A 1 359 ? -10.432 -11.313 19.627 1.00 97.69 359 LEU A O 1
ATOM 2903 N N . ILE A 1 360 ? -9.894 -9.490 20.839 1.00 98.56 360 ILE A N 1
ATOM 2904 C CA . ILE A 1 360 ? -10.527 -8.489 19.993 1.00 98.56 360 ILE A CA 1
ATOM 2905 C C . ILE A 1 360 ? -9.651 -7.238 19.864 1.00 98.56 360 ILE A C 1
ATOM 2907 O O . ILE A 1 360 ? -9.116 -6.720 20.844 1.00 98.56 360 ILE A O 1
ATOM 2911 N N . SER A 1 361 ? -9.500 -6.748 18.637 1.00 98.44 361 SER A N 1
ATOM 2912 C CA . SER A 1 361 ? -8.841 -5.467 18.372 1.00 98.44 361 SER A CA 1
ATOM 2913 C C . SER A 1 361 ? -9.329 -4.840 17.058 1.00 98.44 361 SER A C 1
ATOM 2915 O O . SER A 1 361 ? -10.380 -5.205 16.517 1.00 98.44 361 SER A O 1
ATOM 2917 N N . ILE A 1 362 ? -8.588 -3.860 16.557 1.00 98.38 362 ILE A N 1
ATOM 2918 C CA . ILE A 1 362 ? -8.724 -3.236 15.242 1.00 98.38 362 ILE A CA 1
ATOM 2919 C C . ILE A 1 362 ? -7.512 -3.592 14.370 1.00 98.38 362 ILE A C 1
ATOM 2921 O O . ILE A 1 362 ? -6.444 -3.914 14.892 1.00 98.38 362 ILE A O 1
ATOM 2925 N N . THR A 1 363 ? -7.676 -3.513 13.050 1.00 98.00 363 THR A N 1
ATOM 2926 C CA . THR A 1 363 ? -6.571 -3.598 12.093 1.00 98.00 363 THR A CA 1
ATOM 2927 C C . THR A 1 363 ? -6.341 -2.238 11.443 1.00 98.00 363 THR A C 1
ATOM 2929 O O . THR A 1 363 ? -7.260 -1.667 10.857 1.00 98.00 363 THR A O 1
ATOM 2932 N N . ILE A 1 364 ? -5.118 -1.716 11.538 1.00 97.81 364 ILE A N 1
ATOM 2933 C CA . ILE A 1 364 ? -4.747 -0.372 11.072 1.00 97.81 364 ILE A CA 1
ATOM 2934 C C . ILE A 1 364 ? -3.838 -0.472 9.836 1.00 97.81 364 ILE A C 1
ATOM 2936 O O . ILE A 1 364 ? -2.885 -1.244 9.825 1.00 97.81 364 ILE A O 1
ATOM 2940 N N . ASN A 1 365 ? -4.118 0.321 8.798 1.00 92.88 365 ASN A N 1
ATOM 2941 C CA . ASN A 1 365 ? -3.225 0.493 7.641 1.00 92.88 365 ASN A CA 1
ATOM 2942 C C . ASN A 1 365 ? -1.912 1.128 8.096 1.00 92.88 365 ASN A C 1
ATOM 2944 O O . ASN A 1 365 ? -1.942 2.114 8.836 1.00 92.88 365 ASN A O 1
ATOM 2948 N N . SER A 1 366 ? -0.761 0.617 7.675 1.00 90.31 366 SER A N 1
ATOM 2949 C CA . SER A 1 366 ? 0.527 1.111 8.176 1.00 90.31 366 SER A CA 1
ATOM 2950 C C . SER A 1 366 ? 1.655 0.965 7.157 1.00 90.31 366 SER A C 1
ATOM 2952 O O . SER A 1 366 ? 2.552 0.136 7.314 1.00 90.31 366 SER A O 1
ATOM 2954 N N . ASP A 1 367 ? 1.653 1.810 6.130 1.00 93.50 367 ASP A N 1
ATOM 2955 C CA . ASP A 1 367 ? 2.829 2.014 5.293 1.00 93.50 367 ASP A CA 1
ATOM 2956 C C . ASP A 1 367 ? 3.972 2.569 6.141 1.00 93.50 367 ASP A C 1
ATOM 2958 O O . ASP A 1 367 ? 3.767 3.368 7.063 1.00 93.50 367 ASP A O 1
ATOM 2962 N N . TRP A 1 368 ? 5.191 2.142 5.821 1.00 97.75 368 TRP A N 1
ATOM 2963 C CA . TRP A 1 368 ? 6.370 2.810 6.356 1.00 97.75 368 TRP A CA 1
ATOM 2964 C C . TRP A 1 368 ? 6.671 4.057 5.524 1.00 97.75 368 TRP A C 1
ATOM 2966 O O . TRP A 1 368 ? 6.320 4.144 4.346 1.00 97.75 368 TRP A O 1
ATOM 2976 N N . VAL A 1 369 ? 7.358 5.026 6.117 1.00 97.75 369 VAL A N 1
ATOM 2977 C CA . VAL A 1 369 ? 7.780 6.235 5.417 1.00 97.75 369 VAL A CA 1
ATOM 2978 C C . VAL A 1 369 ? 9.227 6.563 5.737 1.00 97.75 369 VAL A C 1
ATOM 2980 O O . VAL A 1 369 ? 9.662 6.508 6.883 1.00 97.75 369 VAL A O 1
ATOM 2983 N N . GLU A 1 370 ? 9.968 6.942 4.705 1.00 97.31 370 GLU A N 1
ATOM 2984 C CA . GLU A 1 370 ? 11.292 7.541 4.823 1.00 97.31 370 GLU A CA 1
ATOM 2985 C C . GLU A 1 370 ? 11.241 8.999 4.346 1.00 97.31 370 GLU A C 1
ATOM 2987 O O . GLU A 1 370 ? 10.444 9.342 3.464 1.00 97.31 370 GLU A O 1
ATOM 2992 N N . PRO A 1 371 ? 12.099 9.887 4.870 1.00 96.94 371 PRO A N 1
ATOM 2993 C CA . PRO A 1 371 ? 12.273 11.207 4.285 1.00 96.94 371 PRO A CA 1
ATOM 2994 C C . PRO A 1 371 ? 12.767 11.067 2.846 1.00 96.94 371 PRO A C 1
ATOM 2996 O O . PRO A 1 371 ? 13.721 10.337 2.565 1.00 96.94 371 PRO A O 1
ATOM 2999 N N . ARG A 1 372 ? 12.169 11.818 1.915 1.00 93.62 372 ARG A N 1
ATOM 3000 C CA . ARG A 1 372 ? 12.619 11.820 0.519 1.00 93.62 372 ARG A CA 1
ATOM 3001 C C . ARG A 1 372 ? 14.091 12.192 0.436 1.00 93.62 372 ARG A C 1
ATOM 3003 O O . ARG A 1 372 ? 14.795 11.594 -0.365 1.00 93.62 372 ARG A O 1
ATOM 3010 N N . ASN A 1 373 ? 14.564 13.142 1.235 1.00 88.00 373 ASN A N 1
ATOM 3011 C CA . ASN A 1 373 ? 15.979 13.429 1.427 1.00 88.00 373 ASN A CA 1
ATOM 3012 C C . ASN A 1 373 ? 16.325 13.437 2.922 1.00 88.00 373 ASN A C 1
ATOM 3014 O O . ASN A 1 373 ? 16.009 14.398 3.615 1.00 88.00 373 ASN A O 1
ATOM 3018 N N . LEU A 1 374 ? 17.039 12.413 3.396 1.00 89.94 374 LEU A N 1
ATOM 3019 C CA . LEU A 1 374 ? 17.424 12.284 4.808 1.00 89.94 374 LEU A CA 1
ATOM 3020 C C . LEU A 1 374 ? 18.340 13.407 5.332 1.00 89.94 374 LEU A C 1
ATOM 3022 O O . LEU A 1 374 ? 18.446 13.598 6.536 1.00 89.94 374 LEU A O 1
ATOM 3026 N N . TYR A 1 375 ? 18.983 14.167 4.441 1.00 86.50 375 TYR A N 1
ATOM 3027 C CA . TYR A 1 375 ? 19.837 15.305 4.801 1.00 86.50 375 TYR A CA 1
ATOM 3028 C C . TYR A 1 375 ? 19.079 16.640 4.816 1.00 86.50 375 TYR A C 1
ATOM 3030 O O . TYR A 1 375 ? 19.696 17.701 4.895 1.00 86.50 375 TYR A O 1
ATOM 3038 N N . LYS A 1 376 ? 17.749 16.609 4.677 1.00 87.81 376 LYS A N 1
ATOM 3039 C CA . LYS A 1 376 ? 16.890 17.791 4.663 1.00 87.81 376 LYS A CA 1
ATOM 3040 C C . LYS A 1 376 ? 15.837 17.673 5.763 1.00 87.81 376 LYS A C 1
ATOM 3042 O O . LYS A 1 376 ? 14.945 16.832 5.673 1.00 87.81 376 LYS A O 1
ATOM 3047 N N . GLN A 1 377 ? 15.929 18.539 6.771 1.00 94.75 377 GLN A N 1
ATOM 3048 C CA . GLN A 1 377 ? 15.080 18.467 7.961 1.00 94.75 377 GLN A CA 1
ATOM 3049 C C . GLN A 1 377 ? 13.587 18.536 7.621 1.00 94.75 377 GLN A C 1
ATOM 3051 O O . GLN A 1 377 ? 12.796 17.808 8.203 1.00 94.75 377 GLN A O 1
ATOM 3056 N N . GLU A 1 378 ? 13.186 19.324 6.624 1.00 95.06 378 GLU A N 1
ATOM 3057 C CA . GLU A 1 378 ? 11.772 19.443 6.266 1.00 95.06 378 GLU A CA 1
ATOM 3058 C C . GLU A 1 378 ? 11.198 18.151 5.664 1.00 95.06 378 GLU A C 1
ATOM 3060 O O . GLU A 1 378 ? 9.999 17.903 5.785 1.00 95.06 378 GLU A O 1
ATOM 3065 N N . ASP A 1 379 ? 12.031 17.325 5.022 1.00 96.69 379 ASP A N 1
ATOM 3066 C CA . ASP A 1 379 ? 11.624 16.006 4.529 1.00 96.69 379 ASP A CA 1
ATOM 3067 C C . ASP A 1 379 ? 11.535 15.001 5.704 1.00 96.69 379 ASP A C 1
ATOM 3069 O O . ASP A 1 379 ? 10.660 14.137 5.699 1.00 96.69 379 ASP A O 1
ATOM 3073 N N . VAL A 1 380 ? 12.369 15.151 6.745 1.00 97.06 380 VAL A N 1
ATOM 3074 C CA . VAL A 1 380 ? 12.281 14.386 8.011 1.00 97.06 380 VAL A CA 1
ATOM 3075 C C . VAL A 1 380 ? 11.003 14.737 8.775 1.00 97.06 380 VAL A C 1
ATOM 3077 O O . VAL A 1 380 ? 10.226 13.848 9.119 1.00 97.06 380 VAL A O 1
ATOM 3080 N N . ASP A 1 381 ? 10.713 16.026 8.947 1.00 97.44 381 ASP A N 1
ATOM 3081 C CA . ASP A 1 381 ? 9.484 16.503 9.590 1.00 97.44 381 ASP A CA 1
ATOM 3082 C C . ASP A 1 381 ? 8.230 16.098 8.792 1.00 97.44 381 ASP A C 1
ATOM 3084 O O . ASP A 1 381 ? 7.145 15.901 9.347 1.00 97.44 381 ASP A O 1
ATOM 3088 N N . ALA A 1 382 ? 8.348 15.987 7.463 1.00 97.88 382 ALA A N 1
ATOM 3089 C CA . ALA A 1 382 ? 7.290 15.470 6.601 1.00 97.88 382 ALA A CA 1
ATOM 3090 C C . ALA A 1 382 ? 7.078 13.956 6.770 1.00 97.88 382 ALA A C 1
ATOM 3092 O O . ALA A 1 382 ? 5.936 13.499 6.714 1.00 97.88 382 ALA A O 1
ATOM 3093 N N . ALA A 1 383 ? 8.135 13.172 6.985 1.00 97.81 383 ALA A N 1
ATOM 3094 C CA . ALA A 1 383 ? 8.009 11.746 7.282 1.00 97.81 383 ALA A CA 1
ATOM 3095 C C . ALA A 1 383 ? 7.318 11.513 8.638 1.00 97.81 383 ALA A C 1
ATOM 3097 O O . ALA A 1 383 ? 6.357 10.750 8.706 1.00 97.81 383 ALA A O 1
ATOM 3098 N N . GLU A 1 384 ? 7.703 12.252 9.681 1.00 97.12 384 GLU A N 1
ATOM 3099 C CA . GLU A 1 384 ? 7.047 12.171 10.997 1.00 97.12 384 GLU A CA 1
ATOM 3100 C C . GLU A 1 384 ? 5.559 12.532 10.906 1.00 97.12 384 GLU A C 1
ATOM 3102 O O . GLU A 1 384 ? 4.673 11.792 11.335 1.00 97.12 384 GLU A O 1
ATOM 3107 N N . ARG A 1 385 ? 5.247 13.653 10.251 1.00 97.62 385 ARG A N 1
ATOM 3108 C CA . ARG A 1 385 ? 3.861 14.080 10.045 1.00 97.62 385 ARG A CA 1
ATOM 3109 C C . ARG A 1 385 ? 3.046 13.081 9.227 1.00 97.62 385 ARG A C 1
ATOM 3111 O O . ARG A 1 385 ? 1.859 12.927 9.505 1.00 97.62 385 ARG A O 1
ATOM 3118 N N . TYR A 1 386 ? 3.656 12.402 8.255 1.00 97.88 386 TYR A N 1
ATOM 3119 C CA . TYR A 1 386 ? 3.003 11.313 7.530 1.00 97.88 386 TYR A CA 1
ATOM 3120 C C . TYR A 1 386 ? 2.586 10.189 8.487 1.00 97.88 386 TYR A C 1
ATOM 3122 O O . TYR A 1 386 ? 1.412 9.824 8.491 1.00 97.88 386 TYR A O 1
ATOM 3130 N N . LEU A 1 387 ? 3.496 9.697 9.340 1.00 97.06 387 LEU A N 1
ATOM 3131 C CA . LEU A 1 387 ? 3.186 8.639 10.314 1.00 97.06 387 LEU A CA 1
ATOM 3132 C C . LEU A 1 387 ? 2.035 9.046 11.236 1.00 97.06 387 LEU A C 1
ATOM 3134 O O . LEU A 1 387 ? 1.062 8.304 11.378 1.00 97.06 387 LEU A O 1
ATOM 3138 N N . GLN A 1 388 ? 2.095 10.255 11.796 1.00 97.06 388 GLN A N 1
ATOM 3139 C CA . GLN A 1 388 ? 1.068 10.750 12.714 1.00 97.06 388 GLN A CA 1
ATOM 3140 C C . GLN A 1 388 ? -0.309 10.875 12.037 1.00 97.06 388 GLN A C 1
ATOM 3142 O O . GLN A 1 388 ? -1.323 10.517 12.630 1.00 97.06 388 GLN A O 1
ATOM 3147 N N . PHE A 1 389 ? -0.376 11.327 10.782 1.00 97.75 389 PHE A N 1
ATOM 3148 C CA . PHE A 1 389 ? -1.642 11.430 10.041 1.00 97.75 389 PHE A CA 1
ATOM 3149 C C . PHE A 1 389 ? -2.141 10.096 9.464 1.00 97.75 389 PHE A C 1
ATOM 3151 O O . PHE A 1 389 ? -3.313 10.016 9.084 1.00 97.75 389 PHE A O 1
ATOM 3158 N N . PHE A 1 390 ? -1.284 9.079 9.356 1.00 96.81 390 PHE A N 1
ATOM 3159 C CA . PHE A 1 390 ? -1.623 7.786 8.761 1.00 96.81 390 PHE A CA 1
ATOM 3160 C C . PHE A 1 390 ? -1.908 6.725 9.830 1.00 96.81 390 PHE A C 1
ATOM 3162 O O . PHE A 1 390 ? -3.071 6.490 10.162 1.00 96.81 390 PHE A O 1
ATOM 3169 N N . ILE A 1 391 ? -0.866 6.131 10.423 1.00 97.50 391 ILE A N 1
ATOM 3170 C CA . ILE A 1 391 ? -1.015 5.144 11.501 1.00 97.50 391 ILE A CA 1
ATOM 3171 C C . ILE A 1 391 ? -1.490 5.817 12.795 1.00 97.50 391 ILE A C 1
ATOM 3173 O O . ILE A 1 391 ? -2.427 5.334 13.437 1.00 97.50 391 ILE A O 1
ATOM 3177 N N . GLY A 1 392 ? -0.919 6.977 13.139 1.00 97.81 392 GLY A N 1
ATOM 3178 C CA . GLY A 1 392 ? -1.205 7.681 14.390 1.00 97.81 392 GLY A CA 1
ATOM 3179 C C . GLY A 1 392 ? -2.664 8.118 14.521 1.00 97.81 392 GLY A C 1
ATOM 3180 O O . GLY A 1 392 ? -3.227 8.059 15.613 1.00 97.81 392 GLY A O 1
ATOM 3181 N N . TRP A 1 393 ? -3.319 8.466 13.409 1.00 98.31 393 TRP A N 1
ATOM 3182 C CA . TRP A 1 393 ? -4.708 8.931 13.390 1.00 98.31 393 TRP A CA 1
ATOM 3183 C C . TRP A 1 393 ? -5.689 7.917 13.999 1.00 98.31 393 TRP A C 1
ATOM 3185 O O . TRP A 1 393 ? -6.633 8.315 14.684 1.00 98.31 393 TRP A O 1
ATOM 3195 N N . PHE A 1 394 ? -5.440 6.618 13.811 1.00 98.44 394 PHE A N 1
ATOM 3196 C CA . PHE A 1 394 ? -6.270 5.548 14.373 1.00 98.44 394 PHE A CA 1
ATOM 3197 C C . PHE A 1 394 ? -5.613 4.834 15.556 1.00 98.44 394 PHE A C 1
ATOM 3199 O O . PHE A 1 394 ? -6.329 4.386 16.448 1.00 98.44 394 PHE A O 1
ATOM 3206 N N . ALA A 1 395 ? -4.280 4.757 15.605 1.00 98.31 395 ALA A N 1
ATOM 3207 C CA . ALA A 1 395 ? -3.574 4.105 16.702 1.00 98.31 395 ALA A CA 1
ATOM 3208 C C . ALA A 1 395 ? -3.565 4.960 17.981 1.00 98.31 395 ALA A C 1
ATOM 3210 O O . ALA A 1 395 ? -3.872 4.444 19.052 1.00 98.31 395 ALA A O 1
ATOM 3211 N N . HIS A 1 396 ? -3.294 6.270 17.910 1.00 98.31 396 HIS A N 1
ATOM 3212 C CA . HIS A 1 396 ? -3.169 7.088 19.128 1.00 98.31 396 HIS A CA 1
ATOM 3213 C C . HIS A 1 396 ? -4.447 7.111 19.970 1.00 98.31 396 HIS A C 1
ATOM 3215 O O . HIS A 1 396 ? -4.330 6.891 21.172 1.00 98.31 396 HIS A O 1
ATOM 3221 N N . PRO A 1 397 ? -5.661 7.272 19.409 1.00 98.62 397 PRO A N 1
ATOM 3222 C CA . PRO A 1 397 ? -6.872 7.227 20.224 1.00 98.62 397 PRO A CA 1
ATOM 3223 C C . PRO A 1 397 ? -7.018 5.926 21.023 1.00 98.62 397 PRO A C 1
ATOM 3225 O O . PRO A 1 397 ? -7.466 5.952 22.163 1.00 98.62 397 PRO A O 1
ATOM 3228 N N . ILE A 1 398 ? -6.606 4.795 20.446 1.00 98.56 398 ILE A N 1
ATOM 3229 C CA . ILE A 1 398 ? -6.798 3.460 21.023 1.00 98.56 398 ILE A CA 1
ATOM 3230 C C . ILE A 1 398 ? -5.694 3.109 22.026 1.00 98.56 398 ILE A C 1
ATOM 3232 O O . ILE A 1 398 ? -5.994 2.534 23.068 1.00 98.56 398 ILE A O 1
ATOM 3236 N N . PHE A 1 399 ? -4.440 3.459 21.737 1.00 98.00 399 PHE A N 1
ATOM 3237 C CA . PHE A 1 399 ? -3.274 3.079 22.550 1.00 98.00 399 PHE A CA 1
ATOM 3238 C C . PHE A 1 399 ? -2.821 4.184 23.521 1.00 98.00 399 PHE A C 1
ATOM 3240 O O . PHE A 1 399 ? -2.294 3.884 24.589 1.00 98.00 399 PHE A O 1
ATOM 3247 N N . ASN A 1 400 ? -3.060 5.453 23.172 1.00 96.56 400 ASN A N 1
ATOM 3248 C CA . ASN A 1 400 ? -2.632 6.640 23.928 1.00 96.56 400 ASN A CA 1
ATOM 3249 C C . ASN A 1 400 ? -3.822 7.506 24.410 1.00 96.56 400 ASN A C 1
ATOM 3251 O O . ASN A 1 400 ? -3.640 8.416 25.219 1.00 96.56 400 ASN A O 1
ATOM 3255 N N . GLY A 1 401 ? -5.042 7.227 23.935 1.00 96.62 401 GLY A N 1
ATOM 3256 C CA . GLY A 1 401 ? -6.310 7.793 24.405 1.00 96.62 401 GLY A CA 1
ATOM 3257 C C . GLY A 1 401 ? -6.907 8.939 23.581 1.00 96.62 401 GLY A C 1
ATOM 3258 O O . GLY A 1 401 ? -8.121 9.130 23.615 1.00 96.62 401 GLY A O 1
ATOM 3259 N N . ASP A 1 402 ? -6.109 9.695 22.827 1.00 98.31 402 ASP A N 1
ATOM 3260 C CA . ASP A 1 402 ? -6.584 10.832 22.019 1.00 98.31 402 ASP A CA 1
ATOM 3261 C C . ASP A 1 402 ? -5.864 10.888 20.661 1.00 98.31 402 ASP A C 1
ATOM 3263 O O . ASP A 1 402 ? -4.917 10.144 20.421 1.00 98.31 402 ASP A O 1
ATOM 3267 N N . TYR A 1 403 ? -6.306 11.751 19.745 1.00 98.69 403 TYR A N 1
ATOM 3268 C CA . TYR A 1 403 ? -5.623 11.968 18.469 1.00 98.69 403 TYR A CA 1
ATOM 3269 C C . TYR A 1 403 ? -4.192 12.498 18.657 1.00 98.69 403 TYR A C 1
ATOM 3271 O O . TYR A 1 403 ? -3.920 13.198 19.638 1.00 98.69 403 TYR A O 1
ATOM 3279 N N . PRO A 1 404 ? -3.289 12.268 17.682 1.00 98.25 404 PRO A N 1
ATOM 3280 C CA . PRO A 1 404 ? -1.949 12.842 17.711 1.00 98.25 404 PRO A CA 1
ATOM 3281 C C . PRO A 1 404 ? -1.968 14.360 17.900 1.00 98.25 404 PRO A C 1
ATOM 3283 O O . PRO A 1 404 ? -2.673 15.080 17.186 1.00 98.25 404 PRO A O 1
ATOM 3286 N N . GLU A 1 405 ? -1.152 14.866 18.825 1.00 97.69 405 GLU A N 1
ATOM 3287 C CA . GLU A 1 405 ? -1.111 16.299 19.139 1.00 97.69 405 GLU A CA 1
ATOM 3288 C C . GLU A 1 405 ? -0.711 17.143 17.920 1.00 97.69 405 GLU A C 1
ATOM 3290 O O . GLU A 1 405 ? -1.311 18.184 17.640 1.00 97.69 405 GLU A O 1
ATOM 3295 N N . LEU A 1 406 ? 0.236 16.635 17.125 1.00 97.25 406 LEU A N 1
ATOM 3296 C CA . LEU A 1 406 ? 0.656 17.237 15.861 1.00 97.25 406 LEU A CA 1
ATOM 3297 C C . LEU A 1 406 ? -0.527 17.396 14.891 1.00 97.25 406 LEU A C 1
ATOM 3299 O O . LEU A 1 406 ? -0.711 18.464 14.303 1.00 97.25 406 LEU A O 1
ATOM 3303 N N . MET A 1 407 ? -1.365 16.364 14.762 1.00 98.12 407 MET A N 1
ATOM 3304 C CA . MET A 1 407 ? -2.539 16.373 13.887 1.00 98.12 407 MET A CA 1
ATOM 3305 C C . MET A 1 407 ? -3.601 17.368 14.377 1.00 98.12 407 MET A C 1
ATOM 3307 O O . MET A 1 407 ? -4.061 18.208 13.596 1.00 98.12 407 MET A O 1
ATOM 3311 N N . LYS A 1 408 ? -3.940 17.337 15.676 1.00 98.25 408 LYS A N 1
ATOM 3312 C CA . LYS A 1 408 ? -4.896 18.273 16.297 1.00 98.25 408 LYS A CA 1
ATOM 3313 C C . LYS A 1 408 ? -4.468 19.723 16.098 1.00 98.25 408 LYS A C 1
ATOM 3315 O O . LYS A 1 408 ? -5.248 20.546 15.613 1.00 98.25 408 LYS A O 1
ATOM 3320 N N . THR A 1 409 ? -3.209 20.024 16.410 1.00 97.69 409 THR A N 1
ATOM 3321 C CA . THR A 1 409 ? -2.654 21.375 16.311 1.00 97.69 409 THR A CA 1
ATOM 3322 C C . THR A 1 409 ? -2.713 21.907 14.878 1.00 97.69 409 THR A C 1
ATOM 3324 O O . THR A 1 409 ? -3.138 23.047 14.664 1.00 97.69 409 THR A O 1
ATOM 3327 N N . ILE A 1 410 ? -2.315 21.108 13.882 1.00 96.81 410 ILE A N 1
ATOM 3328 C CA . ILE A 1 410 ? -2.312 21.543 12.478 1.00 96.81 410 ILE A CA 1
ATOM 3329 C C . ILE A 1 410 ? -3.737 21.794 11.981 1.00 96.81 410 ILE A C 1
ATOM 3331 O O . ILE A 1 410 ? -4.018 22.875 11.453 1.00 96.81 410 ILE A O 1
ATOM 3335 N N . ILE A 1 411 ? -4.656 20.848 12.191 1.00 97.81 411 ILE A N 1
ATOM 3336 C CA . ILE A 1 411 ? -6.031 20.974 11.692 1.00 97.81 411 ILE A CA 1
ATOM 3337 C C . ILE A 1 411 ? -6.752 22.131 12.386 1.00 97.81 411 ILE A C 1
ATOM 3339 O O . ILE A 1 411 ? -7.457 22.893 11.716 1.00 97.81 411 ILE A O 1
ATOM 3343 N N . ARG A 1 412 ? -6.539 22.340 13.694 1.00 97.31 412 ARG A N 1
ATOM 3344 C CA . ARG A 1 412 ? -7.114 23.481 14.419 1.00 97.31 412 ARG A CA 1
ATOM 3345 C C . ARG A 1 412 ? -6.618 24.809 13.858 1.00 97.31 412 ARG A C 1
ATOM 3347 O O . ARG A 1 412 ? -7.442 25.667 13.540 1.00 97.31 412 ARG A O 1
ATOM 3354 N N . LYS A 1 413 ? -5.301 24.968 13.680 1.00 96.19 413 LYS A N 1
ATOM 3355 C CA . LYS A 1 413 ? -4.701 26.184 13.099 1.00 96.19 413 LYS A CA 1
ATOM 3356 C C . LYS A 1 413 ? -5.243 26.465 11.700 1.00 96.19 413 LYS A C 1
ATOM 3358 O O . LYS A 1 413 ? -5.638 27.592 11.413 1.00 96.19 413 LYS A O 1
ATOM 3363 N N . ARG A 1 414 ? -5.322 25.441 10.846 1.00 95.81 414 ARG A N 1
ATOM 3364 C CA . ARG A 1 414 ? -5.860 25.574 9.484 1.00 95.81 414 ARG A CA 1
ATOM 3365 C C . ARG A 1 414 ? -7.353 25.894 9.474 1.00 95.81 414 ARG A C 1
ATOM 3367 O O . ARG A 1 414 ? -7.789 26.705 8.667 1.00 95.81 414 ARG A O 1
ATOM 3374 N N . SER A 1 415 ? -8.130 25.312 10.387 1.00 96.56 415 SER A N 1
ATOM 3375 C CA . SER A 1 415 ? -9.564 25.606 10.523 1.00 96.56 415 SER A CA 1
ATOM 3376 C C . SER A 1 415 ? -9.801 27.055 10.970 1.00 96.56 415 SER A C 1
ATOM 3378 O O . SER A 1 415 ? -10.636 27.741 10.391 1.00 96.56 415 SER A O 1
ATOM 3380 N N . LEU A 1 416 ? -9.001 27.570 11.910 1.00 95.88 416 LEU A N 1
ATOM 3381 C CA . LEU A 1 416 ? -9.038 28.985 12.304 1.00 95.88 416 LEU A CA 1
ATOM 3382 C C . LEU A 1 416 ? -8.636 29.919 11.156 1.00 95.88 416 LEU A C 1
ATOM 3384 O O . LEU A 1 416 ? -9.316 30.909 10.902 1.00 95.88 416 LEU A O 1
ATOM 3388 N N . ALA A 1 417 ? -7.569 29.587 10.423 1.00 94.69 417 ALA A N 1
ATOM 3389 C CA . ALA A 1 417 ? -7.134 30.353 9.252 1.00 94.69 417 ALA A CA 1
ATOM 3390 C C . ALA A 1 417 ? -8.182 30.361 8.120 1.00 94.69 417 ALA A C 1
ATOM 3392 O O . ALA A 1 417 ? -8.223 31.286 7.312 1.00 94.69 417 ALA A O 1
ATOM 3393 N N . ALA A 1 418 ? -9.045 29.345 8.083 1.00 94.69 418 ALA A N 1
ATOM 3394 C CA . ALA A 1 418 ? -10.200 29.244 7.200 1.00 94.69 418 ALA A CA 1
ATOM 3395 C C . ALA A 1 418 ? -11.440 30.021 7.685 1.00 94.69 418 ALA A C 1
ATOM 3397 O O . ALA A 1 418 ? -12.453 30.030 6.988 1.00 94.69 418 ALA A O 1
ATOM 3398 N N . GLY A 1 419 ? -11.385 30.653 8.861 1.00 95.75 419 GLY A N 1
ATOM 3399 C CA . GLY A 1 419 ? -12.517 31.360 9.463 1.00 95.75 419 GLY A CA 1
ATOM 3400 C C . GLY A 1 419 ? -13.537 30.448 10.150 1.00 95.75 419 GLY A C 1
ATOM 3401 O O . GLY A 1 419 ? -14.635 30.904 10.463 1.00 95.75 419 GLY A O 1
ATOM 3402 N N . LEU A 1 420 ? -13.207 29.173 10.390 1.00 95.50 420 LEU A N 1
ATOM 3403 C CA . LEU A 1 420 ? -14.079 28.261 11.128 1.00 95.50 420 LEU A CA 1
ATOM 3404 C C . LEU A 1 420 ? -13.925 28.496 12.639 1.00 95.50 420 LEU A C 1
ATOM 3406 O O . LEU A 1 420 ? -12.795 28.571 13.136 1.00 95.50 420 LEU A O 1
ATOM 3410 N N . PRO A 1 421 ? -15.035 28.569 13.396 1.00 94.50 421 PRO A N 1
ATOM 3411 C CA . PRO A 1 421 ? -14.974 28.782 14.842 1.00 94.50 421 PRO A CA 1
ATOM 3412 C C . PRO A 1 421 ? -14.326 27.592 15.567 1.00 94.50 421 PRO A C 1
ATOM 3414 O O . PRO A 1 421 ? -13.609 27.764 16.557 1.00 94.50 421 PRO A O 1
ATOM 3417 N N . GLU A 1 422 ? -14.483 26.388 15.016 1.00 94.56 422 GLU A N 1
ATOM 3418 C CA . GLU A 1 422 ? -14.062 25.112 15.598 1.00 94.56 422 GLU A CA 1
ATOM 3419 C C . GLU A 1 422 ? -13.132 24.333 14.655 1.00 94.56 422 GLU A C 1
ATOM 3421 O O . GLU A 1 422 ? -12.960 24.674 13.482 1.00 94.56 422 GLU A O 1
ATOM 3426 N N . SER A 1 423 ? -12.465 23.309 15.191 1.00 96.62 423 SER A N 1
ATOM 3427 C CA . SER A 1 423 ? -11.637 22.396 14.399 1.00 96.62 423 SER A CA 1
ATOM 3428 C C . SER A 1 423 ? -12.501 21.522 13.485 1.00 96.62 423 SER A C 1
ATOM 3430 O O . SER A 1 423 ? -13.533 21.010 13.908 1.00 96.62 423 SER A O 1
ATOM 3432 N N . ARG A 1 424 ? -12.044 21.270 12.250 1.00 97.00 424 ARG A N 1
ATOM 3433 C CA . ARG A 1 424 ? -12.635 20.232 11.382 1.00 97.00 424 ARG A CA 1
ATOM 3434 C C . ARG A 1 424 ? -12.387 18.807 11.893 1.00 97.00 424 ARG A C 1
ATOM 3436 O O . ARG A 1 424 ? -13.130 17.907 11.513 1.00 97.00 424 ARG A O 1
ATOM 3443 N N . LEU A 1 425 ? -11.359 18.596 12.721 1.00 98.12 425 LEU A N 1
ATOM 3444 C CA . LEU A 1 425 ? -11.146 17.341 13.446 1.00 98.12 425 LEU A CA 1
ATOM 3445 C C . LEU A 1 425 ? -11.955 17.393 14.751 1.00 98.12 425 LEU A C 1
ATOM 3447 O O . LEU A 1 425 ? -11.621 18.226 15.598 1.00 98.12 425 LEU A O 1
ATOM 3451 N N . PRO A 1 426 ? -12.981 16.540 14.936 1.00 97.31 426 PRO A N 1
ATOM 3452 C CA . PRO A 1 426 ? -13.775 16.554 16.158 1.00 97.31 426 PRO A CA 1
ATOM 3453 C C . PRO A 1 426 ? -12.949 16.104 17.367 1.00 97.31 426 PRO A C 1
ATOM 3455 O O . PRO A 1 426 ? -12.231 15.108 17.287 1.00 97.31 426 PRO A O 1
ATOM 3458 N N . GLU A 1 427 ? -13.092 16.800 18.491 1.00 95.50 427 GLU A N 1
ATOM 3459 C CA . GLU A 1 427 ? -12.358 16.519 19.729 1.00 95.50 427 GLU A CA 1
ATOM 3460 C C . GLU A 1 427 ? -13.054 15.437 20.571 1.00 95.50 427 GLU A C 1
ATOM 3462 O O . GLU A 1 427 ? -14.287 15.341 20.611 1.00 95.50 427 GLU A O 1
ATOM 3467 N N . PHE A 1 428 ? -12.271 14.604 21.261 1.00 97.50 428 PHE A N 1
ATOM 3468 C CA . PHE A 1 428 ? -12.806 13.703 22.278 1.00 97.50 428 PHE A CA 1
ATOM 3469 C C . PHE A 1 428 ? -12.920 14.434 23.618 1.00 97.50 428 PHE A C 1
ATOM 3471 O O . PHE A 1 428 ? -11.997 15.110 24.063 1.00 97.50 428 PHE A O 1
ATOM 3478 N N . THR A 1 429 ? -14.055 14.270 24.298 1.00 97.12 429 THR A N 1
ATOM 3479 C CA . THR A 1 429 ? -14.184 14.714 25.691 1.00 97.12 429 THR A CA 1
ATOM 3480 C C . THR A 1 429 ? -13.321 13.836 26.606 1.00 97.12 429 THR A C 1
ATOM 3482 O O . THR A 1 429 ? -13.042 12.689 26.245 1.00 97.12 429 THR A O 1
ATOM 3485 N N . PRO A 1 430 ? -12.953 14.294 27.817 1.00 98.00 430 PRO A N 1
ATOM 3486 C CA . PRO A 1 430 ? -12.177 13.481 28.760 1.00 98.00 430 PRO A CA 1
ATOM 3487 C C . PRO A 1 430 ? -12.780 12.093 29.037 1.00 98.00 430 PRO A C 1
ATOM 3489 O O . PRO A 1 430 ? -12.058 11.098 29.084 1.00 98.00 430 PRO A O 1
ATOM 3492 N N . ASP A 1 431 ? -14.110 12.000 29.135 1.00 97.69 431 ASP A N 1
ATOM 3493 C CA . ASP A 1 431 ? -14.803 10.718 29.312 1.00 97.69 431 ASP A CA 1
ATOM 3494 C C . ASP A 1 431 ? -14.676 9.812 28.081 1.00 97.69 431 ASP A C 1
ATOM 3496 O O . ASP A 1 431 ? -14.486 8.604 28.222 1.00 97.69 431 ASP A O 1
ATOM 3500 N N . LYS A 1 432 ? -14.730 10.385 26.869 1.00 97.25 432 LYS A N 1
ATOM 3501 C CA . LYS A 1 432 ? -14.526 9.639 25.618 1.00 97.25 432 LYS A CA 1
ATOM 3502 C C . LYS A 1 432 ? -13.080 9.160 25.486 1.00 97.25 432 LYS A C 1
ATOM 3504 O O . LYS A 1 432 ? -12.882 8.002 25.142 1.00 97.25 432 LYS A O 1
ATOM 3509 N N . ILE A 1 433 ? -12.098 9.995 25.828 1.00 98.38 433 ILE A N 1
ATOM 3510 C CA . ILE A 1 433 ? -10.674 9.616 25.875 1.00 98.38 433 ILE A CA 1
ATOM 3511 C C . ILE A 1 433 ? -10.495 8.402 26.787 1.00 98.38 433 ILE A C 1
ATOM 3513 O O . ILE A 1 433 ? -9.975 7.372 26.368 1.00 98.38 433 ILE A O 1
ATOM 3517 N N . LYS A 1 434 ? -11.011 8.476 28.021 1.00 98.06 434 LYS A N 1
ATOM 3518 C CA . LYS A 1 434 ? -10.940 7.365 28.980 1.00 98.06 434 LYS A CA 1
ATOM 3519 C C . LYS A 1 434 ? -11.654 6.108 28.478 1.00 98.06 434 LYS A C 1
ATOM 3521 O O . LYS A 1 434 ? -11.221 5.000 28.777 1.00 98.06 434 LYS A O 1
ATOM 3526 N N . ARG A 1 435 ? -12.760 6.273 27.752 1.00 97.88 435 ARG A N 1
ATOM 3527 C CA . ARG A 1 435 ? -13.551 5.170 27.199 1.00 97.88 435 ARG A CA 1
ATOM 3528 C C . ARG A 1 435 ? -12.848 4.468 26.033 1.00 97.88 435 ARG A C 1
ATOM 3530 O O . ARG A 1 435 ? -13.014 3.262 25.901 1.00 97.88 435 ARG A O 1
ATOM 3537 N N . ILE A 1 436 ? -12.109 5.195 25.198 1.00 98.56 436 ILE A N 1
ATOM 3538 C CA . ILE A 1 436 ? -11.433 4.651 24.007 1.00 98.56 436 ILE A CA 1
ATOM 3539 C C . ILE A 1 436 ? -10.047 4.099 24.362 1.00 98.56 436 ILE A C 1
ATOM 3541 O O . ILE A 1 436 ? -9.648 3.067 23.823 1.00 98.56 436 ILE A O 1
ATOM 3545 N N . ASN A 1 437 ? -9.329 4.744 25.282 1.00 98.38 437 ASN A N 1
ATOM 3546 C CA . ASN A 1 437 ? -7.980 4.339 25.656 1.00 98.38 437 ASN A CA 1
ATOM 3547 C C . ASN A 1 437 ? -7.933 2.885 26.165 1.00 98.38 437 ASN A C 1
ATOM 3549 O O . ASN A 1 437 ? -8.702 2.505 27.050 1.00 98.38 437 ASN A O 1
ATOM 3553 N N . GLY A 1 438 ? -7.014 2.087 25.626 1.00 98.38 438 GLY A N 1
ATOM 3554 C CA . GLY A 1 438 ? -6.800 0.692 26.005 1.00 98.38 438 GLY A CA 1
ATOM 3555 C C . GLY A 1 438 ? -7.828 -0.293 25.442 1.00 98.38 438 GLY A C 1
ATOM 3556 O O . GLY A 1 438 ? -7.904 -1.421 25.923 1.00 98.38 438 GLY A O 1
ATOM 3557 N N . THR A 1 439 ? -8.621 0.086 24.432 1.00 98.75 439 THR A N 1
ATOM 3558 C CA . THR A 1 439 ? -9.623 -0.804 23.803 1.00 98.75 439 THR A CA 1
ATOM 3559 C C . THR A 1 439 ? -9.018 -1.791 22.795 1.00 98.75 439 THR A C 1
ATOM 3561 O O . THR A 1 439 ? -9.554 -2.024 21.716 1.00 98.75 439 THR A O 1
ATOM 3564 N N . HIS A 1 440 ? -7.893 -2.414 23.147 1.00 98.44 440 HIS A N 1
ATOM 3565 C CA . HIS A 1 440 ? -7.179 -3.356 22.290 1.00 98.44 440 HIS A CA 1
ATOM 3566 C C . HIS A 1 440 ? -6.637 -4.549 23.083 1.00 98.44 440 HIS A C 1
ATOM 3568 O O . HIS A 1 440 ? -6.130 -4.404 24.192 1.00 98.44 440 HIS A O 1
ATOM 3574 N N . ASP A 1 441 ? -6.653 -5.735 22.474 1.00 98.56 441 ASP A N 1
ATOM 3575 C CA . ASP A 1 441 ? -5.958 -6.911 23.025 1.00 98.56 441 ASP A CA 1
ATOM 3576 C C . ASP A 1 441 ? -4.602 -7.171 22.341 1.00 98.56 441 ASP A C 1
ATOM 3578 O O . ASP A 1 441 ? -3.769 -7.925 22.843 1.00 98.56 441 ASP A O 1
ATOM 3582 N N . TYR A 1 442 ? -4.397 -6.578 21.164 1.00 98.56 442 TYR A N 1
ATOM 3583 C CA . TYR A 1 442 ? -3.203 -6.698 20.328 1.00 98.56 442 TYR A CA 1
ATOM 3584 C C . TYR A 1 442 ? -3.146 -5.538 19.322 1.00 98.56 442 TYR A C 1
ATOM 3586 O O . TYR A 1 442 ? -4.167 -4.907 19.044 1.00 98.56 442 TYR A O 1
ATOM 3594 N N . PHE A 1 443 ? -1.980 -5.282 18.735 1.00 98.62 443 PHE A N 1
ATOM 3595 C CA . PHE A 1 443 ? -1.812 -4.369 17.607 1.00 98.62 443 PHE A CA 1
ATOM 3596 C C . PHE A 1 443 ? -1.971 -5.142 16.292 1.00 98.62 443 PHE A C 1
ATOM 3598 O O . PHE A 1 443 ? -1.093 -5.913 15.897 1.00 98.62 443 PHE A O 1
ATOM 3605 N N . GLY A 1 444 ? -3.126 -4.995 15.641 1.00 97.56 444 GLY A N 1
ATOM 3606 C CA . GLY A 1 444 ? -3.371 -5.531 14.305 1.00 97.56 444 GLY A CA 1
ATOM 3607 C C . GLY A 1 444 ? -2.978 -4.502 13.256 1.00 97.56 444 GLY A C 1
ATOM 3608 O O . GLY A 1 444 ? -3.440 -3.362 13.326 1.00 97.56 444 GLY A O 1
ATOM 3609 N N . PHE A 1 445 ? -2.154 -4.877 12.281 1.00 95.12 445 PHE A N 1
ATOM 3610 C CA . PHE A 1 445 ? -1.810 -3.958 11.199 1.00 95.12 445 PHE A CA 1
ATOM 3611 C C . PHE A 1 445 ? -1.672 -4.637 9.845 1.00 95.12 445 PHE A C 1
ATOM 3613 O O . PHE A 1 445 ? -1.310 -5.815 9.744 1.00 95.12 445 PHE A O 1
ATOM 3620 N N . ASN A 1 446 ? -1.950 -3.844 8.817 1.00 98.12 446 ASN A N 1
ATOM 3621 C CA . ASN A 1 446 ? -1.756 -4.186 7.421 1.00 98.12 446 ASN A CA 1
ATOM 3622 C C . ASN A 1 446 ? -0.618 -3.330 6.882 1.00 98.12 446 ASN A C 1
ATOM 3624 O O . ASN A 1 446 ? -0.584 -2.118 7.096 1.00 98.12 446 ASN A O 1
ATOM 3628 N N . HIS A 1 447 ? 0.334 -3.959 6.210 1.00 98.25 447 HIS A N 1
ATOM 3629 C CA . HIS A 1 447 ? 1.483 -3.268 5.638 1.00 98.25 447 HIS A CA 1
ATOM 3630 C C . HIS A 1 447 ? 1.798 -3.861 4.283 1.00 98.25 447 HIS A C 1
ATOM 3632 O O . HIS A 1 447 ? 1.703 -5.072 4.102 1.00 98.25 447 HIS A O 1
ATOM 3638 N N . TYR A 1 448 ? 2.231 -3.017 3.355 1.00 97.88 448 TYR A N 1
ATOM 3639 C CA . TYR A 1 448 ? 2.505 -3.432 1.987 1.00 97.88 448 TYR A CA 1
ATOM 3640 C C . TYR A 1 448 ? 3.809 -2.837 1.462 1.00 97.88 448 TYR A C 1
ATOM 3642 O O . TYR A 1 448 ? 4.629 -3.573 0.907 1.00 97.88 448 TYR A O 1
ATOM 3650 N N . THR A 1 449 ? 4.031 -1.538 1.675 1.00 97.88 449 THR A N 1
ATOM 3651 C CA . THR A 1 449 ? 5.131 -0.792 1.055 1.00 97.88 449 THR A CA 1
ATOM 3652 C C . THR A 1 449 ? 5.716 0.274 1.984 1.00 97.88 449 THR A C 1
ATOM 3654 O O . THR A 1 449 ? 5.227 0.544 3.083 1.00 97.88 449 THR A O 1
ATOM 3657 N N . THR A 1 450 ? 6.790 0.893 1.507 1.00 97.88 450 THR A N 1
ATOM 3658 C CA . THR A 1 450 ? 7.364 2.131 2.024 1.00 97.88 450 THR A CA 1
ATOM 3659 C C . THR A 1 450 ? 7.130 3.248 1.021 1.00 97.88 450 THR A C 1
ATOM 3661 O O . THR A 1 450 ? 7.187 3.018 -0.188 1.00 97.88 450 THR A O 1
ATOM 3664 N N . VAL A 1 451 ? 6.936 4.466 1.515 1.00 97.69 451 VAL A N 1
ATOM 3665 C CA . VAL A 1 451 ? 6.883 5.687 0.703 1.00 97.69 451 VAL A CA 1
ATOM 3666 C C . VAL A 1 451 ? 7.987 6.668 1.101 1.00 97.69 451 VAL A C 1
ATOM 3668 O O . VAL A 1 451 ? 8.510 6.636 2.211 1.00 97.69 451 VAL A O 1
ATOM 3671 N N . LEU A 1 452 ? 8.347 7.568 0.190 1.00 97.81 452 LEU A N 1
ATOM 3672 C CA . LEU A 1 452 ? 9.243 8.693 0.443 1.00 97.81 452 LEU A CA 1
ATOM 3673 C C . LEU A 1 452 ? 8.424 9.973 0.626 1.00 97.81 452 LEU A C 1
ATOM 3675 O O . LEU A 1 452 ? 7.746 10.395 -0.312 1.00 97.81 452 LEU A O 1
ATOM 3679 N N . SER A 1 453 ? 8.509 10.615 1.791 1.00 97.69 453 SER A N 1
ATOM 3680 C CA . SER A 1 453 ? 7.730 11.819 2.117 1.00 97.69 453 SER A CA 1
ATOM 3681 C C . SER A 1 453 ? 8.531 13.112 1.968 1.00 97.69 453 SER A C 1
ATOM 3683 O O . SER A 1 453 ? 9.734 13.163 2.222 1.00 97.69 453 SER A O 1
ATOM 3685 N N . TYR A 1 454 ? 7.863 14.176 1.530 1.00 96.69 454 TYR A N 1
ATOM 3686 C CA . TYR A 1 454 ? 8.414 15.526 1.419 1.00 96.69 454 TYR A CA 1
ATOM 3687 C C . TYR A 1 454 ? 7.319 16.566 1.697 1.00 96.69 454 TYR A C 1
ATOM 3689 O O . TYR A 1 454 ? 6.137 16.285 1.484 1.00 96.69 454 TYR A O 1
ATOM 3697 N N . PRO A 1 455 ? 7.662 17.775 2.168 1.00 96.94 455 PRO A N 1
ATOM 3698 C CA . PRO A 1 455 ? 6.663 18.790 2.478 1.00 96.94 455 PRO A CA 1
ATOM 3699 C C . PRO A 1 455 ? 6.005 19.315 1.198 1.00 96.94 455 PRO A C 1
ATOM 3701 O O . PRO A 1 455 ? 6.676 19.540 0.186 1.00 96.94 455 PRO A O 1
ATOM 3704 N N . VAL A 1 456 ? 4.695 19.549 1.260 1.00 95.31 456 VAL A N 1
ATOM 3705 C CA . VAL A 1 456 ? 3.917 20.185 0.190 1.00 95.31 456 VAL A CA 1
ATOM 3706 C C . VAL A 1 456 ? 3.000 21.234 0.805 1.00 95.31 456 VAL A C 1
ATOM 3708 O O . VAL A 1 456 ? 2.344 20.979 1.812 1.00 95.31 456 VAL A O 1
ATOM 3711 N N . ASP A 1 457 ? 2.937 22.410 0.182 1.00 92.44 457 ASP A N 1
ATOM 3712 C CA . ASP A 1 457 ? 1.974 23.451 0.533 1.00 92.44 457 ASP A CA 1
ATOM 3713 C C . ASP A 1 457 ? 0.845 23.484 -0.505 1.00 92.44 457 ASP A C 1
ATOM 3715 O O . ASP A 1 457 ? 1.047 23.879 -1.652 1.00 92.44 457 ASP A O 1
ATOM 3719 N N . LEU A 1 458 ? -0.348 23.050 -0.093 1.00 91.25 458 LEU A N 1
ATOM 3720 C CA . LEU A 1 458 ? -1.575 23.092 -0.900 1.00 91.25 458 LEU A CA 1
ATOM 3721 C C . LEU A 1 458 ? -2.418 24.347 -0.608 1.00 91.25 458 LEU A C 1
ATOM 3723 O O . LEU A 1 458 ? -3.611 24.419 -0.919 1.00 91.25 458 LEU A O 1
ATOM 3727 N N . GLY A 1 459 ? -1.818 25.353 0.032 1.00 91.69 459 GLY A N 1
ATOM 3728 C CA . GLY A 1 459 ? -2.435 26.630 0.344 1.00 91.69 459 GLY A CA 1
ATOM 3729 C C . GLY A 1 459 ? -3.722 26.468 1.153 1.00 91.69 459 GLY A C 1
ATOM 3730 O O . GLY A 1 459 ? -3.736 25.917 2.259 1.00 91.69 459 GLY A O 1
ATOM 3731 N N . LYS A 1 460 ? -4.827 26.967 0.587 1.00 90.31 460 LYS A N 1
ATOM 3732 C CA . LYS A 1 460 ? -6.147 27.038 1.239 1.00 90.31 460 LYS A CA 1
ATOM 3733 C C . LYS A 1 460 ? -6.986 25.760 1.115 1.00 90.31 460 LYS A C 1
ATOM 3735 O O . LYS A 1 460 ? -8.142 25.783 1.527 1.00 90.31 460 LYS A O 1
ATOM 3740 N N . GLN A 1 461 ? -6.456 24.674 0.553 1.00 92.31 461 GLN A N 1
ATOM 3741 C CA . GLN A 1 461 ? -7.182 23.407 0.431 1.00 92.31 461 GLN A CA 1
ATOM 3742 C C . GLN A 1 461 ? -7.540 22.841 1.822 1.00 92.31 461 GLN A C 1
ATOM 3744 O O . GLN A 1 461 ? -6.674 22.709 2.687 1.00 92.31 461 GLN A O 1
ATOM 3749 N N . GLN A 1 462 ? -8.824 22.557 2.066 1.00 89.00 462 GLN A N 1
ATOM 3750 C CA . GLN A 1 462 ? -9.363 22.152 3.379 1.00 89.00 462 GLN A CA 1
ATOM 3751 C C . GLN A 1 462 ? -9.795 20.680 3.411 1.00 89.00 462 GLN A C 1
ATOM 3753 O O . GLN A 1 462 ? -10.885 20.346 3.882 1.00 89.00 462 GLN A O 1
ATOM 3758 N N . ASP A 1 463 ? -8.932 19.790 2.942 1.00 92.31 463 ASP A N 1
ATOM 3759 C CA . ASP A 1 463 ? -9.108 18.341 3.026 1.00 92.31 463 ASP A CA 1
ATOM 3760 C C . ASP A 1 463 ? -7.931 17.680 3.760 1.00 92.31 463 ASP A C 1
ATOM 3762 O O . ASP A 1 463 ? -7.064 18.358 4.314 1.00 92.31 463 ASP A O 1
ATOM 3766 N N . TYR A 1 464 ? -7.927 16.346 3.793 1.00 95.56 464 TYR A N 1
ATOM 3767 C CA . TYR A 1 464 ? -6.881 15.563 4.445 1.00 95.56 464 TYR A CA 1
ATOM 3768 C C . TYR A 1 464 ? -5.481 15.864 3.895 1.00 95.56 464 TYR A C 1
ATOM 3770 O O . TYR A 1 464 ? -4.543 15.989 4.676 1.00 95.56 464 TYR A O 1
ATOM 3778 N N . GLU A 1 465 ? -5.331 16.048 2.580 1.00 94.44 465 GLU A N 1
ATOM 3779 C CA . GLU A 1 465 ? -4.032 16.333 1.958 1.00 94.44 465 GLU A CA 1
ATOM 3780 C C . GLU A 1 465 ? -3.525 17.723 2.321 1.00 94.44 465 GLU A C 1
ATOM 3782 O O . GLU A 1 465 ? -2.367 17.884 2.716 1.00 94.44 465 GLU A O 1
ATOM 3787 N N . GLY A 1 466 ? -4.401 18.728 2.246 1.00 94.88 466 GLY A N 1
ATOM 3788 C CA . GLY A 1 466 ? -4.064 20.090 2.648 1.00 94.88 466 GLY A CA 1
ATOM 3789 C C . GLY A 1 466 ? -3.676 20.179 4.123 1.00 94.88 466 GLY A C 1
ATOM 3790 O O . GLY A 1 466 ? -2.795 20.960 4.481 1.00 94.88 466 GLY A O 1
ATOM 3791 N N . ASP A 1 467 ? -4.303 19.370 4.978 1.00 96.62 467 ASP A N 1
ATOM 3792 C CA . ASP A 1 467 ? -4.005 19.322 6.408 1.00 96.62 467 ASP A CA 1
ATOM 3793 C C . ASP A 1 467 ? -2.735 18.542 6.731 1.00 96.62 467 ASP A C 1
ATOM 3795 O O . ASP A 1 467 ? -1.918 19.006 7.526 1.00 96.62 467 ASP A O 1
ATOM 3799 N N . ARG A 1 468 ? -2.539 17.386 6.096 1.00 96.06 468 ARG A N 1
ATOM 3800 C CA . ARG A 1 468 ? -1.333 16.574 6.250 1.00 96.06 468 ARG A CA 1
ATOM 3801 C C . ARG A 1 468 ? -0.107 17.314 5.715 1.00 96.06 468 ARG A C 1
ATOM 3803 O O . ARG A 1 468 ? 0.959 17.208 6.310 1.00 96.06 468 ARG A O 1
ATOM 3810 N N . GLY A 1 469 ? -0.237 18.077 4.627 1.00 96.31 469 GLY A N 1
ATOM 3811 C CA . GLY A 1 469 ? 0.821 18.949 4.100 1.00 96.31 469 GLY A CA 1
ATOM 3812 C C . GLY A 1 469 ? 2.087 18.203 3.668 1.00 96.31 469 GLY A C 1
ATOM 3813 O O . GLY A 1 469 ? 3.197 18.730 3.781 1.00 96.31 469 GLY A O 1
ATOM 3814 N N . THR A 1 470 ? 1.944 16.950 3.234 1.00 96.69 470 THR A N 1
ATOM 3815 C CA . THR A 1 470 ? 3.064 16.118 2.780 1.00 96.69 470 THR A CA 1
ATOM 3816 C C . THR A 1 470 ? 2.701 15.408 1.486 1.00 96.69 470 THR A C 1
ATOM 3818 O O . THR A 1 470 ? 1.605 14.873 1.342 1.00 96.69 470 THR A O 1
ATOM 3821 N N . GLY A 1 471 ? 3.628 15.413 0.535 1.00 95.44 471 GLY A N 1
ATOM 3822 C CA . GLY A 1 471 ? 3.562 14.608 -0.676 1.00 95.44 471 GLY A CA 1
ATOM 3823 C C . GLY A 1 471 ? 4.333 13.310 -0.485 1.00 95.44 471 GLY A C 1
ATOM 3824 O O . GLY A 1 471 ? 5.280 13.254 0.299 1.00 95.44 471 GLY A O 1
ATOM 3825 N N . THR A 1 472 ? 3.943 12.277 -1.224 1.00 95.62 472 THR A N 1
ATOM 3826 C CA . THR A 1 472 ? 4.631 10.984 -1.233 1.00 95.62 472 THR A CA 1
ATOM 3827 C C . THR A 1 472 ? 5.094 10.622 -2.632 1.00 95.62 472 THR A C 1
ATOM 3829 O O . THR A 1 472 ? 4.457 10.955 -3.629 1.00 95.62 472 THR A O 1
ATOM 3832 N N . THR A 1 473 ? 6.217 9.922 -2.712 1.00 94.69 473 THR A N 1
ATOM 3833 C CA . THR A 1 473 ? 6.740 9.329 -3.945 1.00 94.69 473 THR A CA 1
ATOM 3834 C C . THR A 1 473 ? 7.421 7.998 -3.629 1.00 94.69 473 THR A C 1
ATOM 3836 O O . THR A 1 473 ? 7.523 7.615 -2.467 1.00 94.69 473 THR A O 1
ATOM 3839 N N . HIS A 1 474 ? 7.903 7.298 -4.648 1.00 92.62 474 HIS A N 1
ATOM 3840 C CA . HIS A 1 474 ? 8.669 6.064 -4.500 1.00 92.62 474 HIS A CA 1
ATOM 3841 C C . HIS A 1 474 ? 10.065 6.241 -5.081 1.00 92.62 474 HIS A C 1
ATOM 3843 O O . HIS A 1 474 ? 10.270 7.046 -5.997 1.00 92.62 474 HIS A O 1
ATOM 3849 N N . ASP A 1 475 ? 11.022 5.470 -4.572 1.00 88.50 475 ASP A N 1
ATOM 3850 C CA . ASP A 1 475 ? 12.284 5.314 -5.279 1.00 88.50 475 ASP A CA 1
ATOM 3851 C C . ASP A 1 475 ? 12.041 4.514 -6.566 1.00 88.50 475 ASP A C 1
ATOM 3853 O O . ASP A 1 475 ? 11.405 3.461 -6.550 1.00 88.50 475 ASP A O 1
ATOM 3857 N N . ARG A 1 476 ? 12.534 5.022 -7.697 1.00 84.56 476 ARG A N 1
ATOM 3858 C CA . ARG A 1 476 ? 12.371 4.376 -9.009 1.00 84.56 476 ARG A CA 1
ATOM 3859 C C . ARG A 1 476 ? 13.191 3.093 -9.143 1.00 84.56 476 ARG A C 1
ATOM 3861 O O . ARG A 1 476 ? 12.987 2.350 -10.095 1.00 84.56 476 ARG A O 1
ATOM 3868 N N . THR A 1 477 ? 14.133 2.863 -8.230 1.00 83.44 477 THR A N 1
ATOM 3869 C CA . THR A 1 477 ? 14.922 1.628 -8.163 1.00 83.44 477 THR A CA 1
ATOM 3870 C C . THR A 1 477 ? 14.188 0.499 -7.442 1.00 83.44 477 THR A C 1
ATOM 3872 O O . THR A 1 477 ? 14.571 -0.659 -7.594 1.00 83.44 477 THR A O 1
ATOM 3875 N N . TRP A 1 478 ? 13.126 0.802 -6.685 1.00 91.44 478 TRP A N 1
ATOM 3876 C CA . TRP A 1 478 ? 12.335 -0.224 -6.014 1.00 91.44 478 TRP A CA 1
ATOM 3877 C C . TRP A 1 478 ? 11.507 -1.021 -7.019 1.00 91.44 478 TRP A C 1
ATOM 3879 O O . TRP A 1 478 ? 10.905 -0.465 -7.939 1.00 91.44 478 TRP A O 1
ATOM 3889 N N . ILE A 1 479 ? 11.466 -2.339 -6.817 1.00 91.88 479 ILE A N 1
ATOM 3890 C CA . ILE A 1 479 ? 10.769 -3.266 -7.710 1.00 91.88 479 ILE A CA 1
ATOM 3891 C C . ILE A 1 479 ? 9.270 -2.943 -7.697 1.00 91.88 479 ILE A C 1
ATOM 3893 O O . ILE A 1 479 ? 8.653 -2.824 -6.635 1.00 91.88 479 ILE A O 1
ATOM 3897 N N . GLU A 1 480 ? 8.701 -2.784 -8.890 1.00 92.50 480 GLU A N 1
ATOM 3898 C CA . GLU A 1 480 ? 7.290 -2.460 -9.086 1.00 92.50 480 GLU A CA 1
ATOM 3899 C C . GLU A 1 480 ? 6.383 -3.690 -8.977 1.00 92.50 480 GLU A C 1
ATOM 3901 O O . GLU A 1 480 ? 6.844 -4.826 -9.063 1.00 92.50 480 GLU A O 1
ATOM 3906 N N . SER A 1 481 ? 5.081 -3.448 -8.827 1.00 94.69 481 SER A N 1
ATOM 3907 C CA . SER A 1 481 ? 4.047 -4.481 -8.758 1.00 94.69 481 SER A CA 1
ATOM 3908 C C . SER A 1 481 ? 2.901 -4.194 -9.733 1.00 94.69 481 SER A C 1
ATOM 3910 O O . SER A 1 481 ? 2.947 -3.236 -10.507 1.00 94.69 481 SER A O 1
ATOM 3912 N N . GLY A 1 482 ? 1.850 -5.017 -9.694 1.00 93.62 482 GLY A N 1
ATOM 3913 C CA . GLY A 1 482 ? 0.624 -4.778 -10.458 1.00 93.62 482 GLY A CA 1
ATOM 3914 C C . GLY A 1 482 ? -0.143 -3.513 -10.056 1.00 93.62 482 GLY A C 1
ATOM 3915 O O . GLY A 1 482 ? -0.972 -3.050 -10.843 1.00 93.62 482 GLY A O 1
ATOM 3916 N N . SER A 1 483 ? 0.149 -2.956 -8.877 1.00 95.25 483 SER A N 1
ATOM 3917 C CA . SER A 1 483 ? -0.472 -1.750 -8.332 1.00 95.25 483 SER A CA 1
ATOM 3918 C C . SER A 1 483 ? 0.545 -0.611 -8.295 1.00 95.25 483 SER A C 1
ATOM 3920 O O . SER A 1 483 ? 1.646 -0.748 -7.762 1.00 95.25 483 SER A O 1
ATOM 3922 N N . SER A 1 484 ? 0.177 0.555 -8.825 1.00 92.00 484 SER A N 1
ATOM 3923 C CA . SER A 1 484 ? 1.094 1.701 -8.957 1.00 92.00 484 SER A CA 1
ATOM 3924 C C . SER A 1 484 ? 1.622 2.237 -7.619 1.00 92.00 484 SER A C 1
ATOM 3926 O O . SER A 1 484 ? 2.736 2.763 -7.561 1.00 92.00 484 SER A O 1
ATOM 3928 N N . TRP A 1 485 ? 0.835 2.082 -6.552 1.00 93.44 485 TRP A N 1
ATOM 3929 C CA . TRP A 1 485 ? 1.148 2.521 -5.193 1.00 93.44 485 TRP A CA 1
ATOM 3930 C C . TRP A 1 485 ? 2.064 1.559 -4.425 1.00 93.44 485 TRP A C 1
ATOM 3932 O O . TRP A 1 485 ? 2.599 1.943 -3.395 1.00 93.44 485 TRP A O 1
ATOM 3942 N N . LEU A 1 486 ? 2.257 0.329 -4.907 1.00 96.19 486 LEU A N 1
ATOM 3943 C CA . LEU A 1 486 ? 2.892 -0.750 -4.154 1.00 96.19 486 LEU A CA 1
ATOM 3944 C C . LEU A 1 486 ? 4.253 -1.116 -4.752 1.00 96.19 486 LEU A C 1
ATOM 3946 O O . LEU A 1 486 ? 4.338 -1.554 -5.905 1.00 96.19 486 LEU A O 1
ATOM 3950 N N . LYS A 1 487 ? 5.315 -0.960 -3.955 1.00 96.25 487 LYS A N 1
ATOM 3951 C CA . LYS A 1 487 ? 6.695 -1.329 -4.297 1.00 96.25 487 LYS A CA 1
ATOM 3952 C C . LYS A 1 487 ? 7.247 -2.348 -3.295 1.00 96.25 487 LYS A C 1
ATOM 3954 O O . LYS A 1 487 ? 6.811 -2.407 -2.148 1.00 96.25 487 LYS A O 1
ATOM 3959 N N . ILE A 1 488 ? 8.220 -3.155 -3.715 1.00 96.06 488 ILE A N 1
ATOM 3960 C CA . ILE A 1 488 ? 8.883 -4.116 -2.819 1.00 96.06 488 ILE A CA 1
ATOM 3961 C C . ILE A 1 488 ? 9.936 -3.387 -1.979 1.00 96.06 488 ILE A C 1
ATOM 3963 O O . ILE A 1 488 ? 10.994 -3.021 -2.485 1.00 96.06 488 ILE A O 1
ATOM 3967 N N . THR A 1 489 ? 9.663 -3.209 -0.686 1.00 95.81 489 THR A N 1
ATOM 3968 C CA . THR A 1 489 ? 10.547 -2.508 0.265 1.00 95.81 489 THR A CA 1
ATOM 3969 C C . THR A 1 489 ? 10.635 -3.252 1.606 1.00 95.81 489 THR A C 1
ATOM 3971 O O . THR A 1 489 ? 10.084 -2.793 2.612 1.00 95.81 489 THR A O 1
ATOM 3974 N N . PRO A 1 490 ? 11.314 -4.411 1.670 1.00 96.00 490 PRO A N 1
ATOM 3975 C CA . PRO A 1 490 ? 11.270 -5.282 2.844 1.00 96.00 490 PRO A CA 1
ATOM 3976 C C . PRO A 1 490 ? 11.802 -4.605 4.114 1.00 96.00 490 PRO A C 1
ATOM 3978 O O . PRO A 1 490 ? 11.267 -4.819 5.201 1.00 96.00 490 PRO A O 1
ATOM 3981 N N . PHE A 1 491 ? 12.824 -3.752 3.989 1.00 95.12 491 PHE A N 1
ATOM 3982 C CA . PHE A 1 491 ? 13.408 -3.023 5.120 1.00 95.12 491 PHE A CA 1
ATOM 3983 C C . PHE A 1 491 ? 12.363 -2.182 5.877 1.00 95.12 491 PHE A C 1
ATOM 3985 O O . PHE A 1 491 ? 12.405 -2.099 7.106 1.00 95.12 491 PHE A O 1
ATOM 3992 N N . GLY A 1 492 ? 11.392 -1.599 5.164 1.00 96.56 492 GLY A N 1
ATOM 3993 C CA . GLY A 1 492 ? 10.340 -0.784 5.763 1.00 96.56 492 GLY A CA 1
ATOM 3994 C C . GLY A 1 492 ? 9.422 -1.585 6.674 1.00 96.56 492 GLY A C 1
ATOM 3995 O O . GLY A 1 492 ? 8.983 -1.077 7.702 1.00 96.56 492 GLY A O 1
ATOM 3996 N N . PHE A 1 493 ? 9.216 -2.869 6.373 1.00 98.00 493 PHE A N 1
ATOM 3997 C CA . PHE A 1 493 ? 8.398 -3.751 7.197 1.00 98.00 493 PHE A CA 1
ATOM 3998 C C . PHE A 1 493 ? 9.020 -4.006 8.577 1.00 98.00 493 PHE A C 1
ATOM 4000 O O . PHE A 1 493 ? 8.332 -3.968 9.596 1.00 98.00 493 PHE A O 1
ATOM 4007 N N . ARG A 1 494 ? 10.345 -4.190 8.641 1.00 97.88 494 ARG A N 1
ATOM 4008 C CA . ARG A 1 494 ? 11.068 -4.271 9.921 1.00 97.88 494 ARG A CA 1
ATOM 4009 C C . ARG A 1 494 ? 11.007 -2.943 10.675 1.00 97.88 494 ARG A C 1
ATOM 4011 O O . ARG A 1 494 ? 10.790 -2.940 11.886 1.00 97.88 494 ARG A O 1
ATOM 4018 N N . LYS A 1 495 ? 11.166 -1.818 9.970 1.00 97.75 495 LYS A N 1
ATOM 4019 C CA . LYS A 1 495 ? 11.124 -0.480 10.577 1.00 97.75 495 LYS A CA 1
ATOM 4020 C C . LYS A 1 495 ? 9.758 -0.147 11.174 1.00 97.75 495 LYS A C 1
ATOM 4022 O O . LYS A 1 495 ? 9.725 0.303 12.314 1.00 97.75 495 LYS A O 1
ATOM 4027 N N . ILE A 1 496 ? 8.650 -0.434 10.486 1.00 98.12 496 ILE A N 1
ATOM 4028 C CA . ILE A 1 496 ? 7.309 -0.184 11.040 1.00 98.12 496 ILE A CA 1
ATOM 4029 C C . ILE A 1 496 ? 7.006 -1.090 12.242 1.00 98.12 496 ILE A C 1
ATOM 4031 O O . ILE A 1 496 ? 6.437 -0.625 13.224 1.00 98.12 496 ILE A O 1
ATOM 4035 N N . LEU A 1 497 ? 7.446 -2.355 12.230 1.00 98.44 497 LEU A N 1
ATOM 4036 C CA . LEU A 1 497 ? 7.322 -3.249 13.389 1.00 98.44 497 LEU A CA 1
ATOM 4037 C C . LEU A 1 497 ? 8.073 -2.702 14.609 1.00 98.44 497 LEU A C 1
ATOM 4039 O O . LEU A 1 497 ? 7.548 -2.713 15.723 1.00 98.44 497 LEU A O 1
ATOM 4043 N N . LYS A 1 498 ? 9.289 -2.191 14.392 1.00 98.06 498 LYS A N 1
ATOM 4044 C CA . LYS A 1 498 ? 10.077 -1.539 15.439 1.00 98.06 498 LYS A CA 1
ATOM 4045 C C . LYS A 1 498 ? 9.429 -0.234 15.913 1.00 98.06 498 LYS A C 1
ATOM 4047 O O . LYS A 1 498 ? 9.359 -0.012 17.114 1.00 98.06 498 LYS A O 1
ATOM 4052 N N . PHE A 1 499 ? 8.898 0.578 15.000 1.00 97.94 499 PHE A N 1
ATOM 4053 C CA . PHE A 1 499 ? 8.148 1.788 15.339 1.00 97.94 499 PHE A CA 1
ATOM 4054 C C . PHE A 1 499 ? 6.938 1.471 16.225 1.00 97.94 499 PHE A C 1
ATOM 4056 O O . PHE A 1 499 ? 6.793 2.074 17.278 1.00 97.94 499 PHE A O 1
ATOM 4063 N N . ILE A 1 500 ? 6.117 0.476 15.865 1.00 98.25 500 ILE A N 1
ATOM 4064 C CA . ILE A 1 500 ? 4.960 0.053 16.675 1.00 98.25 500 ILE A CA 1
ATOM 4065 C C . ILE A 1 500 ? 5.402 -0.361 18.082 1.00 98.25 500 ILE A C 1
ATOM 4067 O O . ILE A 1 500 ? 4.752 -0.015 19.070 1.00 98.25 500 ILE A O 1
ATOM 4071 N N . LYS A 1 501 ? 6.517 -1.094 18.181 1.00 98.00 501 LYS A N 1
ATOM 4072 C CA . LYS A 1 501 ? 7.101 -1.478 19.464 1.00 98.00 501 LYS A CA 1
ATOM 4073 C C . LYS A 1 501 ? 7.501 -0.258 20.295 1.00 98.00 501 LYS A C 1
ATOM 4075 O O . LYS A 1 501 ? 7.139 -0.195 21.469 1.00 98.00 501 LYS A O 1
ATOM 4080 N N . ASP A 1 502 ? 8.261 0.656 19.709 1.00 97.75 502 ASP A N 1
ATOM 4081 C CA . ASP A 1 502 ? 8.857 1.776 20.431 1.00 97.75 502 ASP A CA 1
ATOM 4082 C C . ASP A 1 502 ? 7.794 2.839 20.795 1.00 97.75 502 ASP A C 1
ATOM 4084 O O . ASP A 1 502 ? 7.822 3.366 21.905 1.00 97.75 502 ASP A O 1
ATOM 4088 N N . GLU A 1 503 ? 6.813 3.084 19.919 1.00 97.12 503 GLU A N 1
ATOM 4089 C CA . GLU A 1 503 ? 5.765 4.106 20.090 1.00 97.12 503 GLU A CA 1
ATOM 4090 C C . GLU A 1 503 ? 4.616 3.649 21.006 1.00 97.12 503 GLU A C 1
ATOM 4092 O O . GLU A 1 503 ? 4.097 4.437 21.796 1.00 97.12 503 GLU A O 1
ATOM 4097 N N . TYR A 1 504 ? 4.212 2.373 20.932 1.00 97.56 504 TYR A N 1
ATOM 4098 C CA . TYR A 1 504 ? 3.019 1.859 21.632 1.00 97.56 504 TYR A CA 1
ATOM 4099 C C . TYR A 1 504 ? 3.332 0.855 22.750 1.00 97.56 504 TYR A C 1
ATOM 4101 O O . TYR A 1 504 ? 2.440 0.153 23.228 1.00 97.56 504 TYR A O 1
ATOM 4109 N N . GLY A 1 505 ? 4.593 0.771 23.187 1.00 96.56 505 GLY A N 1
ATOM 4110 C CA . GLY A 1 505 ? 4.984 -0.011 24.365 1.00 96.56 505 GLY A CA 1
ATOM 4111 C C . GLY A 1 505 ? 5.074 -1.526 24.140 1.00 96.56 505 GLY A C 1
ATOM 4112 O O . GLY A 1 505 ? 4.765 -2.302 25.041 1.00 96.56 505 GLY A O 1
ATOM 4113 N N . ASN A 1 506 ? 5.512 -1.951 22.952 1.00 97.94 506 ASN A N 1
ATOM 4114 C CA . ASN A 1 506 ? 5.684 -3.353 22.540 1.00 97.94 506 ASN A CA 1
ATOM 4115 C C . ASN A 1 506 ? 4.442 -4.247 22.746 1.00 97.94 506 ASN A C 1
ATOM 4117 O O . ASN A 1 506 ? 4.549 -5.308 23.371 1.00 97.94 506 ASN A O 1
ATOM 4121 N N . PRO A 1 507 ? 3.257 -3.848 22.246 1.00 98.12 507 PRO A N 1
ATOM 4122 C CA . PRO A 1 507 ? 2.067 -4.681 22.353 1.00 98.12 507 PRO A CA 1
ATOM 4123 C C . PRO A 1 507 ? 2.244 -5.981 21.546 1.00 98.12 507 PRO A C 1
ATOM 4125 O O . PRO A 1 507 ? 3.026 -6.005 20.595 1.00 98.12 507 PRO A O 1
ATOM 4128 N N . PRO A 1 508 ? 1.476 -7.048 21.834 1.00 98.50 508 PRO A N 1
ATOM 4129 C CA . PRO A 1 508 ? 1.403 -8.204 20.946 1.00 98.50 508 PRO A CA 1
ATOM 4130 C C . PRO A 1 508 ? 1.000 -7.766 19.537 1.00 98.50 508 PRO A C 1
ATOM 4132 O O . PRO A 1 508 ? -0.057 -7.161 19.370 1.00 98.50 508 PRO A O 1
ATOM 4135 N N . VAL A 1 509 ? 1.801 -8.081 18.523 1.00 98.56 509 VAL A N 1
ATOM 4136 C CA . VAL A 1 509 ? 1.572 -7.652 17.138 1.00 98.56 509 VAL A CA 1
ATOM 4137 C C . VAL A 1 509 ? 1.081 -8.818 16.284 1.00 98.56 509 VAL A C 1
ATOM 4139 O O . VAL A 1 509 ? 1.625 -9.925 16.336 1.00 98.56 509 VAL A O 1
ATOM 4142 N N . TYR A 1 510 ? 0.077 -8.563 15.447 1.00 98.31 510 TYR A N 1
ATOM 4143 C CA . TYR A 1 510 ? -0.351 -9.468 14.383 1.00 98.31 510 TYR A CA 1
ATOM 4144 C C . TYR A 1 510 ? -0.389 -8.723 13.055 1.00 98.31 510 TYR A C 1
ATOM 4146 O O . TYR A 1 510 ? -1.127 -7.752 12.902 1.00 98.31 510 TYR A O 1
ATOM 4154 N N . VAL A 1 511 ? 0.352 -9.233 12.074 1.00 97.94 511 VAL A N 1
ATOM 4155 C CA . VAL A 1 511 ? 0.203 -8.796 10.684 1.00 97.94 511 VAL A CA 1
ATOM 4156 C C . VAL A 1 511 ? -1.067 -9.448 10.150 1.00 97.94 511 VAL A C 1
ATOM 4158 O O . VAL A 1 511 ? -1.175 -10.684 10.097 1.00 97.94 511 VAL A O 1
ATOM 4161 N N . THR A 1 512 ? -2.059 -8.626 9.827 1.00 96.19 512 THR A N 1
ATOM 4162 C CA . THR A 1 512 ? -3.388 -9.075 9.395 1.00 96.19 512 THR A CA 1
ATOM 4163 C C . THR A 1 512 ? -3.547 -9.088 7.883 1.00 96.19 512 THR A C 1
ATOM 4165 O O . THR A 1 512 ? -4.296 -9.931 7.396 1.00 96.19 512 THR A O 1
ATOM 4168 N N . GLU A 1 513 ? -2.754 -8.299 7.157 1.00 97.19 513 GLU A N 1
ATOM 4169 C CA . GLU A 1 513 ? -2.579 -8.385 5.706 1.00 97.19 513 GLU A CA 1
ATOM 4170 C C . GLU A 1 513 ? -1.155 -7.935 5.314 1.00 97.19 513 GLU A C 1
ATOM 4172 O O . GLU A 1 513 ? -0.623 -6.949 5.830 1.00 97.19 513 GLU A O 1
ATOM 4177 N N . ASN A 1 514 ? -0.516 -8.696 4.422 1.00 98.31 514 ASN A N 1
ATOM 4178 C CA . ASN A 1 514 ? 0.726 -8.342 3.730 1.00 98.31 514 ASN A CA 1
ATOM 4179 C C . ASN A 1 514 ? 0.798 -9.134 2.417 1.00 98.31 514 ASN A C 1
ATOM 4181 O O . ASN A 1 514 ? 0.583 -10.353 2.407 1.00 98.31 514 ASN A O 1
ATOM 4185 N N . GLY A 1 515 ? 1.066 -8.465 1.300 1.00 97.25 515 GLY A N 1
ATOM 4186 C CA . GLY A 1 515 ? 0.958 -9.092 -0.013 1.00 97.25 515 GLY A CA 1
ATOM 4187 C C . GLY A 1 515 ? 1.472 -8.237 -1.154 1.00 97.25 515 GLY A C 1
ATOM 4188 O O . GLY A 1 515 ? 1.837 -7.081 -0.970 1.00 97.25 515 GLY A O 1
ATOM 4189 N N . ILE A 1 516 ? 1.492 -8.817 -2.351 1.00 97.56 516 ILE A N 1
ATOM 4190 C CA . ILE A 1 516 ? 1.949 -8.128 -3.556 1.00 97.56 516 ILE A CA 1
ATOM 4191 C C . ILE A 1 516 ? 1.086 -8.500 -4.763 1.00 97.56 516 ILE A C 1
ATOM 4193 O O . ILE A 1 516 ? 0.726 -9.669 -4.963 1.00 97.56 516 ILE A O 1
ATOM 4197 N N . SER A 1 517 ? 0.755 -7.492 -5.567 1.00 96.81 517 SER A N 1
ATOM 4198 C CA . SER A 1 517 ? -0.088 -7.639 -6.747 1.00 96.81 517 SER A CA 1
ATOM 4199 C C . SER A 1 517 ? 0.710 -7.936 -8.009 1.00 96.81 517 SER A C 1
ATOM 4201 O O . SER A 1 517 ? 1.874 -7.567 -8.162 1.00 96.81 517 SER A O 1
ATOM 4203 N N . GLU A 1 518 ? 0.036 -8.557 -8.969 1.00 93.62 518 GLU A N 1
ATOM 4204 C CA . GLU A 1 518 ? 0.473 -8.650 -10.358 1.00 93.62 518 GLU A CA 1
ATOM 4205 C C . GLU A 1 518 ? -0.635 -8.150 -11.286 1.00 93.62 518 GLU A C 1
ATOM 4207 O O . GLU A 1 518 ? -1.822 -8.303 -10.995 1.00 93.62 518 GLU A O 1
ATOM 4212 N N . ARG A 1 519 ? -0.236 -7.585 -12.426 1.00 92.25 519 ARG A N 1
ATOM 4213 C CA . ARG A 1 519 ? -1.114 -7.103 -13.501 1.00 92.25 519 ARG A CA 1
ATOM 4214 C C . ARG A 1 519 ? -0.575 -7.628 -14.839 1.00 92.25 519 ARG A C 1
ATOM 4216 O O . ARG A 1 519 ? 0.609 -7.928 -14.947 1.00 92.25 519 ARG A O 1
ATOM 4223 N N . GLY A 1 520 ? -1.430 -7.747 -15.857 1.00 88.94 520 GLY A N 1
ATOM 4224 C CA . GLY A 1 520 ? -1.033 -8.200 -17.201 1.00 88.94 520 GLY A CA 1
ATOM 4225 C C . GLY A 1 520 ? -1.287 -9.689 -17.445 1.00 88.94 520 GLY A C 1
ATOM 4226 O O . GLY A 1 520 ? -2.309 -10.212 -16.995 1.00 88.94 520 GLY A O 1
ATOM 4227 N N . GLU A 1 521 ? -0.394 -10.369 -18.168 1.00 87.25 521 GLU A N 1
ATOM 4228 C CA . GLU A 1 521 ? -0.525 -11.805 -18.456 1.00 87.25 521 GLU A CA 1
ATOM 4229 C C . GLU A 1 521 ? -0.483 -12.650 -17.173 1.00 87.25 521 GLU A C 1
ATOM 4231 O O . GLU A 1 521 ? 0.225 -12.344 -16.212 1.00 87.25 521 GLU A O 1
ATOM 4236 N N . VAL A 1 522 ? -1.283 -13.718 -17.136 1.00 87.19 522 VAL A N 1
ATOM 4237 C CA . VAL A 1 522 ? -1.337 -14.626 -15.985 1.00 87.19 522 VAL A CA 1
ATOM 4238 C C . VAL A 1 522 ? -0.210 -15.647 -16.098 1.00 87.19 522 VAL A C 1
ATOM 4240 O O . VAL A 1 522 ? -0.184 -16.451 -17.025 1.00 87.19 522 VAL A O 1
ATOM 4243 N N . THR A 1 523 ? 0.678 -15.664 -15.105 1.00 86.88 523 THR A N 1
ATOM 4244 C CA . THR A 1 523 ? 1.683 -16.714 -14.913 1.00 86.88 523 THR A CA 1
ATOM 4245 C C . THR A 1 523 ? 1.467 -17.402 -13.570 1.00 86.88 523 THR A C 1
ATOM 4247 O O . THR A 1 523 ? 1.260 -16.750 -12.549 1.00 86.88 523 THR A O 1
ATOM 4250 N N . LEU A 1 524 ? 1.518 -18.737 -13.554 1.00 91.44 524 LEU A N 1
ATOM 4251 C CA . LEU A 1 524 ? 1.520 -19.506 -12.303 1.00 91.44 524 LEU A CA 1
ATOM 4252 C C . LEU A 1 524 ? 2.912 -19.525 -11.645 1.00 91.44 524 LEU A C 1
ATOM 4254 O O . LEU A 1 524 ? 3.032 -19.878 -10.474 1.00 91.44 524 LEU A O 1
ATOM 4258 N N . ASN A 1 525 ? 3.967 -19.151 -12.380 1.00 91.00 525 ASN A N 1
ATOM 4259 C CA . ASN A 1 525 ? 5.339 -19.037 -11.881 1.00 91.00 525 ASN A CA 1
ATOM 4260 C C . ASN A 1 525 ? 5.625 -17.592 -11.438 1.00 91.00 525 ASN A C 1
ATOM 4262 O O . ASN A 1 525 ? 6.400 -16.866 -12.059 1.00 91.00 525 ASN A O 1
ATOM 4266 N N . ASP A 1 526 ? 4.975 -17.186 -10.356 1.00 90.44 526 ASP A N 1
ATOM 4267 C CA . ASP A 1 526 ? 4.997 -15.850 -9.758 1.00 90.44 526 ASP A CA 1
ATOM 4268 C C . ASP A 1 526 ? 6.226 -15.628 -8.853 1.00 90.44 526 ASP A C 1
ATOM 4270 O O . ASP A 1 526 ? 6.136 -15.410 -7.640 1.00 90.44 526 ASP A O 1
ATOM 4274 N N . ILE A 1 527 ? 7.420 -15.685 -9.452 1.00 88.88 527 ILE A N 1
ATOM 4275 C CA . ILE A 1 527 ? 8.704 -15.525 -8.739 1.00 88.88 527 ILE A CA 1
ATOM 4276 C C . ILE A 1 527 ? 8.770 -14.184 -7.995 1.00 88.88 527 ILE A C 1
ATOM 4278 O O . ILE A 1 527 ? 9.284 -14.126 -6.882 1.00 88.88 527 ILE A O 1
ATOM 4282 N N . HIS A 1 528 ? 8.188 -13.131 -8.566 1.00 90.62 528 HIS A N 1
ATOM 4283 C CA . HIS A 1 528 ? 8.055 -11.817 -7.938 1.00 90.62 528 HIS A CA 1
ATOM 4284 C C . HIS A 1 528 ? 7.332 -11.883 -6.575 1.00 90.62 528 HIS A C 1
ATOM 4286 O O . HIS A 1 528 ? 7.835 -11.363 -5.579 1.00 90.62 528 HIS A O 1
ATOM 4292 N N . ARG A 1 529 ? 6.203 -12.605 -6.492 1.00 95.12 529 ARG A N 1
ATOM 4293 C CA . ARG A 1 529 ? 5.454 -12.802 -5.238 1.00 95.12 529 ARG A CA 1
ATOM 4294 C C . ARG A 1 529 ? 6.219 -13.662 -4.241 1.00 95.12 529 ARG A C 1
ATOM 4296 O O . ARG A 1 529 ? 6.203 -13.385 -3.044 1.00 95.12 529 ARG A O 1
ATOM 4303 N N . THR A 1 530 ? 6.927 -14.674 -4.735 1.00 93.31 530 THR A N 1
ATOM 4304 C CA . THR A 1 530 ? 7.825 -15.485 -3.902 1.00 93.31 530 THR A CA 1
ATOM 4305 C C . THR A 1 530 ? 8.915 -14.621 -3.260 1.00 93.31 530 THR A C 1
ATOM 4307 O O . THR A 1 530 ? 9.073 -14.655 -2.043 1.00 93.31 530 THR A O 1
ATOM 4310 N N . HIS A 1 531 ? 9.596 -13.793 -4.056 1.00 94.31 531 HIS A N 1
ATOM 4311 C CA . HIS A 1 531 ? 10.628 -12.874 -3.581 1.00 94.31 531 HIS A CA 1
ATOM 4312 C C . HIS A 1 531 ? 10.087 -11.896 -2.527 1.00 94.31 531 HIS A C 1
ATOM 4314 O O . HIS A 1 531 ? 10.731 -11.689 -1.499 1.00 94.31 531 HIS A O 1
ATOM 4320 N N . TYR A 1 532 ? 8.889 -11.339 -2.735 1.00 97.50 532 TYR A N 1
ATOM 4321 C CA . TYR A 1 532 ? 8.238 -10.471 -1.752 1.00 97.50 532 TYR A CA 1
ATOM 4322 C C . TYR A 1 532 ? 8.048 -11.171 -0.401 1.00 97.50 532 TYR A C 1
ATOM 4324 O O . TYR A 1 532 ? 8.554 -10.694 0.615 1.00 97.50 532 TYR A O 1
ATOM 4332 N N . TYR A 1 533 ? 7.369 -12.325 -0.389 1.00 97.62 533 TYR A N 1
ATOM 4333 C CA . TYR A 1 533 ? 7.077 -13.047 0.851 1.00 97.62 533 TYR A CA 1
ATOM 4334 C C . TYR A 1 533 ? 8.341 -13.498 1.574 1.00 97.62 533 TYR A C 1
ATOM 4336 O O . TYR A 1 533 ? 8.424 -13.353 2.791 1.00 97.62 533 TYR A O 1
ATOM 4344 N N . GLU A 1 534 ? 9.339 -14.011 0.854 1.00 95.50 534 GLU A N 1
ATOM 4345 C CA . GLU A 1 534 ? 10.608 -14.415 1.461 1.00 95.50 534 GLU A CA 1
ATOM 4346 C C . GLU A 1 534 ? 11.273 -13.252 2.190 1.00 95.50 534 GLU A C 1
ATOM 4348 O O . GLU A 1 534 ? 11.619 -13.381 3.363 1.00 95.50 534 GLU A O 1
ATOM 4353 N N . ASN A 1 535 ? 11.399 -12.099 1.533 1.00 96.19 535 ASN A N 1
ATOM 4354 C CA . ASN A 1 535 ? 12.097 -10.966 2.121 1.00 96.19 535 ASN A CA 1
ATOM 4355 C C . ASN A 1 535 ? 11.287 -10.301 3.240 1.00 96.19 535 ASN A C 1
ATOM 4357 O O . ASN A 1 535 ? 11.846 -10.029 4.299 1.00 96.19 535 ASN A O 1
ATOM 4361 N N . TYR A 1 536 ? 9.977 -10.093 3.075 1.00 98.19 536 TYR A N 1
ATOM 4362 C CA . TYR A 1 536 ? 9.140 -9.489 4.122 1.00 98.19 536 TYR A CA 1
ATOM 4363 C C . TYR A 1 536 ? 9.024 -10.395 5.351 1.00 98.19 536 TYR A C 1
ATOM 4365 O O . TYR A 1 536 ? 9.215 -9.941 6.479 1.00 98.19 536 TYR A O 1
ATOM 4373 N N . ILE A 1 537 ? 8.795 -11.698 5.172 1.00 98.38 537 ILE A N 1
ATOM 4374 C CA . ILE A 1 537 ? 8.726 -12.624 6.309 1.00 98.38 537 ILE A CA 1
ATOM 4375 C C . ILE A 1 537 ? 10.102 -12.743 6.985 1.00 98.38 537 ILE A C 1
ATOM 4377 O O . ILE A 1 537 ? 10.175 -12.853 8.208 1.00 98.38 537 ILE A O 1
ATOM 4381 N N . ASN A 1 538 ? 11.210 -12.651 6.241 1.00 97.94 538 ASN A N 1
ATOM 4382 C CA . ASN A 1 538 ? 12.541 -12.622 6.846 1.00 97.94 538 ASN A CA 1
ATOM 4383 C C . ASN A 1 538 ? 12.796 -11.342 7.659 1.00 97.94 538 ASN A C 1
ATOM 4385 O O . ASN A 1 538 ? 13.417 -11.395 8.719 1.00 97.94 538 ASN A O 1
ATOM 4389 N N . GLN A 1 539 ? 12.272 -10.200 7.215 1.00 98.19 539 GLN A N 1
ATOM 4390 C CA . GLN A 1 539 ? 12.315 -8.940 7.965 1.00 98.19 539 GLN A CA 1
ATOM 4391 C C . GLN A 1 539 ? 11.457 -8.991 9.232 1.00 98.19 539 GLN A C 1
ATOM 4393 O O . GLN A 1 539 ? 11.894 -8.517 10.279 1.00 98.19 539 GLN A O 1
ATOM 4398 N N . ALA A 1 540 ? 10.299 -9.654 9.185 1.00 98.12 540 ALA A N 1
ATOM 4399 C CA . ALA A 1 540 ? 9.530 -9.988 10.382 1.00 98.12 540 ALA A CA 1
ATOM 4400 C C . ALA A 1 540 ? 10.328 -10.881 11.347 1.00 98.12 540 ALA A C 1
ATOM 4402 O O . ALA A 1 540 ? 10.350 -10.609 12.545 1.00 98.12 540 ALA A O 1
ATOM 4403 N N . LEU A 1 541 ? 11.037 -11.897 10.841 1.00 97.94 541 LEU A N 1
ATOM 4404 C CA . LEU A 1 541 ? 11.888 -12.756 11.672 1.00 97.94 541 LEU A CA 1
ATOM 4405 C C . LEU A 1 541 ? 13.013 -11.952 12.341 1.00 97.94 541 LEU A C 1
ATOM 4407 O O . LEU A 1 541 ? 13.263 -12.125 13.532 1.00 97.94 541 LEU A O 1
ATOM 4411 N N . LYS A 1 542 ? 13.656 -11.037 11.606 1.00 97.94 542 LYS A N 1
ATOM 4412 C CA . LYS A 1 542 ? 14.659 -10.109 12.154 1.00 97.94 542 LYS A CA 1
ATOM 4413 C C . LYS A 1 542 ? 14.063 -9.197 13.225 1.00 97.94 542 LYS A C 1
ATOM 4415 O O . LYS A 1 542 ? 14.666 -9.059 14.284 1.00 97.94 542 LYS A O 1
ATOM 4420 N N . ALA A 1 543 ? 12.878 -8.633 12.998 1.00 98.00 543 ALA A N 1
ATOM 4421 C CA . ALA A 1 543 ? 12.190 -7.817 13.998 1.00 98.00 543 ALA A CA 1
ATOM 4422 C C . ALA A 1 543 ? 11.926 -8.605 15.294 1.00 98.00 543 ALA A C 1
ATOM 4424 O O . ALA A 1 543 ? 12.135 -8.097 16.395 1.00 98.00 543 ALA A O 1
ATOM 4425 N N . THR A 1 544 ? 11.527 -9.875 15.179 1.00 97.56 544 THR A N 1
ATOM 4426 C CA . THR A 1 544 ? 11.309 -10.751 16.336 1.00 97.56 544 THR A CA 1
ATOM 4427 C C . THR A 1 544 ? 12.613 -11.116 17.046 1.00 97.56 544 THR A C 1
ATOM 4429 O O . THR A 1 544 ? 12.720 -10.939 18.256 1.00 97.56 544 THR A O 1
ATOM 4432 N N . LEU A 1 545 ? 13.605 -11.634 16.316 1.00 96.62 545 LEU A N 1
ATOM 4433 C CA . LEU A 1 545 ? 14.804 -12.235 16.910 1.00 96.62 545 LEU A CA 1
ATOM 4434 C C . LEU A 1 545 ? 15.898 -11.223 17.259 1.00 96.62 545 LEU A C 1
ATOM 4436 O O . LEU A 1 545 ? 16.632 -11.439 18.219 1.00 96.62 545 LEU A O 1
ATOM 4440 N N . LEU A 1 546 ? 16.030 -10.145 16.483 1.00 96.75 546 LEU A N 1
ATOM 4441 C CA . LEU A 1 546 ? 17.097 -9.152 16.643 1.00 96.75 546 LEU A CA 1
ATOM 4442 C C . LEU A 1 546 ? 16.608 -7.881 17.343 1.00 96.75 546 LEU A C 1
ATOM 4444 O O . LEU A 1 546 ? 17.363 -7.294 18.113 1.00 96.75 546 LEU A O 1
ATOM 4448 N N . ASP A 1 547 ? 15.357 -7.465 17.108 1.00 97.50 547 ASP A N 1
ATOM 4449 C CA . ASP A 1 547 ? 14.827 -6.208 17.663 1.00 97.50 547 ASP A CA 1
ATOM 4450 C C . ASP A 1 547 ? 13.881 -6.406 18.859 1.00 97.50 547 ASP A C 1
ATOM 4452 O O . ASP A 1 547 ? 13.503 -5.430 19.515 1.00 97.50 547 ASP A O 1
ATOM 4456 N N . GLY A 1 548 ? 13.497 -7.648 19.174 1.00 97.81 548 GLY A N 1
ATOM 4457 C CA . GLY A 1 548 ? 12.640 -7.980 20.316 1.00 97.81 548 GLY A CA 1
ATOM 4458 C C . GLY A 1 548 ? 11.184 -7.522 20.174 1.00 97.81 548 GLY A C 1
ATOM 4459 O O . GLY A 1 548 ? 10.547 -7.194 21.179 1.00 97.81 548 GLY A O 1
ATOM 4460 N N . VAL A 1 549 ? 10.665 -7.455 18.945 1.00 98.56 549 VAL A N 1
ATOM 4461 C CA . VAL A 1 549 ? 9.242 -7.186 18.671 1.00 98.56 549 VAL A CA 1
ATOM 4462 C C . VAL A 1 549 ? 8.399 -8.416 19.022 1.00 98.56 549 VAL A C 1
ATOM 4464 O O . VAL A 1 549 ? 8.692 -9.518 18.550 1.00 98.56 549 VAL A O 1
ATOM 4467 N N . ASP A 1 550 ? 7.324 -8.231 19.798 1.00 98.44 550 ASP A N 1
ATOM 4468 C CA . ASP A 1 550 ? 6.362 -9.294 20.152 1.00 98.44 550 ASP A CA 1
ATOM 4469 C C . ASP A 1 550 ? 5.412 -9.623 18.983 1.00 98.44 550 ASP A C 1
ATOM 4471 O O . ASP A 1 550 ? 4.196 -9.435 19.046 1.00 98.44 550 ASP A O 1
ATOM 4475 N N . LEU A 1 551 ? 5.976 -10.094 17.870 1.00 98.50 551 LEU A N 1
ATOM 4476 C CA . LEU A 1 551 ? 5.220 -10.505 16.691 1.00 98.50 551 LEU A CA 1
ATOM 4477 C C . LEU A 1 551 ? 4.708 -11.941 16.855 1.00 98.50 551 LEU A C 1
ATOM 4479 O O . LEU A 1 551 ? 5.485 -12.893 16.956 1.00 98.50 551 LEU A O 1
ATOM 4483 N N . ARG A 1 552 ? 3.384 -12.109 16.826 1.00 97.94 552 ARG A N 1
ATOM 4484 C CA . ARG A 1 552 ? 2.714 -13.386 17.124 1.00 97.94 552 ARG A CA 1
ATOM 4485 C C . ARG A 1 552 ? 2.004 -14.021 15.936 1.00 97.94 552 ARG A C 1
ATOM 4487 O O . ARG A 1 552 ? 1.542 -15.159 16.041 1.00 97.94 552 ARG A O 1
ATOM 4494 N N . GLY A 1 553 ? 1.903 -13.337 14.802 1.00 96.38 553 GLY A N 1
ATOM 4495 C CA . GLY A 1 553 ? 1.344 -13.942 13.602 1.00 96.38 553 GLY A CA 1
ATOM 4496 C C . GLY A 1 553 ? 1.493 -13.110 12.343 1.00 96.38 553 GLY A C 1
ATOM 4497 O O . GLY A 1 553 ? 1.678 -11.894 12.395 1.00 96.38 553 GLY A O 1
ATOM 4498 N N . TYR A 1 554 ? 1.369 -13.804 11.217 1.00 97.19 554 TYR A N 1
ATOM 4499 C CA . TYR A 1 554 ? 1.504 -13.254 9.883 1.00 97.19 554 TYR A CA 1
ATOM 4500 C C . TYR A 1 554 ? 0.410 -13.790 8.964 1.00 97.19 554 TYR A C 1
ATOM 4502 O O . TYR A 1 554 ? 0.161 -14.999 8.910 1.00 97.19 554 TYR A O 1
ATOM 4510 N N . THR A 1 555 ? -0.241 -12.879 8.243 1.00 95.75 555 THR A N 1
ATOM 4511 C CA . THR A 1 555 ? -1.381 -13.186 7.381 1.00 95.75 555 THR A CA 1
ATOM 4512 C C . THR A 1 555 ? -1.118 -12.697 5.964 1.00 95.75 555 THR A C 1
ATOM 4514 O O . THR A 1 555 ? -0.992 -11.497 5.734 1.00 95.75 555 THR A O 1
ATOM 4517 N N . ALA A 1 556 ? -1.034 -13.628 5.017 1.00 96.25 556 ALA A N 1
ATOM 4518 C CA . ALA A 1 556 ? -0.812 -13.312 3.612 1.00 96.25 556 ALA A CA 1
ATOM 4519 C C . ALA A 1 556 ? -2.087 -12.753 2.950 1.00 96.25 556 ALA A C 1
ATOM 4521 O O . ALA A 1 556 ? -3.152 -13.378 3.014 1.00 96.25 556 ALA A O 1
ATOM 4522 N N . TRP A 1 557 ? -1.956 -11.602 2.285 1.00 97.00 557 TRP A N 1
ATOM 4523 C CA . TRP A 1 557 ? -2.948 -11.063 1.357 1.00 97.00 557 TRP A CA 1
ATOM 4524 C C . TRP A 1 557 ? -2.599 -11.483 -0.081 1.00 97.00 557 TRP A C 1
ATOM 4526 O O . TRP A 1 557 ? -1.597 -11.025 -0.622 1.00 97.00 557 TRP A O 1
ATOM 4536 N N . SER A 1 558 ? -3.351 -12.368 -0.728 1.00 95.06 558 SER A N 1
ATOM 4537 C CA . SER A 1 558 ? -4.597 -13.007 -0.277 1.00 95.06 558 SER A CA 1
ATOM 4538 C C . SER A 1 558 ? -4.586 -14.514 -0.529 1.00 95.06 558 SER A C 1
ATOM 4540 O O . SER A 1 558 ? -3.698 -15.053 -1.195 1.00 95.06 558 SER A O 1
ATOM 4542 N N . LEU A 1 559 ? -5.581 -15.223 0.016 1.00 93.50 559 LEU A N 1
ATOM 4543 C CA . LEU A 1 559 ? -5.742 -16.653 -0.258 1.00 93.50 559 LEU A CA 1
ATOM 4544 C C . LEU A 1 559 ? -5.857 -16.914 -1.769 1.00 93.50 559 LEU A C 1
ATOM 4546 O O . LEU A 1 559 ? -5.158 -17.764 -2.306 1.00 93.50 559 LEU A O 1
ATOM 4550 N N . MET A 1 560 ? -6.702 -16.163 -2.468 1.00 94.19 560 MET A N 1
ATOM 4551 C CA . MET A 1 560 ? -6.953 -16.332 -3.897 1.00 94.19 560 MET A CA 1
ATOM 4552 C C . MET A 1 560 ? -7.206 -14.990 -4.574 1.00 94.19 560 MET A C 1
ATOM 4554 O O . MET A 1 560 ? -7.597 -14.024 -3.916 1.00 94.19 560 MET A O 1
ATOM 4558 N N . ASP A 1 561 ? -6.986 -14.946 -5.888 1.00 96.12 561 ASP A N 1
ATOM 4559 C CA . ASP A 1 561 ? -7.324 -13.781 -6.699 1.00 96.12 561 ASP A CA 1
ATOM 4560 C C . ASP A 1 561 ? -8.808 -13.468 -6.517 1.00 96.12 561 ASP A C 1
ATOM 4562 O O . ASP A 1 561 ? -9.642 -14.370 -6.540 1.00 96.12 561 ASP A O 1
ATOM 4566 N N . ASN A 1 562 ? -9.133 -12.200 -6.301 1.00 96.69 562 ASN A N 1
ATOM 4567 C CA . ASN A 1 562 ? -10.464 -11.772 -5.895 1.00 96.69 562 ASN A CA 1
ATOM 4568 C C . ASN A 1 562 ? -10.831 -10.443 -6.582 1.00 96.69 562 ASN A C 1
ATOM 4570 O O . ASN A 1 562 ? -10.108 -9.984 -7.467 1.00 96.69 562 ASN A O 1
ATOM 4574 N N . PHE A 1 563 ? -11.996 -9.879 -6.258 1.00 97.19 563 PHE A N 1
ATOM 4575 C CA . PHE A 1 563 ? -12.394 -8.561 -6.762 1.00 97.19 563 PHE A CA 1
ATOM 4576 C C . PHE A 1 563 ? -11.648 -7.462 -5.993 1.00 97.19 563 PHE A C 1
ATOM 4578 O O . PHE A 1 563 ? -11.995 -7.168 -4.852 1.00 97.19 563 PHE A O 1
ATOM 4585 N N . GLU A 1 564 ? -10.638 -6.843 -6.600 1.00 96.75 564 GLU A N 1
ATOM 4586 C CA . GLU A 1 564 ? -9.751 -5.854 -5.974 1.00 96.75 564 GLU A CA 1
ATOM 4587 C C . GLU A 1 564 ? -10.342 -4.435 -6.064 1.00 96.75 564 GLU A C 1
ATOM 4589 O O . GLU A 1 564 ? -9.766 -3.495 -6.617 1.00 96.75 564 GLU A O 1
ATOM 4594 N N . TRP A 1 565 ? -11.547 -4.286 -5.508 1.00 95.06 565 TRP A N 1
ATOM 4595 C CA . TRP A 1 565 ? -12.207 -2.997 -5.290 1.00 95.06 565 TRP A CA 1
ATOM 4596 C C . TRP A 1 565 ? -12.344 -2.164 -6.575 1.00 95.06 565 TRP A C 1
ATOM 4598 O O . TRP A 1 565 ? -12.933 -2.621 -7.551 1.00 95.06 565 TRP A O 1
ATOM 4608 N N . ALA A 1 566 ? -11.834 -0.928 -6.591 1.00 92.00 566 ALA A N 1
ATOM 4609 C CA . ALA A 1 566 ? -11.901 -0.054 -7.761 1.00 92.00 566 ALA A CA 1
ATOM 4610 C C . ALA A 1 566 ? -11.081 -0.573 -8.962 1.00 92.00 566 ALA A C 1
ATOM 4612 O O . ALA A 1 566 ? -11.386 -0.200 -10.091 1.00 92.00 566 ALA A O 1
ATOM 4613 N N . ALA A 1 567 ? -10.097 -1.457 -8.748 1.00 93.50 567 ALA A N 1
ATOM 4614 C CA . ALA A 1 567 ? -9.284 -2.050 -9.816 1.00 93.50 567 ALA A CA 1
ATOM 4615 C C . ALA A 1 567 ? -9.939 -3.279 -10.485 1.00 93.50 567 ALA A C 1
ATOM 4617 O O . ALA A 1 567 ? -9.380 -3.846 -11.435 1.00 93.50 567 ALA A O 1
ATOM 4618 N N . GLY A 1 568 ? -11.114 -3.707 -10.008 1.00 95.00 568 GLY A N 1
ATOM 4619 C CA . GLY A 1 568 ? -11.824 -4.861 -10.555 1.00 95.00 568 GLY A CA 1
ATOM 4620 C C . GLY A 1 568 ? -10.991 -6.139 -10.439 1.00 95.00 568 GLY A C 1
ATOM 4621 O O . GLY A 1 568 ? -10.478 -6.454 -9.370 1.00 95.00 568 GLY A O 1
ATOM 4622 N N . TYR A 1 569 ? -10.824 -6.876 -11.538 1.00 95.56 569 TYR A N 1
ATOM 4623 C CA . TYR A 1 569 ? -9.984 -8.089 -11.583 1.00 95.56 569 TYR A CA 1
ATOM 4624 C C . TYR A 1 569 ? -8.619 -7.876 -12.261 1.00 95.56 569 TYR A C 1
ATOM 4626 O O . TYR A 1 569 ? -7.926 -8.841 -12.608 1.00 95.56 569 TYR A O 1
ATOM 4634 N N . SER A 1 570 ? -8.231 -6.616 -12.490 1.00 93.94 570 SER A N 1
ATOM 4635 C CA . SER A 1 570 ? -6.985 -6.270 -13.188 1.00 93.94 570 SER A CA 1
ATOM 4636 C C . SER A 1 570 ? -5.741 -6.531 -12.337 1.00 93.94 570 SER A C 1
ATOM 4638 O O . SER A 1 570 ? -4.694 -6.902 -12.875 1.00 93.94 570 SER A O 1
ATOM 4640 N N . GLU A 1 571 ? -5.860 -6.350 -11.021 1.00 95.56 571 GLU A N 1
ATOM 4641 C CA . GLU A 1 571 ? -4.800 -6.568 -10.037 1.00 95.56 571 GLU A CA 1
ATOM 4642 C C . GLU A 1 571 ? -5.048 -7.869 -9.273 1.00 95.56 571 GLU A C 1
ATOM 4644 O O . GLU A 1 571 ? -6.154 -8.139 -8.815 1.00 95.56 571 GLU A O 1
ATOM 4649 N N . ARG A 1 572 ? -4.016 -8.710 -9.162 1.00 96.00 572 ARG A N 1
ATOM 4650 C CA . ARG A 1 572 ? -4.122 -10.067 -8.608 1.00 96.00 572 ARG A CA 1
ATOM 4651 C C . ARG A 1 572 ? -3.160 -10.273 -7.445 1.00 96.00 572 ARG A C 1
ATOM 4653 O O . ARG A 1 572 ? -1.945 -10.273 -7.650 1.00 96.00 572 ARG A O 1
ATOM 4660 N N . PHE A 1 573 ? -3.700 -10.493 -6.248 1.00 97.38 573 PHE A N 1
ATOM 4661 C CA . PHE A 1 573 ? -2.938 -10.698 -5.005 1.00 97.38 573 PHE A CA 1
ATOM 4662 C C . PHE A 1 573 ? -2.844 -12.159 -4.546 1.00 97.38 573 PHE A C 1
ATOM 4664 O O . PHE A 1 573 ? -2.017 -12.486 -3.697 1.00 97.38 573 PHE A O 1
ATOM 4671 N N . GLY A 1 574 ? -3.666 -13.052 -5.093 1.00 95.62 574 GLY A N 1
ATOM 4672 C CA . GLY A 1 574 ? -3.874 -14.379 -4.535 1.00 95.62 574 GLY A CA 1
ATOM 4673 C C . GLY A 1 574 ? -2.691 -15.320 -4.678 1.00 95.62 574 GLY A C 1
ATOM 4674 O O . GLY A 1 574 ? -2.062 -15.379 -5.737 1.00 95.62 574 GLY A O 1
ATOM 4675 N N . LEU A 1 575 ? -2.475 -16.153 -3.659 1.00 95.00 575 LEU A N 1
ATOM 4676 C CA . LEU A 1 575 ? -1.644 -17.360 -3.755 1.00 95.00 575 LEU A CA 1
ATOM 4677 C C . LEU A 1 575 ? -2.240 -18.382 -4.742 1.00 95.00 575 LEU A C 1
ATOM 4679 O O . LEU A 1 575 ? -1.515 -19.167 -5.353 1.00 95.00 575 LEU A O 1
ATOM 4683 N N . PHE A 1 576 ? -3.560 -18.351 -4.929 1.00 94.06 576 PHE A N 1
ATOM 4684 C CA . PHE A 1 576 ? -4.281 -19.158 -5.907 1.00 94.06 576 PHE A CA 1
ATOM 4685 C C . PHE A 1 576 ? -4.869 -18.271 -7.008 1.00 94.06 576 PHE A C 1
ATOM 4687 O O . PHE A 1 576 ? -5.553 -17.286 -6.739 1.00 94.06 576 PHE A O 1
ATOM 4694 N N . TYR A 1 577 ? -4.625 -18.642 -8.262 1.00 94.75 577 TYR A N 1
ATOM 4695 C CA . TYR A 1 577 ? -5.265 -18.038 -9.423 1.00 94.75 577 TYR A CA 1
ATOM 4696 C C . TYR A 1 577 ? -6.716 -18.507 -9.534 1.00 94.75 577 TYR A C 1
ATOM 4698 O O . TYR A 1 577 ? -6.975 -19.711 -9.516 1.00 94.75 577 TYR A O 1
ATOM 4706 N N . VAL A 1 578 ? -7.657 -17.576 -9.694 1.00 94.50 578 VAL A N 1
ATOM 4707 C CA . VAL A 1 578 ? -9.066 -17.895 -9.963 1.00 94.50 578 VAL A CA 1
ATOM 4708 C C . VAL A 1 578 ? -9.328 -17.768 -11.459 1.00 94.50 578 VAL A C 1
ATOM 4710 O O . VAL A 1 578 ? -9.324 -16.669 -12.017 1.00 94.50 578 VAL A O 1
ATOM 4713 N N . ASN A 1 579 ? -9.572 -18.897 -12.130 1.00 92.50 579 ASN A N 1
ATOM 4714 C CA . ASN A 1 579 ? -9.843 -18.889 -13.567 1.00 92.50 579 ASN A CA 1
ATOM 4715 C C . ASN A 1 579 ? -11.282 -18.442 -13.855 1.00 92.50 579 ASN A C 1
ATOM 4717 O O . ASN A 1 579 ? -12.197 -19.262 -13.929 1.00 92.50 579 ASN A O 1
ATOM 4721 N N . ARG A 1 580 ? -11.456 -17.138 -14.083 1.00 91.94 580 ARG A N 1
ATOM 4722 C CA . ARG A 1 580 ? -12.746 -16.518 -14.427 1.00 91.94 580 ARG A CA 1
ATOM 4723 C C . ARG A 1 580 ? -13.260 -16.848 -15.831 1.00 91.94 580 ARG A C 1
ATOM 4725 O O . ARG A 1 580 ? -14.432 -16.618 -16.103 1.00 91.94 580 ARG A O 1
ATOM 4732 N N . SER A 1 581 ? -12.421 -17.404 -16.711 1.00 91.56 581 SER A N 1
ATOM 4733 C CA . SER A 1 581 ? -12.867 -17.885 -18.033 1.00 91.56 581 SER A CA 1
ATOM 4734 C C . SER A 1 581 ? -13.600 -19.226 -17.940 1.00 91.56 581 SER A C 1
ATOM 4736 O O . SER A 1 581 ? -14.259 -19.641 -18.890 1.00 91.56 581 SER A O 1
ATOM 4738 N N . ASN A 1 582 ? -13.483 -19.919 -16.803 1.00 92.75 582 ASN A N 1
ATOM 4739 C CA . ASN A 1 582 ? -14.206 -21.148 -16.523 1.00 92.75 582 ASN A CA 1
ATOM 4740 C C . ASN A 1 582 ? -15.385 -20.853 -15.572 1.00 92.75 582 ASN A C 1
ATOM 4742 O O . ASN A 1 582 ? -15.146 -20.362 -14.467 1.00 92.75 582 ASN A O 1
ATOM 4746 N N . PRO A 1 583 ? -16.635 -21.207 -15.933 1.00 91.19 583 PRO A N 1
ATOM 4747 C CA . PRO A 1 583 ? -17.805 -21.000 -15.077 1.00 91.19 583 PRO A CA 1
ATOM 4748 C C . PRO A 1 583 ? -17.710 -21.636 -13.684 1.00 91.19 583 PRO A C 1
ATOM 4750 O O . PRO A 1 583 ? -18.384 -21.189 -12.761 1.00 91.19 583 PRO A O 1
ATOM 4753 N N . THR A 1 584 ? -16.889 -22.676 -13.500 1.00 90.81 584 THR A N 1
ATOM 4754 C CA . THR A 1 584 ? -16.716 -23.325 -12.190 1.00 90.81 584 THR A CA 1
ATOM 4755 C C . THR A 1 584 ? -15.752 -22.584 -11.263 1.00 90.81 584 THR A C 1
ATOM 4757 O O . THR A 1 584 ? -15.657 -22.958 -10.091 1.00 90.81 584 THR A O 1
ATOM 4760 N N . LEU A 1 585 ? -15.067 -21.544 -11.759 1.00 93.38 585 LEU A N 1
ATOM 4761 C CA . LEU A 1 585 ? -14.101 -20.713 -11.036 1.00 93.38 585 LEU A CA 1
ATOM 4762 C C . LEU A 1 585 ? -13.047 -21.541 -10.274 1.00 93.38 585 LEU A C 1
ATOM 4764 O O . LEU A 1 585 ? -12.915 -21.398 -9.060 1.00 93.38 585 LEU A O 1
ATOM 4768 N N . PRO A 1 586 ? -12.284 -22.438 -10.922 1.00 92.12 586 PRO A N 1
ATOM 4769 C CA . PRO A 1 586 ? -11.296 -23.240 -10.208 1.00 92.12 586 PRO A CA 1
ATOM 4770 C C . PRO A 1 586 ? -10.194 -22.351 -9.603 1.00 92.12 586 PRO A C 1
ATOM 4772 O O . PRO A 1 586 ? -9.773 -21.369 -10.221 1.00 92.12 586 PRO A O 1
ATOM 4775 N N . ARG A 1 587 ? -9.715 -22.721 -8.407 1.00 92.69 587 ARG A N 1
ATOM 4776 C CA . ARG A 1 587 ? -8.571 -22.108 -7.716 1.00 92.69 587 ARG A CA 1
ATOM 4777 C C . ARG A 1 587 ? -7.342 -22.941 -8.039 1.00 92.69 587 ARG A C 1
ATOM 4779 O O . ARG A 1 587 ? -7.267 -24.111 -7.672 1.00 92.69 587 ARG A O 1
ATOM 4786 N N . ILE A 1 588 ? -6.397 -22.346 -8.747 1.00 92.06 588 ILE A N 1
ATOM 4787 C CA . ILE A 1 588 ? -5.199 -23.016 -9.246 1.00 92.06 588 ILE A CA 1
ATOM 4788 C C . ILE A 1 588 ? -4.001 -22.471 -8.460 1.00 92.06 588 ILE A C 1
ATOM 4790 O O . ILE A 1 588 ? -3.768 -21.263 -8.503 1.00 92.06 588 ILE A O 1
ATOM 4794 N N . PRO A 1 589 ? -3.242 -23.305 -7.727 1.00 91.56 589 PRO A N 1
ATOM 4795 C CA . PRO A 1 589 ? -2.127 -22.821 -6.920 1.00 91.56 589 PRO A CA 1
ATOM 4796 C C . PRO A 1 589 ? -1.039 -22.201 -7.802 1.00 91.56 589 PRO A C 1
ATOM 4798 O O . PRO A 1 589 ? -0.614 -22.797 -8.795 1.00 91.56 589 PRO A O 1
ATOM 4801 N N . LYS A 1 590 ? -0.565 -21.014 -7.421 1.00 93.56 590 LYS A N 1
ATOM 4802 C CA . LYS A 1 590 ? 0.652 -20.411 -7.978 1.00 93.56 590 LYS A CA 1
ATOM 4803 C C . LYS A 1 590 ? 1.880 -20.944 -7.231 1.00 93.56 590 LYS A C 1
ATOM 4805 O O . LYS A 1 590 ? 1.763 -21.557 -6.167 1.00 93.56 590 LYS A O 1
ATOM 4810 N N . LYS A 1 591 ? 3.083 -20.705 -7.753 1.00 91.06 591 LYS A N 1
ATOM 4811 C CA . LYS A 1 591 ? 4.342 -21.153 -7.131 1.00 91.06 591 LYS A CA 1
ATOM 4812 C C . LYS A 1 591 ? 4.533 -20.583 -5.721 1.00 91.06 591 LYS A C 1
ATOM 4814 O O . LYS A 1 591 ? 5.029 -21.289 -4.839 1.00 91.06 591 LYS A O 1
ATOM 4819 N N . SER A 1 592 ? 4.093 -19.349 -5.492 1.00 93.88 592 SER A N 1
ATOM 4820 C CA . SER A 1 592 ? 4.090 -18.717 -4.170 1.00 93.88 592 SER A CA 1
ATOM 4821 C C . SER A 1 592 ? 3.285 -19.492 -3.123 1.00 93.88 592 SER A C 1
ATOM 4823 O O . SER A 1 592 ? 3.703 -19.517 -1.968 1.00 93.88 592 SER A O 1
ATOM 4825 N N . ALA A 1 593 ? 2.200 -20.190 -3.493 1.00 92.88 593 ALA A N 1
ATOM 4826 C CA . ALA A 1 593 ? 1.421 -21.009 -2.560 1.00 92.88 593 ALA A CA 1
ATOM 4827 C C . ALA A 1 593 ? 2.278 -22.132 -1.958 1.00 92.88 593 ALA A C 1
ATOM 4829 O O . ALA A 1 593 ? 2.336 -22.301 -0.737 1.00 92.88 593 ALA A O 1
ATOM 4830 N N . SER A 1 594 ? 3.016 -22.852 -2.810 1.00 89.88 594 SER A N 1
ATOM 4831 C CA . SER A 1 594 ? 3.943 -23.900 -2.376 1.00 89.88 594 SER A CA 1
ATOM 4832 C C . SER A 1 594 ? 5.056 -23.333 -1.501 1.00 89.88 594 SER A C 1
ATOM 4834 O O . SER A 1 594 ? 5.365 -23.901 -0.454 1.00 89.88 594 SER A O 1
ATOM 4836 N N . ARG A 1 595 ? 5.633 -22.185 -1.883 1.00 91.19 595 ARG A N 1
ATOM 4837 C CA . ARG A 1 595 ? 6.713 -21.568 -1.104 1.00 91.19 595 ARG A CA 1
ATOM 4838 C C . ARG A 1 595 ? 6.241 -21.071 0.261 1.00 91.19 595 ARG A C 1
ATOM 4840 O O . ARG A 1 595 ? 6.913 -21.328 1.259 1.00 91.19 595 ARG A O 1
ATOM 4847 N N . TYR A 1 596 ? 5.084 -20.418 0.326 1.00 93.88 596 TYR A N 1
ATOM 4848 C CA . TYR A 1 596 ? 4.489 -19.979 1.584 1.00 93.88 596 TYR A CA 1
ATOM 4849 C C . TYR A 1 596 ? 4.182 -21.178 2.492 1.00 93.88 596 TYR A C 1
ATOM 4851 O O . TYR A 1 596 ? 4.547 -21.170 3.667 1.00 93.88 596 TYR A O 1
ATOM 4859 N N . SER A 1 597 ? 3.646 -22.271 1.934 1.00 90.75 597 SER A N 1
ATOM 4860 C CA . SER A 1 597 ? 3.450 -23.530 2.665 1.00 90.75 597 SER A CA 1
ATOM 4861 C C . SER A 1 597 ? 4.758 -24.095 3.240 1.00 90.75 597 SER A C 1
ATOM 4863 O O . SER A 1 597 ? 4.768 -24.581 4.375 1.00 90.75 597 SER A O 1
ATOM 4865 N N . SER A 1 598 ? 5.877 -24.012 2.511 1.00 90.94 598 SER A N 1
ATOM 4866 C CA . SER A 1 598 ? 7.191 -24.413 3.034 1.00 90.94 598 SER A CA 1
ATOM 4867 C C . SER A 1 598 ? 7.636 -23.548 4.214 1.00 90.94 598 SER A C 1
ATOM 4869 O O . SER A 1 598 ? 8.047 -24.100 5.229 1.00 90.94 598 SER A O 1
ATOM 4871 N N . ILE A 1 599 ? 7.505 -22.218 4.126 1.00 93.38 599 ILE A N 1
ATOM 4872 C CA . ILE A 1 599 ? 7.863 -21.296 5.222 1.00 93.38 599 ILE A CA 1
ATOM 4873 C C . ILE A 1 599 ? 7.041 -21.607 6.480 1.00 93.38 599 ILE A C 1
ATOM 4875 O O . ILE A 1 599 ? 7.596 -21.691 7.576 1.00 93.38 599 ILE A O 1
ATOM 4879 N N . ILE A 1 600 ? 5.735 -21.851 6.320 1.00 92.81 600 ILE A N 1
ATOM 4880 C CA . ILE A 1 600 ? 4.845 -22.254 7.419 1.00 92.81 600 ILE A CA 1
ATOM 4881 C C . ILE A 1 600 ? 5.304 -23.580 8.031 1.00 92.81 600 ILE A C 1
ATOM 4883 O O . ILE A 1 600 ? 5.395 -23.699 9.250 1.00 92.81 600 ILE A O 1
ATOM 4887 N N . THR A 1 601 ? 5.597 -24.579 7.194 1.00 91.06 601 THR A N 1
ATOM 4888 C CA . THR A 1 601 ? 6.000 -25.923 7.643 1.00 91.06 601 THR A CA 1
ATOM 4889 C C . THR A 1 601 ? 7.325 -25.888 8.403 1.00 91.06 601 THR A C 1
ATOM 4891 O O . THR A 1 601 ? 7.458 -26.541 9.435 1.00 91.06 601 THR A O 1
ATOM 4894 N N . CYS A 1 602 ? 8.284 -25.085 7.941 1.00 92.19 602 CYS A N 1
ATOM 4895 C CA . CYS A 1 602 ? 9.565 -24.874 8.615 1.00 92.19 602 CYS A CA 1
ATOM 4896 C C . CYS A 1 602 ? 9.476 -23.903 9.804 1.00 92.19 602 CYS A C 1
ATOM 4898 O O . CYS A 1 602 ? 10.451 -23.760 10.544 1.00 92.19 602 CYS A O 1
ATOM 4900 N N . ASN A 1 603 ? 8.332 -23.234 9.980 1.00 94.19 603 ASN A N 1
ATOM 4901 C CA . ASN A 1 603 ? 8.108 -22.147 10.928 1.00 94.19 603 ASN A CA 1
ATOM 4902 C C . ASN A 1 603 ? 9.170 -21.033 10.840 1.00 94.19 603 ASN A C 1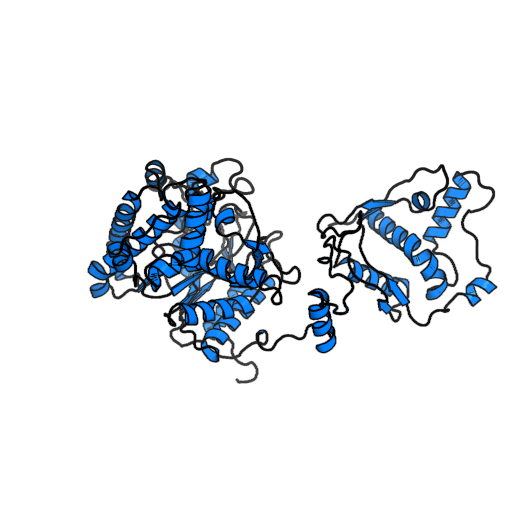
ATOM 4904 O O . ASN A 1 603 ? 9.614 -20.516 11.864 1.00 94.19 603 ASN A O 1
ATOM 4908 N N . GLY A 1 604 ? 9.609 -20.684 9.628 1.00 93.62 604 GLY A N 1
ATOM 4909 C CA . GLY A 1 604 ? 10.700 -19.736 9.389 1.00 93.62 604 GLY A CA 1
ATOM 4910 C C . GLY A 1 604 ? 11.619 -20.156 8.241 1.00 93.62 604 GLY A C 1
ATOM 4911 O O . GLY A 1 604 ? 11.167 -20.748 7.260 1.00 93.62 604 GLY A O 1
ATOM 4912 N N . PHE A 1 605 ? 12.908 -19.838 8.371 1.00 94.81 605 PHE A N 1
ATOM 4913 C CA . PHE A 1 605 ? 13.939 -20.046 7.353 1.00 94.81 605 PHE A CA 1
ATOM 4914 C C . PHE A 1 605 ? 15.047 -20.944 7.919 1.00 94.81 605 PHE A C 1
ATOM 4916 O O . PHE A 1 605 ? 15.900 -20.447 8.652 1.00 94.81 605 PHE A O 1
ATOM 4923 N N . PRO A 1 606 ? 15.047 -22.256 7.633 1.00 88.31 606 PRO A N 1
ATOM 4924 C CA . PRO A 1 606 ? 16.105 -23.145 8.102 1.00 88.31 606 PRO A CA 1
ATOM 4925 C C . PRO A 1 606 ? 17.436 -22.785 7.432 1.00 88.31 606 PRO A C 1
ATOM 4927 O O . PRO A 1 606 ? 17.454 -22.377 6.269 1.00 88.31 606 PRO A O 1
ATOM 4930 N N . ASP A 1 607 ? 18.533 -22.930 8.170 1.00 84.88 607 ASP A N 1
ATOM 4931 C CA . ASP A 1 607 ? 19.877 -22.728 7.633 1.00 84.88 607 ASP A CA 1
ATOM 4932 C C . ASP A 1 607 ? 20.241 -23.919 6.727 1.00 84.88 607 ASP A C 1
ATOM 4934 O O . ASP A 1 607 ? 20.177 -25.064 7.173 1.00 84.88 607 ASP A O 1
ATOM 4938 N N . PRO A 1 608 ? 20.598 -23.688 5.449 1.00 77.62 608 PRO A N 1
ATOM 4939 C CA . PRO A 1 608 ? 20.901 -24.760 4.504 1.00 77.62 608 PRO A CA 1
ATOM 4940 C C . PRO A 1 608 ? 22.129 -25.598 4.890 1.00 77.62 608 PRO A C 1
ATOM 4942 O O . PRO A 1 608 ? 22.331 -26.665 4.312 1.00 77.62 608 PRO A O 1
ATOM 4945 N N . TRP A 1 609 ? 22.954 -25.130 5.831 1.00 75.50 609 TRP A N 1
ATOM 4946 C CA . TRP A 1 609 ? 24.177 -25.804 6.271 1.00 75.50 609 TRP A CA 1
ATOM 4947 C C . TRP A 1 609 ? 24.019 -26.588 7.574 1.00 75.50 609 TRP A C 1
ATOM 4949 O O . TRP A 1 609 ? 24.952 -27.288 7.973 1.00 75.50 609 TRP A O 1
ATOM 4959 N N . THR A 1 610 ? 22.861 -26.499 8.231 1.00 59.75 610 THR A N 1
ATOM 4960 C CA . THR A 1 610 ? 22.540 -27.313 9.407 1.00 59.75 610 THR A CA 1
ATOM 4961 C C . THR A 1 610 ? 21.453 -28.338 9.050 1.00 59.75 610 THR A C 1
ATOM 4963 O O . THR A 1 610 ? 20.372 -27.942 8.618 1.00 59.75 610 THR A O 1
ATOM 4966 N N . PRO A 1 611 ? 21.753 -29.651 9.150 1.00 45.69 611 PRO A N 1
ATOM 4967 C CA . PRO A 1 611 ? 20.863 -30.725 8.703 1.00 45.69 611 PRO A CA 1
ATOM 4968 C C . PRO A 1 611 ? 19.591 -30.892 9.539 1.00 45.69 611 PRO A C 1
ATOM 4970 O O . PRO A 1 611 ? 19.620 -30.588 10.757 1.00 45.69 611 PRO A O 1
#

pLDDT: mean 92.45, std 9.53, range [35.62, 98.88]

Organism: Collichthys lucidus (NCBI:txid240159)

InterPro domains:
  IPR001360 Glycoside hydrolase family 1 [PF00232] (8-149)
  IPR001360 Glycoside hydrolase family 1 [PF00232] (259-605)
  IPR001360 Glycoside hydrolase family 1 [PR00131] (439-453)
  IPR001360 Glycoside hydrolase family 1 [PR00131] (509-517)
  IPR001360 Glycoside hydrolase family 1 [PR00131] (526-537)
  IPR001360 Glycoside hydrolase family 1 [PR00131] (548-565)
  IPR001360 Glycoside hydrolase family 1 [PR00131] (572-584)
  IPR001360 Glycoside hydrolase family 1 [PTHR10353] (259-605)
  IPR017853 Glycoside hydrolase superfamily [SSF51445] (5-178)
  IPR017853 Glycoside hydrolase superfamily [SSF51445] (191-604)
  IPR018120 Glycoside hydrolase family 1, active site [PS00572] (139-147)
  IPR018120 Glycoside hydrolase family 1, active site [PS00572] (509-517)
  IPR033132 Glycosyl hydrolases family 1, N-terminal conserved site [PS00653] (196-210)

Foldseek 3Di:
DPDDPQQVVLVVLVCLLPPVQLCCLAQPFVWRDPLLCVLQQVLCVVVVHPGGPDDTDDPVNSVVRYNPDQEAEDEDEADWRKGAACADSPPDDSVNSSRIDTHHPVVFDDAPDPPGGRDPCRVVVVQVCCCVVRPHTHYDHPYYDTHHPDDDPPPDPDDDDDDDLVRVVVVCCVVVVHDDQDPLQDFDADFDPPLFAEAFDDDCLWAQACCPPPNHADKLQNVQLCDPPLAPPSFGSNCWLNCNVVVVVLVVLGDDDADELEELIDGVVCVVVVNLLDLVVLVVLLVSLVVCCVPPLLPHQHYAHYAAQQCNLCVDADCLSFPPRHHFRSQSSLVSSLSSLLSSLVSCVVPPCVPRVHFYDHEHEDAQEDQLRPVDVQSVVLNVLCRLLGRQQNPCCQQVQFRDPLLQVLQQVLCVVVVHPGGPNDGDDPVSSVSRYNSGQFHHYEYFYYWHKHFAQPDNDNGSCNSSRIDTDDDPPFDDALDPPGTQDQLRLLVRLLVCCVVRVQGQYEYAEYWTKHFDDDDLAPVVRLVSCSSNVSSVVCSVPVVVRNYRYYYYPHQEQTQPGNHGSRIGTHQWYQPPVDPNRDTHGGPSSVSSVVCVVVSHRHDPPPD

Sequence (611 aa):
MLMFPCEVVAADRALQFQRGWFAHPIFKNGDYPDAMKWQVGNKSELQGLPETRLPSFTEEEKNLIKGTADMFCINHYTTKIVSHLTARLTPPSYKYDMDVSEEEEADSPTTAISNQRAVAWGLRRLLNWIKEEYGDPEIYVTENGVATDIKPQLMTLTESSTPKRSAHYYYHVMKDNGFPLPDDEKILYGQFPKTFNWSTASAAFQIEGSWRAHGKGLSIWDKFAHTPSRVDNSDNGDIACDSYNKIDMDVEVLKKLKVTLYHWDLPLALQKLGGWENETIVQRFRDYADVLFSRFGSRVKFWITLNEPYIVANLGYGYGTFAPGIVGKQYIAAHNLIKAHAEAWHLYNDKYRATQGGLISITINSDWVEPRNLYKQEDVDAAERYLQFFIGWFAHPIFNGDYPELMKTIIRKRSLAAGLPESRLPEFTPDKIKRINGTHDYFGFNHYTTVLSYPVDLGKQQDYEGDRGTGTTHDRTWIESGSSWLKITPFGFRKILKFIKDEYGNPPVYVTENGISERGEVTLNDIHRTHYYENYINQALKATLLDGVDLRGYTAWSLMDNFEWAAGYSERFGLFYVNRSNPTLPRIPKKSASRYSSIITCNGFPDPWTP

Nearest PDB structures (foldseek):
  8in1-assembly2_B  TM=7.006E-01  e=5.023E-60  Aplysia kurodai
  2e9m-assembly1_A  TM=9.748E-01  e=1.101E-48  Homo sapiens
  2zox-assembly1_A  TM=9.791E-01  e=1.629E-48  Homo sapiens
  2jfe-assembly1_X  TM=9.704E-01  e=1.768E-45  Homo sapiens
  1wcg-assembly2_B  TM=9.465E-01  e=4.575E-45  Brevicoryne brassicae